Protein AF-A0A182H9J3-F1 (afdb_monomer)

pLDDT: mean 82.71, std 13.76, range [32.16, 97.75]

Nearest PDB structures (foldseek):
  1h65-assembly1_A  TM=6.484E-01  e=4.997E-06  Pisum sativum

Solvent-accessible surface area (backbone atoms only — not comparable to full-atom values): 27650 Å² total; per-residue (Å²): 137,86,84,80,81,76,83,80,82,76,74,80,75,82,64,58,68,41,28,30,42,41,42,37,41,54,58,18,44,59,64,56,50,53,22,52,49,40,15,62,70,70,71,35,43,99,90,51,72,37,21,40,47,66,47,70,72,43,71,60,69,41,101,53,84,75,49,71,40,56,45,86,40,70,81,61,34,38,42,75,49,72,44,77,49,78,43,76,56,96,80,30,33,43,30,42,32,45,41,38,40,32,65,60,99,67,61,78,69,54,44,57,55,37,51,52,52,49,41,48,54,50,30,73,57,47,39,33,27,31,42,36,41,28,36,47,12,58,45,62,60,80,43,73,59,56,49,48,31,52,53,53,52,42,30,73,53,42,58,89,50,49,91,33,42,31,39,38,27,25,69,15,44,88,88,60,44,39,50,60,72,76,74,55,56,89,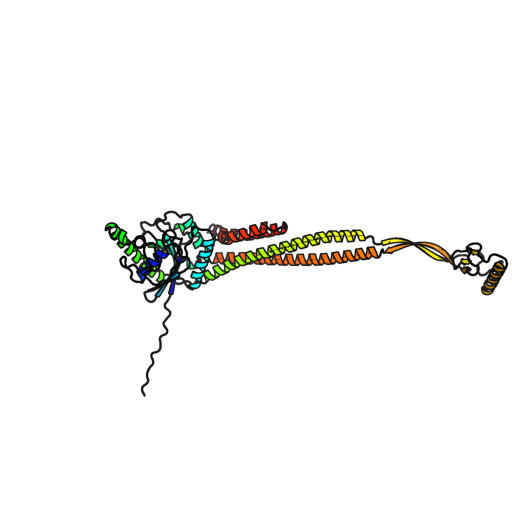62,77,73,54,75,94,33,59,45,48,28,42,51,64,73,75,72,51,50,67,79,74,36,68,76,39,68,70,54,31,54,51,40,54,52,38,47,53,51,27,48,53,39,50,51,52,49,56,56,47,50,73,71,41,67,75,40,74,21,66,64,42,47,51,48,52,52,38,54,52,47,42,54,52,39,55,54,49,45,54,54,51,51,52,52,47,38,51,52,52,49,53,49,50,52,51,54,55,52,45,54,54,39,55,49,47,35,60,70,31,64,74,27,65,44,87,41,81,45,79,46,75,47,73,42,86,42,100,33,48,24,32,30,29,78,86,76,59,44,75,67,44,76,42,82,67,75,69,47,50,67,97,83,43,80,42,61,65,69,58,45,51,49,53,52,50,51,50,49,52,55,41,46,73,78,44,78,61,41,32,92,75,77,59,43,47,58,87,43,47,47,78,35,53,46,41,68,42,85,43,77,45,82,40,81,42,73,40,63,72,40,42,52,52,24,55,52,31,49,54,52,46,54,54,50,50,53,50,50,51,50,52,53,51,52,49,51,52,49,52,52,51,44,54,52,37,53,53,50,39,54,50,39,54,49,54,43,38,73,48,13,74,57,41,48,58,63,67,74,42,45,67,56,50,52,51,50,52,56,54,28,68,70,45,86,44,70,66,45,25,48,52,45,50,55,50,53,49,52,55,50,49,52,43,48,50,70,64,48,56,66,64,60,72,68,76,74,118

Structure (mmCIF, N/CA/C/O backbone):
data_AF-A0A182H9J3-F1
#
_entry.id   AF-A0A182H9J3-F1
#
loop_
_atom_site.group_PDB
_atom_site.id
_atom_site.type_symbol
_atom_site.label_atom_id
_atom_site.label_alt_id
_atom_site.label_comp_id
_atom_site.label_asym_id
_atom_site.label_entity_id
_atom_site.label_seq_id
_atom_site.pdbx_PDB_ins_code
_atom_site.Cartn_x
_atom_site.Cartn_y
_atom_site.Cartn_z
_atom_site.occupancy
_atom_site.B_iso_or_equiv
_atom_site.auth_seq_id
_atom_site.auth_comp_id
_atom_site.auth_asym_id
_atom_site.auth_atom_id
_atom_site.pdbx_PDB_model_num
ATOM 1 N N . MET A 1 1 ? -26.653 -6.873 -67.760 1.00 41.47 1 MET A N 1
ATOM 2 C CA . MET A 1 1 ? -26.572 -7.047 -66.294 1.00 41.47 1 MET A CA 1
ATOM 3 C C . MET A 1 1 ? -25.119 -6.873 -65.885 1.00 41.47 1 MET A C 1
ATOM 5 O O . MET A 1 1 ? -24.340 -7.802 -66.030 1.00 41.47 1 MET A O 1
ATOM 9 N N . ALA A 1 2 ? -24.730 -5.658 -65.495 1.00 37.94 2 ALA A N 1
ATOM 10 C CA . ALA A 1 2 ? -23.387 -5.366 -65.004 1.00 37.94 2 ALA A CA 1
ATOM 11 C C . ALA A 1 2 ? -23.418 -5.444 -63.472 1.00 37.94 2 ALA A C 1
ATOM 13 O O . ALA A 1 2 ? -24.090 -4.639 -62.833 1.00 37.94 2 ALA A O 1
ATOM 14 N N . SER A 1 3 ? -22.754 -6.452 -62.905 1.00 37.31 3 SER A N 1
ATOM 15 C CA . SER A 1 3 ? -22.568 -6.590 -61.460 1.00 37.31 3 SER A CA 1
ATOM 16 C C . SER A 1 3 ? -21.298 -5.846 -61.060 1.00 37.31 3 SER A C 1
ATOM 18 O O . SER A 1 3 ? -20.192 -6.229 -61.438 1.00 37.31 3 SER A O 1
ATOM 20 N N . THR A 1 4 ? -21.467 -4.746 -60.336 1.00 39.75 4 THR A N 1
ATOM 21 C CA . THR A 1 4 ? -20.394 -3.969 -59.721 1.00 39.75 4 THR A CA 1
ATOM 22 C C . THR A 1 4 ? -20.008 -4.608 -58.387 1.00 39.75 4 THR A C 1
ATOM 24 O O . THR A 1 4 ? -20.726 -4.511 -57.393 1.00 39.75 4 THR A O 1
ATOM 27 N N . HIS A 1 5 ? -18.844 -5.258 -58.342 1.00 42.91 5 HIS A N 1
ATOM 28 C CA . HIS A 1 5 ? -18.223 -5.662 -57.082 1.00 42.91 5 HIS A CA 1
ATOM 29 C C . HIS A 1 5 ? -17.726 -4.418 -56.329 1.00 42.91 5 HIS A C 1
ATOM 31 O O . HIS A 1 5 ? -16.776 -3.759 -56.746 1.00 42.91 5 HIS A O 1
ATOM 37 N N . LYS A 1 6 ? -18.368 -4.101 -55.199 1.00 39.97 6 LYS A N 1
ATOM 38 C CA . LYS A 1 6 ? -17.806 -3.208 -54.175 1.00 39.97 6 LYS A CA 1
ATOM 39 C C . LYS A 1 6 ? -16.584 -3.883 -53.530 1.00 39.97 6 LYS A C 1
ATOM 41 O O . LYS A 1 6 ? -16.705 -5.046 -53.137 1.00 39.97 6 LYS A O 1
ATOM 46 N N . PRO A 1 7 ? -15.452 -3.183 -53.344 1.00 43.03 7 PRO A N 1
ATOM 47 C CA . PRO A 1 7 ? -14.350 -3.707 -52.552 1.00 43.03 7 PRO A CA 1
ATOM 48 C C . PRO A 1 7 ? -14.747 -3.732 -51.070 1.00 43.03 7 PRO A C 1
ATOM 50 O O . PRO A 1 7 ? -15.240 -2.744 -50.524 1.00 43.03 7 PRO A O 1
ATOM 53 N N . GLN A 1 8 ? -14.563 -4.888 -50.431 1.00 40.97 8 GLN A N 1
ATOM 54 C CA . GLN A 1 8 ? -14.715 -5.058 -48.988 1.00 40.97 8 GLN A CA 1
ATOM 55 C C . GLN A 1 8 ? -13.676 -4.193 -48.265 1.00 40.97 8 GLN A C 1
ATOM 57 O O . GLN A 1 8 ? -12.479 -4.313 -48.521 1.00 40.97 8 GLN A O 1
ATOM 62 N N . SER A 1 9 ? -14.128 -3.331 -47.351 1.00 42.12 9 SER A N 1
ATOM 63 C CA . SER A 1 9 ? -13.235 -2.583 -46.468 1.00 42.12 9 SER A CA 1
ATOM 64 C C . SER A 1 9 ? -12.554 -3.558 -45.508 1.00 42.12 9 SER A C 1
ATOM 66 O O . SER A 1 9 ? -13.188 -4.096 -44.595 1.00 42.12 9 SER A O 1
ATOM 68 N N . THR A 1 10 ? -11.262 -3.789 -45.700 1.00 41.50 10 THR A N 1
ATOM 69 C CA . THR A 1 10 ? -10.414 -4.474 -44.727 1.00 41.50 10 THR A CA 1
ATOM 70 C C . THR A 1 10 ? -10.363 -3.629 -43.456 1.00 41.50 10 THR A C 1
ATOM 72 O O . THR A 1 10 ? -9.815 -2.526 -43.465 1.00 41.50 10 THR A O 1
ATOM 75 N N . LYS A 1 11 ? -10.960 -4.118 -42.362 1.00 42.09 11 LYS A N 1
ATOM 76 C CA . LYS A 1 11 ? -10.728 -3.550 -41.027 1.00 42.09 11 LYS A CA 1
ATOM 77 C C . LYS A 1 11 ? -9.214 -3.612 -40.759 1.00 42.09 11 LYS A C 1
ATOM 79 O O . LYS A 1 11 ? -8.642 -4.679 -40.988 1.00 42.09 11 LYS A O 1
ATOM 84 N N . PRO A 1 12 ? -8.556 -2.522 -40.329 1.00 46.75 12 PRO A N 1
ATOM 85 C CA . PRO A 1 12 ? -7.130 -2.564 -40.036 1.00 46.75 12 PRO A CA 1
ATOM 86 C C . PRO A 1 12 ? -6.883 -3.590 -38.927 1.00 46.75 12 PRO A C 1
ATOM 88 O O . PRO A 1 12 ? -7.532 -3.551 -37.881 1.00 46.75 12 PRO A O 1
ATOM 91 N N . VAL A 1 13 ? -5.984 -4.540 -39.188 1.00 53.38 13 VAL A N 1
ATOM 92 C CA . VAL A 1 13 ? -5.492 -5.474 -38.170 1.00 53.38 13 VAL A CA 1
ATOM 93 C C . VAL A 1 13 ? -4.833 -4.633 -37.068 1.00 53.38 13 VAL A C 1
ATOM 95 O O . VAL A 1 13 ? -4.039 -3.750 -37.406 1.00 53.38 13 VAL A O 1
ATOM 98 N N . PRO A 1 14 ? -5.162 -4.840 -35.779 1.00 63.69 14 PRO A N 1
ATOM 99 C CA . PRO A 1 14 ? -4.521 -4.107 -34.695 1.00 63.69 14 PRO A CA 1
ATOM 100 C C . PRO A 1 14 ? -3.010 -4.341 -34.742 1.00 63.69 14 PRO A C 1
ATOM 102 O O . PRO A 1 14 ? -2.558 -5.484 -34.737 1.00 63.69 14 PRO A O 1
ATOM 105 N N . MET A 1 15 ? -2.242 -3.257 -34.828 1.00 79.25 15 MET A N 1
ATOM 106 C CA . MET A 1 15 ? -0.784 -3.305 -34.759 1.00 79.25 15 MET A CA 1
ATOM 107 C C . MET A 1 15 ? -0.379 -3.755 -33.353 1.00 79.25 15 MET A C 1
ATOM 109 O O . MET A 1 15 ? -0.880 -3.208 -32.371 1.00 79.25 15 MET A O 1
ATOM 113 N N . GLU A 1 16 ? 0.500 -4.751 -33.243 1.00 88.19 16 GLU A N 1
ATOM 114 C CA . GLU A 1 16 ? 0.984 -5.220 -31.943 1.00 88.19 16 GLU A CA 1
ATOM 115 C C . GLU A 1 16 ? 1.788 -4.099 -31.255 1.00 88.19 16 GLU A C 1
ATOM 117 O O . GLU A 1 16 ? 2.750 -3.567 -31.824 1.00 88.19 16 GLU A O 1
ATOM 122 N N . LYS A 1 17 ? 1.343 -3.699 -30.053 1.00 93.75 17 LYS A N 1
ATOM 123 C CA . LYS A 1 17 ? 1.912 -2.593 -29.266 1.00 93.75 17 LYS A CA 1
ATOM 124 C C . LYS A 1 17 ? 2.836 -3.148 -28.178 1.00 93.75 17 LYS A C 1
ATOM 126 O O . LYS A 1 17 ? 2.405 -3.876 -27.288 1.00 93.75 17 LYS A O 1
ATOM 131 N N . TYR A 1 18 ? 4.104 -2.768 -28.238 1.00 96.19 18 TYR A N 1
ATOM 132 C CA . TYR A 1 18 ? 5.133 -3.055 -27.249 1.00 96.19 18 TYR A CA 1
ATOM 133 C C . TYR A 1 18 ? 5.222 -1.858 -26.310 1.00 96.19 18 TYR A C 1
ATOM 135 O O . TYR A 1 18 ? 5.798 -0.838 -26.678 1.00 96.19 18 TYR A O 1
ATOM 143 N N . ASN A 1 19 ? 4.654 -1.969 -25.110 1.00 97.25 19 ASN A N 1
ATOM 144 C CA . ASN A 1 19 ? 4.766 -0.918 -24.099 1.00 97.25 19 ASN A CA 1
ATOM 145 C C . ASN A 1 19 ? 6.015 -1.130 -23.238 1.00 97.25 19 ASN A C 1
ATOM 147 O O . ASN A 1 19 ? 6.283 -2.243 -22.773 1.00 97.25 19 ASN A O 1
ATOM 151 N N . ILE A 1 20 ? 6.764 -0.061 -23.006 1.00 97.75 20 ILE A N 1
ATOM 152 C CA . ILE A 1 20 ? 8.012 -0.063 -22.254 1.00 97.75 20 ILE A CA 1
ATOM 153 C C . ILE A 1 20 ? 7.920 0.995 -21.164 1.00 97.75 20 ILE A C 1
ATOM 155 O O . ILE A 1 20 ? 7.824 2.182 -21.457 1.00 97.75 20 ILE A O 1
ATOM 159 N N . LEU A 1 21 ? 7.985 0.573 -19.905 1.00 97.44 21 LEU A N 1
ATOM 160 C CA . LEU A 1 21 ? 7.946 1.483 -18.763 1.00 97.44 21 LEU A CA 1
ATOM 161 C C . LEU A 1 21 ? 9.362 1.959 -18.421 1.00 97.44 21 LEU A C 1
ATOM 163 O O . LEU A 1 21 ? 10.212 1.130 -18.090 1.00 97.44 21 LEU A O 1
ATOM 167 N N . LEU A 1 22 ? 9.620 3.266 -18.475 1.00 96.69 22 LEU A N 1
ATOM 168 C CA . LEU A 1 22 ? 10.909 3.850 -18.097 1.00 96.69 22 LEU A CA 1
ATOM 169 C C . LEU A 1 22 ? 10.890 4.245 -16.619 1.00 96.69 22 LEU A C 1
ATOM 171 O O . LEU A 1 22 ? 10.117 5.110 -16.237 1.00 96.69 22 LEU A O 1
ATOM 175 N N . ILE A 1 23 ? 11.764 3.669 -15.790 1.00 94.00 23 ILE A N 1
ATOM 176 C CA . ILE A 1 23 ? 11.895 4.029 -14.367 1.00 94.00 23 ILE A CA 1
ATOM 177 C C . ILE A 1 23 ? 13.338 4.402 -14.026 1.00 94.00 23 ILE A C 1
ATOM 179 O O . ILE A 1 23 ? 14.286 3.879 -14.603 1.00 94.00 23 ILE A O 1
ATOM 183 N N . GLY A 1 24 ? 13.539 5.329 -13.094 1.00 91.00 24 GLY A N 1
ATOM 184 C CA . GLY A 1 24 ? 14.874 5.837 -12.769 1.00 91.00 24 GLY A CA 1
ATOM 185 C C . GLY A 1 24 ? 14.825 7.004 -11.789 1.00 91.00 24 GLY A C 1
ATOM 186 O O . GLY A 1 24 ? 13.801 7.683 -11.702 1.00 91.00 24 GLY A O 1
ATOM 187 N N . GLU A 1 25 ? 15.928 7.270 -11.087 1.00 87.38 25 GLU A N 1
ATOM 188 C CA . GLU A 1 25 ? 16.058 8.473 -10.250 1.00 87.38 25 GLU A CA 1
ATOM 189 C C . GLU A 1 25 ? 15.866 9.758 -11.079 1.00 87.38 25 GLU A C 1
ATOM 191 O O . GLU A 1 25 ? 16.016 9.767 -12.312 1.00 87.38 25 GLU A O 1
ATOM 196 N N . THR A 1 26 ? 15.521 10.859 -10.420 1.00 83.88 26 THR A N 1
ATOM 197 C CA . THR A 1 26 ? 15.595 12.184 -11.046 1.00 83.88 26 THR A CA 1
ATOM 198 C C . THR A 1 26 ? 17.016 12.443 -11.564 1.00 83.88 26 THR A C 1
ATOM 200 O O . THR A 1 26 ? 18.006 12.140 -10.900 1.00 83.88 26 THR A O 1
ATOM 203 N N . GLY A 1 27 ? 17.133 12.947 -12.798 1.00 82.88 27 GLY A N 1
ATOM 204 C CA . GLY A 1 27 ? 18.431 13.177 -13.444 1.00 82.88 27 GLY A CA 1
ATOM 205 C C . GLY A 1 27 ? 19.151 11.920 -13.962 1.00 82.88 27 GLY A C 1
ATOM 206 O O . GLY A 1 27 ? 20.289 12.019 -14.420 1.00 82.88 27 GLY A O 1
ATOM 207 N N . SER A 1 28 ? 18.517 10.738 -13.955 1.00 88.06 28 SER A N 1
ATOM 208 C CA . SER A 1 28 ? 19.138 9.513 -14.493 1.00 88.06 28 SER A CA 1
ATOM 209 C C . SER A 1 28 ? 19.268 9.482 -16.023 1.00 88.06 28 SER A C 1
ATOM 211 O O . SER A 1 28 ? 19.995 8.647 -16.564 1.00 88.06 28 SER A O 1
ATOM 213 N N . GLY A 1 29 ? 18.590 10.396 -16.725 1.00 89.88 29 GLY A N 1
ATOM 214 C CA . GLY A 1 29 ? 18.622 10.517 -18.184 1.00 89.88 29 GLY A CA 1
ATOM 215 C C . GLY A 1 29 ? 17.454 9.853 -18.922 1.00 89.88 29 GLY A C 1
ATOM 216 O O . GLY A 1 29 ? 17.608 9.557 -20.102 1.00 89.88 29 GLY A O 1
ATOM 217 N N . LYS A 1 30 ? 16.301 9.625 -18.270 1.00 92.50 30 LYS A N 1
ATOM 218 C CA . LYS A 1 30 ? 15.083 9.066 -18.903 1.00 92.50 30 LYS A CA 1
ATOM 219 C C . LYS A 1 30 ? 14.602 9.902 -20.096 1.00 92.50 30 LYS A C 1
ATOM 221 O O . LYS A 1 30 ? 14.609 9.411 -21.220 1.00 92.50 30 LYS A O 1
ATOM 226 N N . SER A 1 31 ? 14.338 11.190 -19.883 1.00 90.94 31 SER A N 1
ATOM 227 C CA . SER A 1 31 ? 13.951 12.141 -20.935 1.00 90.94 31 SER A CA 1
ATOM 228 C C . SER A 1 31 ? 14.994 12.216 -22.061 1.00 90.94 31 SER A C 1
ATOM 230 O O . SER A 1 31 ? 14.675 12.321 -23.244 1.00 90.94 31 SER A O 1
ATOM 232 N N . THR A 1 32 ? 16.280 12.096 -21.714 1.00 93.19 32 THR A N 1
ATOM 233 C CA . THR A 1 32 ? 17.362 12.049 -22.705 1.00 93.19 32 THR A CA 1
ATOM 234 C C . THR A 1 32 ? 17.328 10.762 -23.529 1.00 93.19 32 THR A C 1
ATOM 236 O O . THR A 1 32 ? 17.500 10.828 -24.743 1.00 93.19 32 THR A O 1
ATOM 239 N N . LEU A 1 33 ? 17.066 9.606 -22.912 1.00 96.00 33 LEU A N 1
ATOM 240 C CA . LEU A 1 33 ? 16.849 8.342 -23.619 1.00 96.00 33 LEU A CA 1
ATOM 241 C C . LEU A 1 33 ? 15.656 8.449 -24.583 1.00 96.00 33 LEU A C 1
ATOM 243 O O . LEU A 1 33 ? 15.789 8.031 -25.730 1.00 96.00 33 LEU A O 1
ATOM 247 N N . VAL A 1 34 ? 14.545 9.074 -24.175 1.00 96.00 34 VAL A N 1
ATOM 248 C CA . VAL A 1 34 ? 13.392 9.336 -25.061 1.00 96.00 34 VAL A CA 1
ATOM 249 C C . VAL A 1 34 ? 13.810 10.143 -26.292 1.00 96.00 34 VAL A C 1
ATOM 251 O O . VAL A 1 34 ? 13.460 9.776 -27.413 1.00 96.00 34 VAL A O 1
ATOM 254 N N . ASN A 1 35 ? 14.619 11.192 -26.131 1.00 95.69 35 ASN A N 1
ATOM 255 C CA . ASN A 1 35 ? 15.129 11.957 -27.273 1.00 95.69 35 ASN A CA 1
ATOM 256 C C . ASN A 1 35 ? 16.039 11.118 -28.189 1.00 95.69 35 ASN A C 1
ATOM 258 O O . ASN A 1 35 ? 15.948 11.230 -29.410 1.00 95.69 35 ASN A O 1
ATOM 262 N N . TYR A 1 36 ? 16.885 10.239 -27.645 1.00 96.56 36 TYR A N 1
ATOM 263 C CA . TYR A 1 36 ? 17.692 9.320 -28.462 1.00 96.56 36 TYR A CA 1
ATOM 264 C C . TYR A 1 36 ? 16.826 8.317 -29.233 1.00 96.56 36 TYR A C 1
ATOM 266 O O . TYR A 1 36 ? 17.059 8.102 -30.421 1.00 96.56 36 TYR A O 1
ATOM 274 N N . LEU A 1 37 ? 15.796 7.757 -28.594 1.00 97.12 37 LEU A N 1
ATOM 275 C CA . LEU A 1 37 ? 14.811 6.892 -29.248 1.00 97.12 37 LEU A CA 1
ATOM 276 C C . LEU A 1 37 ? 14.056 7.649 -30.345 1.00 97.12 37 LEU A C 1
ATOM 278 O O . LEU A 1 37 ? 13.888 7.126 -31.440 1.00 97.12 37 LEU A O 1
ATOM 282 N N . THR A 1 38 ? 13.681 8.903 -30.088 1.00 96.62 38 THR A N 1
ATOM 283 C CA . THR A 1 38 ? 13.022 9.779 -31.067 1.00 96.62 38 THR A CA 1
ATOM 284 C C . THR A 1 38 ? 13.898 9.974 -32.301 1.00 96.62 38 THR A C 1
ATOM 286 O O . THR A 1 38 ? 13.432 9.790 -33.423 1.00 96.62 38 THR A O 1
ATOM 289 N N . ASN A 1 39 ? 15.186 10.275 -32.114 1.00 96.94 39 ASN A N 1
ATOM 290 C CA . ASN A 1 39 ? 16.132 10.376 -33.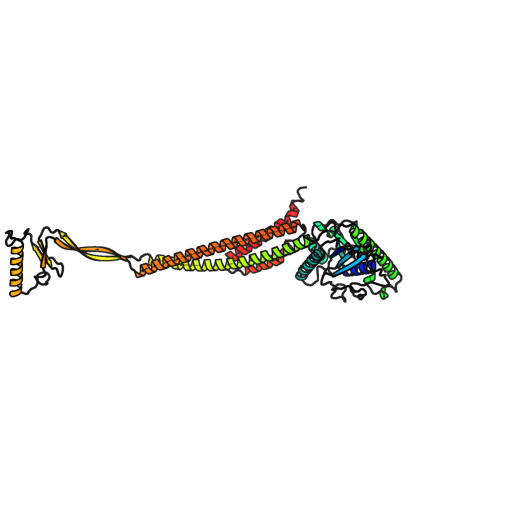225 1.00 96.94 39 ASN A CA 1
ATOM 291 C C . ASN A 1 39 ? 16.269 9.050 -33.975 1.00 96.94 39 ASN A C 1
ATOM 293 O O . ASN A 1 39 ? 16.189 9.032 -35.198 1.00 96.94 39 ASN A O 1
ATOM 297 N N . PHE A 1 40 ? 16.416 7.940 -33.260 1.00 97.12 40 PHE A N 1
ATOM 298 C CA . PHE A 1 40 ? 16.551 6.625 -33.870 1.00 97.12 40 PHE A CA 1
ATOM 299 C C . PHE A 1 40 ? 15.315 6.230 -34.704 1.00 97.12 40 PHE A C 1
ATOM 301 O O . PHE A 1 40 ? 15.447 5.882 -35.875 1.00 97.12 40 PHE A O 1
ATOM 308 N N . PHE A 1 41 ? 14.106 6.335 -34.144 1.00 96.56 41 PHE A N 1
ATOM 309 C CA . PHE A 1 41 ? 12.876 5.910 -34.819 1.00 96.56 41 PHE A CA 1
ATOM 310 C C . PHE A 1 41 ? 12.424 6.857 -35.930 1.00 96.56 41 PHE A C 1
ATOM 312 O O . PHE A 1 41 ? 11.823 6.406 -36.903 1.00 96.56 41 PHE A O 1
ATOM 319 N N . LEU A 1 42 ? 12.687 8.158 -35.794 1.00 96.12 42 LEU A N 1
ATOM 320 C CA . LEU A 1 42 ? 12.234 9.163 -36.754 1.00 96.12 42 LEU A CA 1
ATOM 321 C C . LEU A 1 42 ? 13.327 9.592 -37.747 1.00 96.12 42 LEU A C 1
ATOM 323 O O . LEU A 1 42 ? 13.097 10.526 -38.518 1.00 96.12 42 LEU A O 1
ATOM 327 N N . GLY A 1 43 ? 14.496 8.943 -37.740 1.00 94.69 43 GLY A N 1
ATOM 328 C CA . GLY A 1 43 ? 15.594 9.223 -38.673 1.00 94.69 43 GLY A CA 1
ATOM 329 C C . GLY A 1 43 ? 16.295 10.563 -38.426 1.00 94.69 43 GLY A C 1
ATOM 330 O O . GLY A 1 43 ? 16.676 11.249 -39.371 1.00 94.69 43 GLY A O 1
ATOM 331 N N . GLY A 1 44 ? 16.414 10.968 -37.162 1.00 94.56 44 GLY A N 1
ATOM 332 C CA . GLY A 1 44 ? 17.203 12.125 -36.747 1.00 94.56 44 GLY A CA 1
ATOM 333 C C . GLY A 1 44 ? 18.703 11.904 -36.938 1.00 94.56 44 GLY A C 1
ATOM 334 O O . GLY A 1 44 ? 19.191 10.777 -37.023 1.00 94.56 44 GLY A O 1
ATOM 335 N N . SER A 1 45 ? 19.454 12.998 -36.999 1.00 93.94 45 SER A N 1
ATOM 336 C CA . SER A 1 45 ? 20.914 12.967 -37.125 1.00 93.94 45 SER A CA 1
ATOM 337 C C . SER A 1 45 ? 21.549 13.975 -36.180 1.00 93.94 45 SER A C 1
ATOM 339 O O . SER A 1 45 ? 20.888 14.909 -35.735 1.00 93.94 45 SER A O 1
ATOM 341 N N . LEU A 1 46 ? 22.851 13.837 -35.928 1.00 90.31 46 LEU A N 1
ATOM 342 C CA . LEU A 1 46 ? 23.595 14.750 -35.059 1.00 90.31 46 LEU A CA 1
ATOM 343 C C . LEU A 1 46 ? 23.483 16.231 -35.487 1.00 90.31 46 LEU A C 1
ATOM 345 O O . LEU A 1 46 ? 23.582 17.122 -34.652 1.00 90.31 46 LEU A O 1
ATOM 349 N N . TYR A 1 47 ? 23.243 16.478 -36.779 1.00 89.88 47 TYR A N 1
ATOM 350 C CA . TYR A 1 47 ? 23.087 17.811 -37.370 1.00 89.88 47 TYR A CA 1
ATOM 351 C C . TYR A 1 47 ? 21.621 18.230 -37.577 1.00 89.88 47 TYR A C 1
ATOM 353 O O . TYR A 1 47 ? 21.351 19.383 -37.894 1.00 89.88 47 TYR A O 1
ATOM 361 N N . HIS A 1 48 ? 20.677 17.299 -37.421 1.00 92.19 48 HIS A N 1
ATOM 362 C CA . HIS A 1 48 ? 19.235 17.524 -37.549 1.00 92.19 48 HIS A CA 1
ATOM 363 C C . HIS A 1 48 ? 18.529 16.712 -36.465 1.00 92.19 48 HIS A C 1
ATOM 365 O O . HIS A 1 48 ? 18.000 15.624 -36.717 1.00 92.19 48 HIS A O 1
ATOM 371 N N . LEU A 1 49 ? 18.612 17.223 -35.237 1.00 93.62 49 LEU A N 1
ATOM 372 C CA . LEU A 1 49 ? 18.104 16.544 -34.056 1.00 93.62 49 LEU A CA 1
ATOM 373 C C . LEU A 1 49 ? 16.575 16.584 -34.002 1.00 93.62 49 LEU A C 1
ATOM 375 O O . LEU A 1 49 ? 15.937 17.619 -34.210 1.00 93.62 49 LEU A O 1
ATOM 379 N N . LYS A 1 50 ? 16.002 15.441 -33.642 1.00 94.62 50 LYS A N 1
ATOM 380 C CA . LYS A 1 50 ? 14.582 15.264 -33.349 1.00 94.62 50 LYS A CA 1
ATOM 381 C C . LYS A 1 50 ? 14.381 15.209 -31.844 1.00 94.62 50 LYS A C 1
ATOM 383 O O . LYS A 1 50 ? 14.922 14.328 -31.179 1.00 94.62 50 LYS A O 1
ATOM 388 N N . ILE A 1 51 ? 13.661 16.178 -31.298 1.00 94.25 51 ILE A N 1
ATOM 389 C CA . ILE A 1 51 ? 13.539 16.413 -29.861 1.00 94.25 51 ILE A CA 1
ATOM 390 C C . ILE A 1 51 ? 12.066 16.303 -29.496 1.00 94.25 51 ILE A C 1
ATOM 392 O O . ILE A 1 51 ? 11.262 17.131 -29.922 1.00 94.25 51 ILE A O 1
ATOM 396 N N . ALA A 1 52 ? 11.734 15.277 -28.717 1.00 92.88 52 ALA A N 1
ATOM 397 C CA . ALA A 1 52 ? 10.400 15.074 -28.160 1.00 92.88 52 ALA A CA 1
ATOM 398 C C . ALA A 1 52 ? 10.258 15.768 -26.800 1.00 92.88 52 ALA A C 1
ATOM 400 O O . ALA A 1 52 ? 9.216 16.336 -26.492 1.00 92.88 52 ALA A O 1
ATOM 401 N N . VAL A 1 53 ? 11.329 15.754 -26.002 1.00 89.81 53 VAL A N 1
ATOM 402 C CA . VAL A 1 53 ? 11.359 16.320 -24.653 1.00 89.81 53 VAL A CA 1
ATOM 403 C C . VAL A 1 53 ? 12.340 17.486 -24.616 1.00 89.81 53 VAL A C 1
ATOM 405 O O . VAL A 1 53 ? 13.505 17.289 -24.982 1.00 89.81 53 VAL A O 1
ATOM 408 N N . PRO A 1 54 ? 11.923 18.693 -24.193 1.00 87.88 54 PRO A N 1
ATOM 409 C CA . PRO A 1 54 ? 12.822 19.836 -24.169 1.00 87.88 54 PRO A CA 1
ATOM 410 C C . PRO A 1 54 ? 13.997 19.575 -23.227 1.00 87.88 54 PRO A C 1
ATOM 412 O O . PRO A 1 54 ? 13.878 18.902 -22.205 1.00 87.88 54 PRO A O 1
ATOM 415 N N . THR A 1 55 ? 15.147 20.137 -23.573 1.00 85.50 55 THR A N 1
ATOM 416 C CA . THR A 1 55 ? 16.347 20.115 -22.734 1.00 85.50 55 THR A CA 1
ATOM 417 C C . THR A 1 55 ? 16.864 21.536 -22.577 1.00 85.50 55 THR A C 1
ATOM 419 O O . THR A 1 55 ? 16.484 22.423 -23.338 1.00 85.50 55 THR A O 1
ATOM 422 N N . LYS A 1 56 ? 17.812 21.741 -21.660 1.00 84.12 56 LYS A N 1
ATOM 423 C CA . LYS A 1 56 ? 18.496 23.027 -21.474 1.00 84.12 56 LYS A CA 1
ATOM 424 C C . LYS A 1 56 ? 19.016 23.668 -22.773 1.00 84.12 56 LYS A C 1
ATOM 426 O O . LYS A 1 56 ? 19.118 24.885 -22.854 1.00 84.12 56 LYS A O 1
ATOM 431 N N . TYR A 1 57 ? 19.396 22.860 -23.763 1.00 86.31 57 TYR A N 1
ATOM 432 C CA . TYR A 1 57 ? 20.049 23.338 -24.987 1.00 86.31 57 TYR A CA 1
ATOM 433 C C . TYR A 1 57 ? 19.198 23.199 -26.247 1.00 86.31 57 TYR A C 1
ATOM 435 O O . TYR A 1 57 ? 19.519 23.816 -27.258 1.00 86.31 57 TYR A O 1
ATOM 443 N N . TYR A 1 58 ? 18.134 22.397 -26.205 1.00 87.69 58 TYR A N 1
ATOM 444 C CA . TYR A 1 58 ? 17.347 22.057 -27.384 1.00 87.69 58 TYR A CA 1
ATOM 445 C C . TYR A 1 58 ? 15.854 22.156 -27.081 1.00 87.69 58 TYR A C 1
ATOM 447 O O . TYR A 1 58 ? 15.353 21.497 -26.166 1.00 87.69 58 TYR A O 1
ATOM 455 N N . ALA A 1 59 ? 15.157 22.962 -27.882 1.00 88.25 59 ALA A N 1
ATOM 456 C CA . ALA A 1 59 ? 13.703 23.045 -27.882 1.00 88.25 59 ALA A CA 1
ATOM 457 C C . ALA A 1 59 ? 13.080 21.823 -28.573 1.00 88.25 59 ALA A C 1
ATOM 459 O O . ALA A 1 59 ? 13.731 21.139 -29.364 1.00 88.25 59 ALA A O 1
ATOM 460 N N . VAL A 1 60 ? 11.805 21.571 -28.277 1.00 89.38 60 VAL A N 1
ATOM 461 C CA . VAL A 1 60 ? 11.014 20.510 -28.911 1.00 89.38 60 VAL A CA 1
ATOM 462 C C . VAL A 1 60 ? 10.903 20.773 -30.413 1.00 89.38 60 VAL A C 1
ATOM 464 O O . VAL A 1 60 ? 10.561 21.880 -30.829 1.00 89.38 60 VAL A O 1
ATOM 467 N N . THR A 1 61 ? 11.182 19.752 -31.220 1.00 90.44 61 THR A N 1
ATOM 468 C CA . THR A 1 61 ? 11.029 19.797 -32.684 1.00 90.44 61 THR A CA 1
ATOM 469 C C . THR A 1 61 ? 9.945 18.851 -33.184 1.00 90.44 61 THR A C 1
ATOM 471 O O . THR A 1 61 ? 9.368 19.090 -34.242 1.00 90.44 61 THR A O 1
ATOM 474 N N . GLU A 1 62 ? 9.625 17.815 -32.412 1.00 91.38 62 GLU A N 1
ATOM 475 C CA . GLU A 1 62 ? 8.602 16.82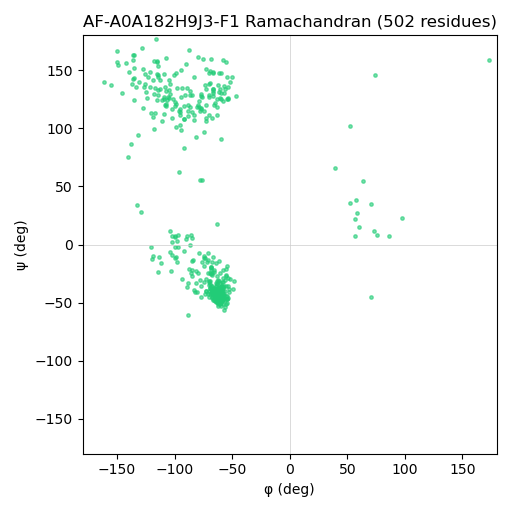6 -32.739 1.00 91.38 62 GLU A CA 1
ATOM 476 C C . GLU A 1 62 ? 7.344 17.071 -31.897 1.00 91.38 62 GLU A C 1
ATOM 478 O O . GLU A 1 62 ? 7.433 17.419 -30.724 1.00 91.38 62 GLU A O 1
ATOM 483 N N . SER A 1 63 ? 6.154 16.892 -32.473 1.00 83.88 63 SER A N 1
ATOM 484 C CA . SER A 1 63 ? 4.874 17.213 -31.817 1.00 83.88 63 SER A CA 1
ATOM 485 C C . SER A 1 63 ? 4.428 16.164 -30.785 1.00 83.88 63 SER A C 1
ATOM 487 O O . SER A 1 63 ? 3.331 15.618 -30.890 1.00 83.88 63 SER A O 1
ATOM 489 N N . PHE A 1 64 ? 5.275 15.873 -29.798 1.00 85.19 64 PHE A N 1
ATOM 490 C CA . PHE A 1 64 ? 4.926 15.066 -28.629 1.00 85.19 64 PHE A CA 1
ATOM 491 C C . PHE A 1 64 ? 4.505 15.956 -27.454 1.00 85.19 64 PHE A C 1
ATOM 493 O O . PHE A 1 64 ? 4.979 17.083 -27.303 1.00 85.19 64 PHE A O 1
ATOM 500 N N . GLU A 1 65 ? 3.617 15.441 -26.604 1.00 79.88 65 GLU A N 1
ATOM 501 C CA . GLU A 1 65 ? 3.361 16.055 -25.301 1.00 79.88 65 GLU A CA 1
ATOM 502 C C . GLU A 1 65 ? 4.585 15.878 -24.388 1.00 79.88 65 GLU A C 1
ATOM 504 O O . GLU A 1 65 ? 5.309 14.891 -24.491 1.00 79.88 65 GLU A O 1
ATOM 509 N N . HIS A 1 66 ? 4.818 16.821 -23.472 1.00 81.12 66 HIS A N 1
ATOM 510 C CA . HIS A 1 66 ? 5.844 16.700 -22.434 1.00 81.12 66 HIS A CA 1
ATOM 511 C C . HIS A 1 66 ? 5.351 17.311 -21.114 1.00 81.12 66 HIS A C 1
ATOM 513 O O . HIS A 1 66 ? 4.483 18.184 -21.098 1.00 81.12 66 HIS A O 1
ATOM 519 N N . SER A 1 67 ? 5.918 16.875 -19.986 1.00 75.88 67 SER A N 1
ATOM 520 C CA . SER A 1 67 ? 5.575 17.395 -18.651 1.00 75.88 67 SER A CA 1
ATOM 521 C C . SER A 1 67 ? 6.800 17.815 -17.839 1.00 75.88 67 SER A C 1
ATOM 523 O O . SER A 1 67 ? 6.768 17.760 -16.615 1.00 75.88 67 SER A O 1
ATOM 525 N N . GLU A 1 68 ? 7.879 18.223 -18.510 1.00 79.31 68 GLU A N 1
ATOM 526 C CA . GLU A 1 68 ? 9.105 18.707 -17.862 1.00 79.31 68 GLU A CA 1
ATOM 527 C C . GLU A 1 68 ? 8.902 20.034 -17.111 1.00 79.31 68 GLU A C 1
ATOM 529 O O . GLU A 1 68 ? 8.342 20.994 -17.646 1.00 79.31 68 GLU A O 1
ATOM 534 N N . ARG A 1 69 ? 9.417 20.095 -15.879 1.00 71.56 69 ARG A N 1
ATOM 535 C CA . ARG A 1 69 ? 9.671 21.322 -15.103 1.00 71.56 69 ARG A CA 1
ATOM 536 C C . ARG A 1 69 ? 11.167 21.607 -15.024 1.00 71.56 69 ARG A C 1
ATOM 538 O O . ARG A 1 69 ? 11.960 20.698 -15.210 1.00 71.56 69 ARG A O 1
ATOM 545 N N . ASP A 1 70 ? 11.527 22.856 -14.720 1.00 68.25 70 ASP A N 1
ATOM 546 C CA . ASP A 1 70 ? 12.903 23.288 -14.412 1.00 68.25 70 ASP A CA 1
ATOM 547 C C . ASP A 1 70 ? 13.945 22.997 -15.513 1.00 68.25 70 ASP A C 1
ATOM 549 O O . ASP A 1 70 ? 15.103 22.694 -15.236 1.00 68.25 70 ASP A O 1
ATOM 553 N N . ILE A 1 71 ? 13.539 23.158 -16.779 1.00 72.81 71 ILE A N 1
ATOM 554 C CA . ILE A 1 71 ? 14.332 22.865 -17.994 1.00 72.81 71 ILE A CA 1
ATOM 555 C C . ILE A 1 71 ? 15.690 23.610 -18.017 1.00 72.81 71 ILE A C 1
ATOM 557 O O . ILE A 1 71 ? 16.665 23.128 -18.598 1.00 72.81 71 ILE A O 1
ATOM 561 N N . GLU A 1 72 ? 15.777 24.763 -17.348 1.00 63.03 72 GLU A N 1
ATOM 562 C CA . GLU A 1 72 ? 16.981 25.605 -17.243 1.00 63.03 72 GLU A CA 1
ATOM 563 C C . GLU A 1 72 ? 18.114 24.969 -16.406 1.00 63.03 72 GLU A C 1
ATOM 565 O O . GLU A 1 72 ? 19.306 25.259 -16.603 1.00 63.03 72 GLU A O 1
ATOM 570 N N . ASP A 1 73 ? 17.764 24.067 -15.484 1.00 59.22 73 ASP A N 1
ATOM 571 C CA . ASP A 1 73 ? 18.699 23.330 -14.638 1.00 59.22 73 ASP A CA 1
ATOM 572 C C . ASP A 1 73 ? 18.582 21.829 -14.931 1.00 59.22 73 ASP A C 1
ATOM 574 O O . ASP A 1 73 ? 17.716 21.128 -14.415 1.00 59.22 73 ASP A O 1
ATOM 578 N N . SER A 1 74 ? 19.504 21.302 -15.743 1.00 57.44 74 SER A N 1
ATOM 579 C CA . SER A 1 74 ? 19.524 19.885 -16.130 1.00 57.44 74 SER A CA 1
ATOM 580 C C . SER A 1 74 ? 19.700 18.921 -14.952 1.00 57.44 74 SER A C 1
ATOM 582 O O . SER A 1 74 ? 19.463 17.725 -15.113 1.00 57.44 74 SER A O 1
ATOM 584 N N . THR A 1 75 ? 20.103 19.414 -13.775 1.00 54.06 75 THR A N 1
ATOM 585 C CA . THR A 1 75 ? 20.159 18.615 -12.543 1.00 54.06 75 THR A CA 1
ATOM 586 C C . THR A 1 75 ? 18.820 18.555 -11.805 1.00 54.06 75 THR A C 1
ATOM 588 O O . THR A 1 75 ? 18.648 17.691 -10.947 1.00 54.06 75 THR A O 1
ATOM 591 N N . LYS A 1 76 ? 17.869 19.429 -12.164 1.00 53.69 76 LYS A N 1
ATOM 592 C CA . LYS A 1 76 ? 16.531 19.548 -11.567 1.00 53.69 76 LYS A CA 1
ATOM 593 C C . LYS A 1 76 ? 15.386 19.301 -12.547 1.00 53.69 76 LYS A C 1
ATOM 595 O O . LYS A 1 76 ? 14.259 19.177 -12.079 1.00 53.69 76 LYS A O 1
ATOM 600 N N . SER A 1 77 ? 15.663 19.203 -13.853 1.00 56.81 77 SER A N 1
ATOM 601 C CA . SER A 1 77 ? 14.653 18.896 -14.874 1.00 56.81 77 SER A CA 1
ATOM 602 C C . SER A 1 77 ? 13.915 17.606 -14.542 1.00 56.81 77 SER A C 1
ATOM 604 O O . SER A 1 77 ? 14.545 16.567 -14.305 1.00 56.81 77 SER A O 1
ATOM 606 N N . GLN A 1 78 ? 12.587 17.690 -14.491 1.00 66.75 78 GLN A N 1
ATOM 607 C CA . GLN A 1 78 ? 11.747 16.614 -13.981 1.00 66.75 78 GLN A CA 1
ATOM 608 C C . GLN A 1 78 ? 10.408 16.487 -14.697 1.00 66.75 78 GLN A C 1
ATOM 610 O O . GLN A 1 78 ? 9.612 17.425 -14.755 1.00 66.75 78 GLN A O 1
ATOM 615 N N . THR A 1 79 ? 10.111 15.258 -15.104 1.00 68.94 79 THR A N 1
ATOM 616 C CA . THR A 1 79 ? 8.805 14.804 -15.579 1.00 68.94 79 THR A CA 1
ATOM 617 C C . THR A 1 79 ? 7.796 14.738 -14.423 1.00 68.94 79 THR A C 1
ATOM 619 O O . THR A 1 79 ? 8.048 14.099 -13.401 1.00 68.94 79 THR A O 1
ATOM 622 N N . ILE A 1 80 ? 6.628 15.377 -14.559 1.00 75.25 80 ILE A N 1
ATOM 623 C CA . ILE A 1 80 ? 5.617 15.476 -13.477 1.00 75.25 80 ILE A CA 1
ATOM 624 C C . ILE A 1 80 ? 4.559 14.369 -13.550 1.00 75.25 80 ILE A C 1
ATOM 626 O O . ILE A 1 80 ? 3.948 13.988 -12.536 1.00 75.25 80 ILE A O 1
ATOM 630 N N . LYS A 1 81 ? 4.284 13.898 -14.768 1.00 82.12 81 LYS A N 1
ATOM 631 C CA . LYS A 1 81 ? 3.250 12.909 -15.078 1.00 82.12 81 LYS A CA 1
ATOM 632 C C . LYS A 1 81 ? 3.764 11.923 -16.126 1.00 82.12 81 LYS A C 1
ATOM 634 O O . LYS A 1 81 ? 4.549 12.342 -16.972 1.00 82.12 81 LYS A O 1
ATOM 639 N N . PRO A 1 82 ? 3.317 10.657 -16.089 1.00 87.62 82 PRO A N 1
ATOM 640 C CA . PRO A 1 82 ? 3.653 9.698 -17.128 1.00 87.62 82 PRO A CA 1
ATOM 641 C C . PRO A 1 82 ? 3.217 10.181 -18.517 1.00 87.62 82 PRO A C 1
ATOM 643 O O . PRO A 1 82 ? 2.111 10.707 -18.645 1.00 87.62 82 PRO A O 1
ATOM 646 N N . ILE A 1 83 ? 4.075 10.017 -19.525 1.00 91.62 83 ILE A N 1
ATOM 647 C CA . ILE A 1 83 ? 3.789 10.369 -20.926 1.00 91.62 83 ILE A CA 1
ATOM 648 C C . ILE A 1 83 ? 4.221 9.226 -21.837 1.00 91.62 83 ILE A C 1
ATOM 650 O O . ILE A 1 83 ? 5.314 8.683 -21.677 1.00 91.62 83 ILE A O 1
ATOM 654 N N . GLU A 1 84 ? 3.365 8.878 -22.795 1.00 93.75 84 GLU A N 1
ATOM 655 C CA . GLU A 1 84 ? 3.651 7.867 -23.812 1.00 93.75 84 GLU A CA 1
ATOM 656 C C . GLU A 1 84 ? 4.274 8.502 -25.062 1.00 93.75 84 GLU A C 1
ATOM 658 O O . GLU A 1 84 ? 3.720 9.433 -25.648 1.00 93.75 84 GLU A O 1
ATOM 663 N N . TYR A 1 85 ? 5.404 7.953 -25.506 1.00 95.00 85 TYR A N 1
ATOM 664 C CA . TYR A 1 85 ? 6.047 8.290 -26.773 1.00 95.00 85 TYR A CA 1
ATOM 665 C C . TYR A 1 85 ? 5.937 7.095 -27.717 1.00 95.00 85 TYR A C 1
ATOM 667 O O . TYR A 1 85 ? 6.609 6.074 -27.538 1.00 95.00 85 TYR A O 1
ATOM 675 N N . ASP A 1 86 ? 5.055 7.225 -28.706 1.00 95.25 86 ASP A N 1
ATOM 676 C CA . ASP A 1 86 ? 4.721 6.170 -29.656 1.00 95.25 86 ASP A CA 1
ATOM 677 C C . ASP A 1 86 ? 5.547 6.264 -30.944 1.00 95.25 86 ASP A C 1
ATOM 679 O O . ASP A 1 86 ? 5.526 7.268 -31.660 1.00 95.25 86 ASP A O 1
ATOM 683 N N . PHE A 1 87 ? 6.197 5.160 -31.302 1.00 95.06 87 PHE A N 1
ATOM 684 C CA . PHE A 1 87 ? 6.976 5.014 -32.526 1.00 95.06 87 PHE A CA 1
ATOM 685 C C . PHE A 1 87 ? 6.514 3.796 -33.321 1.00 95.06 87 PHE A C 1
ATOM 687 O O . PHE A 1 87 ? 6.280 2.724 -32.767 1.00 95.06 87 PHE A O 1
ATOM 694 N N . LYS A 1 88 ? 6.415 3.927 -34.646 1.00 94.12 88 LYS A N 1
ATOM 695 C CA . LYS A 1 88 ? 6.055 2.816 -35.541 1.00 94.12 88 LYS A CA 1
ATOM 696 C C . LYS A 1 88 ? 7.290 2.329 -36.282 1.00 94.12 88 LYS A C 1
ATOM 698 O O . LYS A 1 88 ? 7.971 3.120 -36.927 1.00 94.12 88 LYS A O 1
ATOM 703 N N . SER A 1 89 ? 7.576 1.032 -36.210 1.00 92.44 89 SER A N 1
ATOM 704 C CA . SER A 1 89 ? 8.719 0.432 -36.902 1.00 92.44 89 SER A CA 1
ATOM 705 C C . SER A 1 89 ? 8.477 -1.052 -37.158 1.00 92.44 89 SER A C 1
ATOM 707 O O . SER A 1 89 ? 7.982 -1.757 -36.286 1.00 92.44 89 SER A O 1
ATOM 709 N N . ASP A 1 90 ? 8.826 -1.533 -38.352 1.00 88.56 90 ASP A N 1
ATOM 710 C CA . ASP A 1 90 ? 8.694 -2.940 -38.768 1.00 88.56 90 ASP A CA 1
ATOM 711 C C . ASP A 1 90 ? 7.288 -3.537 -38.574 1.00 88.56 90 ASP A C 1
ATOM 713 O O . ASP A 1 90 ? 7.142 -4.703 -38.218 1.00 88.56 90 ASP A O 1
ATOM 717 N N . GLY A 1 91 ? 6.243 -2.727 -38.776 1.00 89.00 91 GLY A N 1
ATOM 718 C CA . GLY A 1 91 ? 4.854 -3.155 -38.579 1.00 89.00 91 GLY A CA 1
ATOM 719 C C . GLY A 1 91 ? 4.435 -3.319 -37.113 1.00 89.00 91 GLY A C 1
ATOM 720 O O . GLY A 1 91 ? 3.359 -3.852 -36.867 1.00 89.00 91 GLY A O 1
ATOM 721 N N . LEU A 1 92 ? 5.251 -2.854 -36.163 1.00 92.50 92 LEU A N 1
ATOM 722 C CA . LEU A 1 92 ? 4.980 -2.836 -34.724 1.00 92.50 92 LEU A CA 1
ATOM 723 C C . LEU A 1 92 ? 4.892 -1.396 -34.207 1.00 92.50 92 LEU A C 1
ATOM 725 O O . LEU A 1 92 ? 5.474 -0.476 -34.795 1.00 92.50 92 LEU A O 1
ATOM 729 N N . GLN A 1 93 ? 4.208 -1.212 -33.078 1.00 95.19 93 GLN A N 1
ATOM 730 C CA . GLN A 1 93 ? 4.193 0.050 -32.339 1.00 95.19 93 GLN A CA 1
ATOM 731 C C . GLN A 1 93 ? 4.999 -0.101 -31.046 1.00 95.19 93 GLN A C 1
ATOM 733 O O . GLN A 1 93 ? 4.662 -0.924 -30.206 1.00 95.19 93 GLN A O 1
ATOM 738 N N . PHE A 1 94 ? 6.044 0.701 -30.871 1.00 96.56 94 PHE A N 1
ATOM 739 C CA . PHE A 1 94 ? 6.822 0.795 -29.638 1.00 96.56 94 PHE A CA 1
ATOM 740 C C . PHE A 1 94 ? 6.368 2.024 -28.861 1.00 96.56 94 PHE A C 1
ATOM 742 O O . PHE A 1 94 ? 6.430 3.131 -29.386 1.00 96.56 94 PHE A O 1
ATOM 749 N N . SER A 1 95 ? 5.923 1.832 -27.626 1.00 96.50 95 SER A N 1
ATOM 750 C CA . SER A 1 95 ? 5.422 2.900 -26.766 1.00 96.50 95 SER A CA 1
ATOM 751 C C . SER A 1 95 ? 6.283 3.007 -25.521 1.00 96.50 95 SER A C 1
ATOM 753 O O . SER A 1 95 ? 6.286 2.105 -24.683 1.00 96.50 95 SER A O 1
ATOM 755 N N . PHE A 1 96 ? 7.056 4.082 -25.418 1.00 97.19 96 PHE A N 1
ATOM 756 C CA . PHE A 1 96 ? 7.904 4.334 -24.259 1.00 97.19 96 PHE A CA 1
ATOM 757 C C . PHE A 1 96 ? 7.165 5.248 -23.293 1.00 97.19 96 PHE A C 1
ATOM 759 O O . PHE A 1 96 ? 6.853 6.385 -23.628 1.00 97.19 96 PHE A O 1
ATOM 766 N N . ILE A 1 97 ? 6.886 4.736 -22.102 1.00 96.06 97 ILE A N 1
ATOM 767 C CA . ILE A 1 97 ? 6.170 5.436 -21.043 1.00 96.06 97 ILE A CA 1
ATOM 768 C C . ILE A 1 97 ? 7.220 6.072 -20.138 1.00 96.06 97 ILE A C 1
ATOM 770 O O . ILE A 1 97 ? 7.813 5.395 -19.294 1.00 96.06 97 ILE A O 1
ATOM 774 N N . ASP A 1 98 ? 7.484 7.357 -20.345 1.00 93.88 98 ASP A N 1
ATOM 775 C CA . ASP A 1 98 ? 8.381 8.129 -19.490 1.00 93.88 98 ASP A CA 1
ATOM 776 C C . ASP A 1 98 ? 7.670 8.473 -18.188 1.00 93.88 98 ASP A C 1
ATOM 778 O O . ASP A 1 98 ? 6.559 8.999 -18.218 1.00 93.88 98 ASP A O 1
ATOM 782 N N . THR A 1 99 ? 8.278 8.163 -17.043 1.00 91.00 99 THR A N 1
ATOM 783 C CA . THR A 1 99 ? 7.656 8.369 -15.731 1.00 91.00 99 THR A CA 1
ATOM 784 C C . THR A 1 99 ? 8.403 9.407 -14.902 1.00 91.00 99 THR A C 1
ATOM 786 O O . THR A 1 99 ? 9.613 9.580 -15.070 1.00 91.00 99 THR A O 1
ATOM 789 N N . PRO A 1 100 ? 7.737 10.030 -13.911 1.00 85.38 100 PRO A N 1
ATOM 790 C CA . PRO A 1 100 ? 8.419 10.846 -12.912 1.00 85.38 100 PRO A CA 1
ATOM 791 C C . PRO A 1 100 ? 9.610 10.123 -12.270 1.00 85.38 100 PRO A C 1
ATOM 793 O O . PRO A 1 100 ? 9.588 8.903 -12.079 1.00 85.38 100 PRO A O 1
ATOM 796 N N . GLY A 1 101 ? 10.665 10.880 -11.962 1.00 81.75 101 GLY A N 1
ATOM 797 C CA . GLY A 1 101 ? 11.833 10.361 -11.255 1.00 81.75 101 GLY A CA 1
ATOM 798 C C . GLY A 1 101 ? 11.553 10.092 -9.777 1.00 81.75 101 GLY A C 1
ATOM 799 O O . GLY A 1 101 ? 10.708 10.743 -9.170 1.00 81.75 101 GLY A O 1
ATOM 800 N N . LEU A 1 102 ? 12.269 9.127 -9.200 1.00 78.75 102 LEU A N 1
ATOM 801 C CA . LEU A 1 102 ? 12.296 8.903 -7.747 1.00 78.75 102 LEU A CA 1
ATOM 802 C C . LEU A 1 102 ? 13.426 9.728 -7.106 1.00 78.75 102 LEU A C 1
ATOM 804 O O . LEU A 1 102 ? 14.409 10.031 -7.790 1.00 78.75 102 LEU A O 1
ATOM 808 N N . CYS A 1 103 ? 13.304 10.050 -5.814 1.00 70.94 103 CYS A N 1
ATOM 809 C CA . CYS A 1 103 ? 14.233 10.911 -5.069 1.00 70.94 103 CYS A CA 1
ATOM 810 C C . CYS A 1 103 ? 14.286 12.352 -5.589 1.00 70.94 103 CYS A C 1
ATOM 812 O O . CYS A 1 103 ? 15.360 12.879 -5.890 1.00 70.94 103 CYS A O 1
ATOM 814 N N . ASP A 1 104 ? 13.130 13.012 -5.666 1.00 58.75 104 ASP A N 1
ATOM 815 C CA . ASP A 1 104 ? 13.120 14.468 -5.791 1.00 58.75 104 ASP A CA 1
ATOM 816 C C . ASP A 1 104 ? 13.529 15.099 -4.448 1.00 58.75 104 ASP A C 1
ATOM 818 O O . ASP A 1 104 ? 13.071 14.693 -3.380 1.00 58.75 104 ASP A O 1
ATOM 822 N N . THR A 1 105 ? 14.421 16.085 -4.491 1.00 48.84 105 THR A N 1
ATOM 823 C CA . THR A 1 105 ? 15.104 16.734 -3.350 1.00 48.84 105 THR A CA 1
ATOM 824 C C . THR A 1 105 ? 14.194 17.482 -2.355 1.00 48.84 105 THR A C 1
ATOM 826 O O . THR A 1 105 ? 14.668 18.273 -1.542 1.00 48.84 105 THR A O 1
ATOM 829 N N . ALA A 1 106 ? 12.888 17.216 -2.359 1.00 45.84 106 ALA A N 1
ATOM 830 C CA . ALA A 1 106 ? 11.900 17.838 -1.495 1.00 45.84 106 ALA A CA 1
ATOM 831 C C . ALA A 1 106 ? 10.896 16.798 -0.958 1.00 45.84 106 ALA A C 1
ATOM 833 O O . ALA A 1 106 ? 9.800 16.649 -1.478 1.00 45.84 106 ALA A O 1
ATOM 834 N N . SER A 1 107 ? 11.241 16.145 0.157 1.00 50.84 107 SER A N 1
ATOM 835 C CA . SER A 1 107 ? 10.360 15.324 1.018 1.00 50.84 107 SER A CA 1
ATOM 836 C C . SER A 1 107 ? 9.924 13.933 0.514 1.00 50.84 107 SER A C 1
ATOM 838 O O . SER A 1 107 ? 9.647 13.698 -0.656 1.00 50.84 107 SER A O 1
ATOM 840 N N . THR A 1 108 ? 9.791 13.002 1.463 1.00 53.75 108 THR A N 1
ATOM 841 C CA . THR A 1 108 ? 9.347 11.609 1.271 1.00 53.75 108 THR A CA 1
ATOM 842 C C . THR A 1 108 ? 7.907 11.458 0.767 1.00 53.75 108 THR A C 1
ATOM 844 O O . THR A 1 108 ? 7.551 10.378 0.306 1.00 53.75 108 THR A O 1
ATOM 847 N N . GLN A 1 109 ? 7.079 12.508 0.841 1.00 54.22 109 GLN A N 1
ATOM 848 C CA . GLN A 1 109 ? 5.696 12.484 0.345 1.00 54.22 109 GLN A CA 1
ATOM 849 C C . GLN A 1 109 ? 5.622 12.506 -1.190 1.00 54.22 109 GLN A C 1
ATOM 851 O O . GLN A 1 109 ? 4.718 11.904 -1.762 1.00 54.22 109 GLN A O 1
ATOM 856 N N . ASN A 1 110 ? 6.599 13.118 -1.868 1.00 66.00 110 ASN A N 1
ATOM 857 C CA . ASN A 1 110 ? 6.609 13.192 -3.332 1.00 66.00 110 ASN A CA 1
ATOM 858 C C . ASN A 1 110 ? 6.880 11.823 -3.984 1.00 66.00 110 ASN A C 1
ATOM 860 O O . ASN A 1 110 ? 6.325 11.517 -5.040 1.00 66.00 110 ASN A O 1
ATOM 864 N N . ASP A 1 111 ? 7.678 10.970 -3.335 1.00 72.38 111 ASP A N 1
ATOM 865 C CA . ASP A 1 111 ? 8.015 9.642 -3.858 1.00 72.38 111 ASP A CA 1
ATOM 866 C C . ASP A 1 111 ? 6.805 8.690 -3.858 1.00 72.38 111 ASP A C 1
ATOM 868 O O . ASP A 1 111 ? 6.628 7.923 -4.805 1.00 72.38 111 ASP A O 1
ATOM 872 N N . GLU A 1 112 ? 5.938 8.746 -2.840 1.00 77.44 112 GLU A N 1
ATOM 873 C CA . GLU A 1 112 ? 4.742 7.890 -2.768 1.00 77.44 112 GLU A CA 1
ATOM 874 C C . GLU A 1 112 ? 3.733 8.226 -3.881 1.00 77.44 112 GLU A C 1
ATOM 876 O O . GLU A 1 112 ? 3.170 7.333 -4.532 1.00 77.44 112 GLU A O 1
ATOM 881 N N . ASP A 1 113 ? 3.567 9.516 -4.169 1.00 81.56 113 ASP A N 1
ATOM 882 C CA . ASP A 1 113 ? 2.761 10.003 -5.286 1.00 81.56 113 ASP A CA 1
ATOM 883 C C . ASP A 1 113 ? 3.355 9.579 -6.636 1.00 81.56 113 ASP A C 1
ATOM 885 O O . ASP A 1 113 ? 2.625 9.153 -7.537 1.00 81.56 113 ASP A O 1
ATOM 889 N N . HIS A 1 114 ? 4.680 9.654 -6.790 1.00 84.50 114 HIS A N 1
ATOM 890 C CA . HIS A 1 114 ? 5.365 9.220 -8.010 1.00 84.50 114 HIS A CA 1
ATOM 891 C C . HIS A 1 114 ? 5.211 7.713 -8.234 1.00 84.50 114 HIS A C 1
ATOM 893 O O . HIS A 1 114 ? 4.840 7.302 -9.334 1.00 84.50 114 HIS A O 1
ATOM 899 N N . ILE A 1 115 ? 5.389 6.890 -7.195 1.00 85.50 115 ILE A N 1
ATOM 900 C CA . ILE A 1 115 ? 5.157 5.439 -7.264 1.00 85.50 115 ILE A CA 1
ATOM 901 C C . ILE A 1 115 ? 3.705 5.147 -7.654 1.00 85.50 115 ILE A C 1
ATOM 903 O O . ILE A 1 115 ? 3.458 4.308 -8.519 1.00 85.50 115 ILE A O 1
ATOM 907 N N . THR A 1 116 ? 2.739 5.862 -7.075 1.00 85.00 116 THR A N 1
ATOM 908 C CA . THR A 1 116 ? 1.317 5.687 -7.406 1.00 85.00 116 THR A CA 1
ATOM 909 C C . THR A 1 116 ? 1.037 5.984 -8.881 1.00 85.00 116 THR A C 1
ATOM 911 O O . THR A 1 116 ? 0.330 5.215 -9.536 1.00 85.00 116 THR A O 1
ATOM 914 N N . LYS A 1 117 ? 1.633 7.048 -9.433 1.00 88.44 117 LYS A N 1
ATOM 915 C CA . LYS A 1 117 ? 1.536 7.378 -10.865 1.00 88.44 117 LYS A CA 1
ATOM 916 C C . LYS A 1 117 ? 2.200 6.320 -11.751 1.00 88.44 117 LYS A C 1
ATOM 918 O O . LYS A 1 117 ? 1.630 5.961 -12.776 1.00 88.44 117 LYS A O 1
ATOM 923 N N . ILE A 1 118 ? 3.365 5.800 -11.356 1.00 90.19 118 ILE A N 1
ATOM 924 C CA . ILE A 1 118 ? 4.073 4.733 -12.085 1.00 90.19 118 ILE A CA 1
ATOM 925 C C . ILE A 1 118 ? 3.222 3.457 -12.132 1.00 90.19 118 ILE A C 1
ATOM 927 O O . ILE A 1 118 ? 3.055 2.864 -13.195 1.00 90.19 118 ILE A O 1
ATOM 931 N N . LEU A 1 119 ? 2.647 3.053 -10.994 1.00 89.88 119 LEU A N 1
ATOM 932 C CA . LEU A 1 119 ? 1.764 1.888 -10.901 1.00 89.88 119 LEU A CA 1
ATOM 933 C C . LEU A 1 119 ? 0.514 2.043 -11.773 1.00 89.88 119 LEU A C 1
ATOM 935 O O . LEU A 1 119 ? 0.115 1.087 -12.435 1.00 89.88 119 LEU A O 1
ATOM 939 N N . ALA A 1 120 ? -0.090 3.235 -11.783 1.00 90.31 120 ALA A N 1
ATOM 940 C CA . ALA A 1 120 ? -1.252 3.531 -12.615 1.00 90.31 120 ALA A CA 1
ATOM 941 C C . ALA A 1 120 ? -0.912 3.459 -14.111 1.00 90.31 120 ALA A C 1
ATOM 943 O O . ALA A 1 120 ? -1.609 2.771 -14.848 1.00 90.31 120 ALA A O 1
ATOM 944 N N . ALA A 1 121 ? 0.198 4.068 -14.540 1.00 91.94 121 ALA A N 1
ATOM 945 C CA . ALA A 1 121 ? 0.638 4.011 -15.934 1.00 91.94 121 ALA A CA 1
ATOM 946 C C . ALA A 1 121 ? 0.957 2.575 -16.385 1.00 91.94 121 ALA A C 1
ATOM 948 O O . ALA A 1 121 ? 0.598 2.163 -17.486 1.00 91.94 121 ALA A O 1
ATOM 949 N N . ALA A 1 122 ? 1.583 1.776 -15.515 1.00 93.25 122 ALA A N 1
ATOM 950 C CA . ALA A 1 122 ? 1.830 0.365 -15.789 1.00 93.25 122 ALA A CA 1
ATOM 951 C C . ALA A 1 122 ? 0.522 -0.441 -15.909 1.00 93.25 122 ALA A C 1
ATOM 953 O O . ALA A 1 122 ? 0.408 -1.303 -16.778 1.00 93.25 122 ALA A O 1
ATOM 954 N N . GLU A 1 123 ? -0.476 -0.171 -15.062 1.00 92.62 123 GLU A N 1
ATOM 955 C CA . GLU A 1 123 ? -1.807 -0.785 -15.157 1.00 92.62 123 GLU A CA 1
ATOM 956 C C . GLU A 1 123 ? -2.513 -0.400 -16.467 1.00 92.62 123 GLU A C 1
ATOM 958 O O . GLU A 1 123 ? -2.976 -1.285 -17.187 1.00 92.62 123 GLU A O 1
ATOM 963 N N . GLU A 1 124 ? -2.551 0.891 -16.801 1.00 92.81 124 GLU A N 1
ATOM 964 C CA . GLU A 1 124 ? -3.217 1.439 -17.993 1.00 92.81 124 GLU A CA 1
ATOM 965 C C . GLU A 1 124 ? -2.627 0.903 -19.304 1.00 92.81 124 GLU A C 1
ATOM 967 O O . GLU A 1 124 ? -3.368 0.677 -20.262 1.00 92.81 124 GLU A O 1
ATOM 972 N N . ALA A 1 125 ? -1.328 0.589 -19.323 1.00 92.44 125 ALA A N 1
ATOM 973 C CA . ALA A 1 125 ? -0.669 -0.025 -20.473 1.00 92.44 125 ALA A CA 1
ATOM 974 C C . ALA A 1 125 ? -1.251 -1.404 -20.861 1.00 92.44 125 ALA A C 1
ATOM 976 O O . ALA A 1 125 ? -1.095 -1.836 -22.005 1.00 92.44 125 ALA A O 1
ATOM 977 N N . GLY A 1 126 ? -1.888 -2.127 -19.928 1.00 92.38 1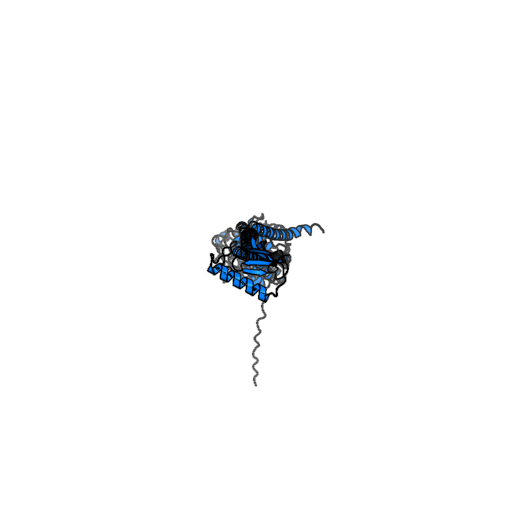26 GLY A N 1
ATOM 978 C CA . GLY A 1 126 ? -2.488 -3.461 -20.117 1.00 92.38 126 GLY A CA 1
ATOM 979 C C . GLY A 1 126 ? -1.489 -4.618 -20.299 1.00 92.38 126 GLY A C 1
ATOM 980 O O . GLY A 1 126 ? -1.608 -5.673 -19.666 1.00 92.38 126 GLY A O 1
ATOM 981 N N . THR A 1 127 ? -0.471 -4.425 -21.134 1.00 94.50 127 THR A N 1
ATOM 982 C CA . THR A 1 127 ? 0.658 -5.340 -21.345 1.00 94.50 127 THR A CA 1
ATOM 983 C C . THR A 1 127 ? 1.961 -4.560 -21.394 1.00 94.50 127 THR A C 1
ATOM 985 O O . THR A 1 127 ? 1.992 -3.492 -21.992 1.00 94.50 127 THR A O 1
ATOM 988 N N . LEU A 1 128 ? 3.046 -5.100 -20.842 1.00 96.38 128 LEU A N 1
ATOM 989 C CA . LEU A 1 128 ? 4.398 -4.552 -20.955 1.00 96.38 128 LEU A CA 1
ATOM 990 C C . LEU A 1 128 ? 5.313 -5.536 -21.680 1.00 96.38 128 LEU A C 1
ATOM 992 O O . LEU A 1 128 ? 5.345 -6.724 -21.359 1.00 96.38 128 LEU A O 1
ATOM 996 N N . ALA A 1 129 ? 6.101 -5.017 -22.616 1.00 96.19 129 ALA A N 1
ATOM 997 C CA . ALA A 1 129 ? 7.251 -5.713 -23.174 1.00 96.19 129 ALA A CA 1
ATOM 998 C C . ALA A 1 129 ? 8.429 -5.665 -22.197 1.00 96.19 129 ALA A C 1
ATOM 1000 O O . ALA A 1 129 ? 9.055 -6.687 -21.938 1.00 96.19 129 ALA A O 1
ATOM 1001 N N . ALA A 1 130 ? 8.713 -4.499 -21.611 1.00 96.50 130 ALA A N 1
ATOM 1002 C CA . ALA A 1 130 ? 9.835 -4.338 -20.694 1.00 96.50 130 ALA A CA 1
ATOM 1003 C C . ALA A 1 130 ? 9.596 -3.266 -19.629 1.00 96.50 130 ALA A C 1
ATOM 1005 O O . ALA A 1 130 ? 8.820 -2.327 -19.816 1.00 96.50 130 ALA A O 1
ATOM 1006 N N . ILE A 1 131 ? 10.331 -3.395 -18.526 1.00 96.62 131 ILE A N 1
ATOM 1007 C CA . ILE A 1 131 ? 10.579 -2.308 -17.580 1.00 96.62 131 ILE A CA 1
ATOM 1008 C C . ILE A 1 131 ? 12.050 -1.925 -17.743 1.00 96.62 131 ILE A C 1
ATOM 1010 O O . ILE A 1 131 ? 12.942 -2.718 -17.433 1.00 96.62 131 ILE A O 1
ATOM 1014 N N . MET A 1 132 ? 12.306 -0.726 -18.256 1.00 97.12 132 MET A N 1
ATOM 1015 C CA . MET A 1 132 ? 13.654 -0.202 -18.447 1.00 97.12 132 MET A CA 1
ATOM 1016 C C . MET A 1 132 ? 14.057 0.661 -17.257 1.00 97.12 132 MET A C 1
ATOM 1018 O O . MET A 1 132 ? 13.507 1.739 -17.039 1.00 97.12 132 MET A O 1
ATOM 1022 N N . ILE A 1 133 ? 15.052 0.201 -16.505 1.00 95.44 133 ILE A N 1
ATOM 1023 C CA . ILE A 1 133 ? 15.662 0.964 -15.422 1.00 95.44 133 ILE A CA 1
ATOM 1024 C C . ILE A 1 133 ? 16.796 1.806 -16.007 1.00 95.44 133 ILE A C 1
ATOM 1026 O O . ILE A 1 133 ? 17.803 1.276 -16.482 1.00 95.44 133 ILE A O 1
ATOM 1030 N N . VAL A 1 134 ? 16.635 3.123 -15.953 1.00 95.12 134 VAL A N 1
ATOM 1031 C CA . VAL A 1 134 ? 17.596 4.103 -16.463 1.00 95.12 134 VAL A CA 1
ATOM 1032 C C . VAL A 1 134 ? 18.436 4.634 -15.307 1.00 95.12 134 VAL A C 1
ATOM 1034 O O . VAL A 1 134 ? 17.899 5.206 -14.354 1.00 95.12 134 VAL A O 1
ATOM 1037 N N . ILE A 1 135 ? 19.754 4.455 -15.393 1.00 92.50 135 ILE A N 1
ATOM 1038 C CA . ILE A 1 135 ? 20.722 4.813 -14.347 1.00 92.50 135 ILE A CA 1
ATOM 1039 C C . ILE A 1 135 ? 21.865 5.606 -14.980 1.00 92.50 135 ILE A C 1
ATOM 1041 O O . ILE A 1 135 ? 22.351 5.255 -16.053 1.00 92.50 135 ILE A O 1
ATOM 1045 N N . ASN A 1 136 ? 22.354 6.644 -14.302 1.00 90.88 136 ASN A N 1
ATOM 1046 C CA . ASN A 1 136 ? 23.578 7.318 -14.725 1.00 90.88 136 ASN A CA 1
ATOM 1047 C C . ASN A 1 136 ? 24.799 6.427 -14.437 1.00 90.88 136 ASN A C 1
ATOM 1049 O O . ASN A 1 136 ? 25.192 6.247 -13.283 1.00 90.88 136 ASN A O 1
ATOM 1053 N N . GLY A 1 137 ? 25.420 5.888 -15.486 1.00 89.50 137 GLY A N 1
ATOM 1054 C CA . GLY A 1 137 ? 26.497 4.907 -15.364 1.00 89.50 137 GLY A CA 1
ATOM 1055 C C . GLY A 1 137 ? 27.846 5.474 -14.917 1.00 89.50 137 GLY A C 1
ATOM 1056 O O . GLY A 1 137 ? 28.726 4.701 -14.540 1.00 89.50 137 GLY A O 1
ATOM 1057 N N . THR A 1 138 ? 28.026 6.800 -14.896 1.00 86.06 138 THR A N 1
ATOM 1058 C CA . THR A 1 138 ? 29.260 7.427 -14.375 1.00 86.06 138 THR A CA 1
ATOM 1059 C C . THR A 1 138 ? 29.337 7.398 -12.847 1.00 86.06 138 THR A C 1
ATOM 1061 O O . THR A 1 138 ? 30.429 7.519 -12.281 1.00 86.06 138 THR A O 1
ATOM 1064 N N . ARG A 1 139 ? 28.199 7.197 -12.166 1.00 79.94 139 ARG A N 1
ATOM 1065 C CA . ARG A 1 139 ? 28.112 7.149 -10.704 1.00 79.94 139 ARG A CA 1
ATOM 1066 C C . ARG A 1 139 ? 28.714 5.837 -10.185 1.00 79.94 139 ARG A C 1
ATOM 1068 O O . ARG A 1 139 ? 28.131 4.766 -10.319 1.00 79.94 139 ARG A O 1
ATOM 1075 N N . SER A 1 140 ? 29.906 5.938 -9.593 1.00 62.81 140 SER A N 1
ATOM 1076 C CA . SER A 1 140 ? 30.710 4.799 -9.118 1.00 62.81 140 SER A CA 1
ATOM 1077 C C . SER A 1 140 ? 30.271 4.225 -7.773 1.00 62.81 140 SER A C 1
ATOM 1079 O O . SER A 1 140 ? 30.534 3.064 -7.469 1.00 62.81 140 SER A O 1
ATOM 1081 N N . ARG A 1 141 ? 29.601 5.032 -6.947 1.00 60.84 141 ARG A N 1
ATOM 1082 C CA . ARG A 1 141 ? 29.050 4.608 -5.659 1.00 60.84 141 ARG A CA 1
ATOM 1083 C C . ARG A 1 141 ? 27.540 4.678 -5.716 1.00 60.84 141 ARG A C 1
ATOM 1085 O O . ARG A 1 141 ? 26.989 5.610 -6.297 1.00 60.84 141 ARG A O 1
ATOM 1092 N N . ALA A 1 142 ? 26.903 3.720 -5.051 1.00 60.03 142 ALA A N 1
ATOM 1093 C CA . ALA A 1 142 ? 25.515 3.833 -4.650 1.00 60.03 142 ALA A CA 1
ATOM 1094 C C . ALA A 1 142 ? 25.418 5.062 -3.734 1.00 60.03 142 ALA A C 1
ATOM 1096 O O . ALA A 1 142 ? 25.686 4.980 -2.534 1.00 60.03 142 ALA A O 1
ATOM 1097 N N . THR A 1 143 ? 25.145 6.236 -4.304 1.00 69.44 143 THR A N 1
ATOM 1098 C CA . THR A 1 143 ? 24.798 7.413 -3.508 1.00 69.44 143 THR A CA 1
ATOM 1099 C C . THR A 1 143 ? 23.603 7.043 -2.631 1.00 69.44 143 THR A C 1
ATOM 1101 O O . THR A 1 143 ? 22.881 6.078 -2.919 1.00 69.44 143 THR A O 1
ATOM 1104 N N . VAL A 1 144 ? 23.405 7.764 -1.527 1.00 73.44 144 VAL A N 1
ATOM 1105 C CA . VAL A 1 144 ? 22.241 7.530 -0.658 1.00 73.44 144 VAL A CA 1
ATOM 1106 C C . VAL A 1 144 ? 20.956 7.585 -1.496 1.00 73.44 144 VAL A C 1
ATOM 1108 O O . VAL A 1 144 ? 20.125 6.686 -1.387 1.00 73.44 144 VAL A O 1
ATOM 1111 N N . ASP A 1 145 ? 20.887 8.533 -2.431 1.00 76.31 145 ASP A N 1
ATOM 1112 C CA . ASP A 1 145 ? 19.750 8.744 -3.332 1.00 76.31 145 ASP A CA 1
ATOM 1113 C C . ASP A 1 145 ? 19.552 7.598 -4.334 1.00 76.31 145 ASP A C 1
ATOM 1115 O O . ASP A 1 145 ? 18.440 7.088 -4.475 1.00 76.31 145 ASP A O 1
ATOM 1119 N N . LEU A 1 146 ? 20.623 7.118 -4.980 1.00 79.88 146 LEU A N 1
ATOM 1120 C CA . LEU A 1 146 ? 20.530 5.997 -5.920 1.00 79.88 146 LEU A CA 1
ATOM 1121 C C . LEU A 1 146 ? 20.155 4.702 -5.191 1.00 79.88 146 LEU A C 1
ATOM 1123 O O . LEU A 1 146 ? 19.321 3.933 -5.664 1.00 79.88 146 LEU A O 1
ATOM 1127 N N . SER A 1 147 ? 20.737 4.468 -4.013 1.00 81.88 147 SER A N 1
ATOM 1128 C CA . SER A 1 147 ? 20.411 3.308 -3.175 1.00 81.88 147 SER A CA 1
ATOM 1129 C C . SER A 1 147 ? 18.950 3.335 -2.737 1.00 81.88 147 SER A C 1
ATOM 1131 O O . SER A 1 147 ? 18.269 2.311 -2.805 1.00 81.88 147 SER A O 1
ATOM 1133 N N . HIS A 1 148 ? 18.467 4.502 -2.307 1.00 81.94 148 HIS A N 1
ATOM 1134 C CA . HIS A 1 148 ? 17.073 4.708 -1.938 1.00 81.94 148 HIS A CA 1
ATOM 1135 C C . HIS A 1 148 ? 16.156 4.471 -3.143 1.00 81.94 148 HIS A C 1
ATOM 1137 O O . HIS A 1 148 ? 15.298 3.597 -3.075 1.00 81.94 148 HIS A O 1
ATOM 1143 N N . SER A 1 149 ? 16.412 5.131 -4.274 1.00 83.81 149 SER A N 1
ATOM 1144 C CA . SER A 1 149 ? 15.658 4.964 -5.524 1.00 83.81 149 SER A CA 1
ATOM 1145 C C . SER A 1 149 ? 15.575 3.504 -5.970 1.00 83.81 149 SER A C 1
ATOM 1147 O O . SER A 1 149 ? 14.500 3.011 -6.301 1.00 83.81 149 SER A O 1
ATOM 1149 N N . LEU A 1 150 ? 16.691 2.772 -5.941 1.00 87.00 150 LEU A N 1
ATOM 1150 C CA . LEU A 1 150 ? 16.707 1.352 -6.296 1.00 87.00 150 LEU A CA 1
ATOM 1151 C C . LEU A 1 150 ? 15.899 0.500 -5.311 1.00 87.00 150 LEU A C 1
ATOM 1153 O O . LEU A 1 150 ? 15.246 -0.453 -5.732 1.00 87.00 150 LEU A O 1
ATOM 1157 N N . ASN A 1 151 ? 15.931 0.812 -4.014 1.00 85.44 151 ASN A N 1
ATOM 1158 C CA . ASN A 1 151 ? 15.112 0.115 -3.021 1.00 85.44 151 ASN A CA 1
ATOM 1159 C C . ASN A 1 151 ? 13.614 0.402 -3.211 1.00 85.44 151 ASN A C 1
ATOM 1161 O O . ASN A 1 151 ? 12.805 -0.516 -3.067 1.00 85.44 151 ASN A O 1
ATOM 1165 N N . GLU A 1 152 ? 13.252 1.618 -3.620 1.00 86.50 152 GLU A N 1
ATOM 1166 C CA . GLU A 1 152 ? 11.876 1.956 -3.986 1.00 86.50 152 GLU A CA 1
ATOM 1167 C C . GLU A 1 152 ? 11.414 1.194 -5.217 1.00 86.50 152 GLU A C 1
ATOM 1169 O O . GLU A 1 152 ? 10.374 0.541 -5.165 1.00 86.50 152 GLU A O 1
ATOM 1174 N N . MET A 1 153 ? 12.210 1.178 -6.288 1.00 89.31 153 MET A N 1
ATOM 1175 C CA . MET A 1 153 ? 11.902 0.395 -7.491 1.00 89.31 153 MET A CA 1
ATOM 1176 C C . MET A 1 153 ? 11.724 -1.087 -7.160 1.00 89.31 153 MET A C 1
ATOM 1178 O O . MET A 1 153 ? 10.762 -1.718 -7.597 1.00 89.31 153 MET A O 1
ATOM 1182 N N . LYS A 1 154 ? 12.601 -1.636 -6.311 1.00 89.38 154 LYS A N 1
ATOM 1183 C CA . LYS A 1 154 ? 12.473 -3.007 -5.799 1.00 89.38 154 LYS A CA 1
ATOM 1184 C C . LYS A 1 154 ? 11.158 -3.239 -5.074 1.00 89.38 154 LYS A C 1
ATOM 1186 O O . LYS A 1 154 ? 10.629 -4.339 -5.152 1.00 89.38 154 LYS A O 1
ATOM 1191 N N . SER A 1 155 ? 10.605 -2.234 -4.405 1.00 87.06 155 SER A N 1
ATOM 1192 C CA . SER A 1 155 ? 9.359 -2.403 -3.669 1.00 87.06 155 SER A CA 1
ATOM 1193 C C . SER A 1 155 ? 8.142 -2.592 -4.585 1.00 87.06 155 SER A C 1
ATOM 1195 O O . SER A 1 155 ? 7.222 -3.309 -4.208 1.00 87.06 155 SER A O 1
ATOM 1197 N N . PHE A 1 156 ? 8.105 -2.014 -5.788 1.00 87.81 156 PHE A N 1
ATOM 1198 C CA . PHE A 1 156 ? 6.887 -2.018 -6.610 1.00 87.81 156 PHE A CA 1
ATOM 1199 C C . PHE A 1 156 ? 6.971 -2.830 -7.906 1.00 87.81 156 PHE A C 1
ATOM 1201 O O . PHE A 1 156 ? 5.930 -3.056 -8.517 1.00 87.81 156 PHE A O 1
ATOM 1208 N N . VAL A 1 157 ? 8.155 -3.290 -8.321 1.00 92.31 157 VAL A N 1
ATOM 1209 C CA . VAL A 1 157 ? 8.302 -4.166 -9.495 1.00 92.31 157 VAL A CA 1
ATOM 1210 C C . VAL A 1 157 ? 7.927 -5.614 -9.127 1.00 92.31 157 VAL A C 1
ATOM 1212 O O . VAL A 1 157 ? 8.608 -6.217 -8.295 1.00 92.31 157 VAL A O 1
ATOM 1215 N N . PRO A 1 158 ? 6.889 -6.201 -9.750 1.00 93.44 158 PRO A N 1
ATOM 1216 C CA . PRO A 1 158 ? 6.445 -7.564 -9.470 1.00 93.44 158 PRO A CA 1
ATOM 1217 C C . PRO A 1 158 ? 7.464 -8.627 -9.881 1.00 93.44 158 PRO A C 1
ATOM 1219 O O . PRO A 1 158 ? 8.140 -8.496 -10.906 1.00 93.44 158 PRO A O 1
ATOM 1222 N N . ASP A 1 159 ? 7.496 -9.743 -9.150 1.00 93.06 159 ASP A N 1
ATOM 1223 C CA . ASP A 1 159 ? 8.437 -10.836 -9.419 1.00 93.06 159 ASP A CA 1
ATOM 1224 C C . ASP A 1 159 ? 8.200 -11.471 -10.802 1.00 93.06 159 ASP A C 1
ATOM 1226 O O . ASP A 1 159 ? 9.139 -11.891 -11.479 1.00 93.06 159 ASP A O 1
ATOM 1230 N N . CYS A 1 160 ? 6.948 -11.484 -11.272 1.00 92.25 160 CYS A N 1
ATOM 1231 C CA . CYS A 1 160 ? 6.604 -12.008 -12.591 1.00 92.25 160 CYS A CA 1
ATOM 1232 C C . CYS A 1 160 ? 7.163 -11.167 -13.746 1.00 92.25 160 CYS A C 1
ATOM 1234 O O . CYS A 1 160 ? 7.173 -11.655 -14.869 1.00 92.25 160 CYS A O 1
ATOM 1236 N N . LEU A 1 161 ? 7.625 -9.933 -13.516 1.00 92.88 161 LEU A N 1
ATOM 1237 C CA . LEU A 1 161 ? 8.176 -9.039 -14.545 1.00 92.88 161 LEU A CA 1
ATOM 1238 C C . LEU A 1 161 ? 9.709 -8.968 -14.525 1.00 92.88 161 LEU A C 1
ATOM 1240 O O . LEU A 1 161 ? 10.288 -8.259 -15.343 1.00 92.88 161 LEU A O 1
ATOM 1244 N N . LEU A 1 162 ? 10.381 -9.728 -13.652 1.00 92.19 162 LEU A N 1
ATOM 1245 C CA . LEU A 1 162 ? 11.841 -9.658 -13.512 1.00 92.19 162 LEU A CA 1
ATOM 1246 C C . LEU A 1 162 ? 12.599 -10.081 -14.778 1.00 92.19 162 LEU A C 1
ATOM 1248 O O . LEU A 1 162 ? 13.622 -9.477 -15.088 1.00 92.19 162 LEU A O 1
ATOM 1252 N N . ASP A 1 163 ? 12.083 -11.042 -15.552 1.00 91.19 163 ASP A N 1
ATOM 1253 C CA . ASP A 1 163 ? 12.705 -11.448 -16.830 1.00 91.19 163 ASP A CA 1
ATOM 1254 C C . ASP A 1 163 ? 12.609 -10.359 -17.915 1.00 91.19 163 ASP A C 1
ATOM 1256 O O . ASP A 1 163 ? 13.355 -10.374 -18.894 1.00 91.19 163 ASP A O 1
ATOM 1260 N N . ASN A 1 164 ? 11.687 -9.409 -17.734 1.00 94.56 164 ASN A N 1
ATOM 1261 C CA . ASN A 1 164 ? 11.423 -8.294 -18.638 1.00 94.56 164 ASN A CA 1
ATOM 1262 C C . ASN A 1 164 ? 12.152 -7.015 -18.190 1.00 94.56 164 ASN A C 1
ATOM 1264 O O . ASN A 1 164 ? 11.915 -5.941 -18.745 1.00 94.56 164 ASN A O 1
ATOM 1268 N N . LEU A 1 165 ? 13.026 -7.107 -17.181 1.00 95.50 165 LEU A N 1
ATOM 1269 C CA . LEU A 1 165 ? 13.845 -5.981 -16.749 1.00 95.50 165 LEU A CA 1
ATOM 1270 C C . LEU A 1 165 ? 15.011 -5.757 -17.705 1.00 95.50 165 LEU A C 1
ATOM 1272 O O . LEU A 1 165 ? 15.792 -6.669 -17.986 1.00 95.50 165 LEU A O 1
ATOM 1276 N N . MET A 1 166 ? 15.161 -4.512 -18.139 1.00 96.62 166 MET A N 1
ATOM 1277 C CA . MET A 1 166 ? 16.286 -4.030 -18.935 1.00 96.62 166 MET A CA 1
ATOM 1278 C C . MET A 1 166 ? 16.959 -2.867 -18.214 1.00 96.62 166 MET A C 1
ATOM 1280 O O . MET A 1 166 ? 16.291 -2.066 -17.569 1.00 96.62 166 MET A O 1
ATOM 1284 N N . ILE A 1 167 ? 18.281 -2.769 -18.315 1.00 96.44 167 ILE A N 1
ATOM 1285 C CA . ILE A 1 167 ? 19.074 -1.713 -17.684 1.00 96.44 167 ILE A CA 1
ATOM 1286 C C . ILE A 1 167 ? 19.697 -0.855 -18.774 1.00 96.44 167 ILE A C 1
ATOM 1288 O O . ILE A 1 167 ? 20.367 -1.377 -19.664 1.00 96.44 167 ILE A O 1
ATOM 1292 N N . VAL A 1 168 ? 19.519 0.460 -18.680 1.00 97.06 168 VAL A N 1
ATOM 1293 C CA . VAL A 1 168 ? 20.186 1.431 -19.552 1.00 97.06 168 VAL A CA 1
ATOM 1294 C C . VAL A 1 168 ? 21.079 2.319 -18.701 1.00 97.06 168 VAL A C 1
ATOM 1296 O O . VAL A 1 168 ? 20.602 3.099 -17.875 1.00 97.06 168 VAL A O 1
ATOM 1299 N N . LEU A 1 169 ? 22.387 2.196 -18.911 1.00 95.44 169 LEU A N 1
ATOM 1300 C CA . LEU A 1 169 ? 23.403 3.029 -18.286 1.00 95.44 169 LEU A CA 1
ATOM 1301 C C . LEU A 1 169 ? 23.697 4.231 -19.188 1.00 95.44 169 LEU A C 1
ATOM 1303 O O . LEU A 1 169 ? 24.297 4.093 -20.254 1.00 95.44 169 LEU A O 1
ATOM 1307 N N . THR A 1 170 ? 23.254 5.411 -18.761 1.00 94.56 170 THR A N 1
ATOM 1308 C CA . THR A 1 170 ? 23.436 6.679 -19.481 1.00 94.56 170 THR A CA 1
ATOM 1309 C C . THR A 1 170 ? 24.769 7.339 -19.120 1.00 94.56 170 THR A C 1
ATOM 1311 O O . THR A 1 170 ? 25.410 6.965 -18.134 1.00 94.56 170 THR A O 1
ATOM 1314 N N . ASN A 1 171 ? 25.178 8.355 -19.889 1.00 92.38 171 ASN A N 1
ATOM 1315 C CA . ASN A 1 171 ? 26.414 9.128 -19.692 1.00 92.38 171 ASN A CA 1
ATOM 1316 C C . ASN A 1 171 ? 27.710 8.294 -19.752 1.00 92.38 171 ASN A C 1
ATOM 1318 O O . ASN A 1 171 ? 28.758 8.755 -19.305 1.00 92.38 171 ASN A O 1
ATOM 1322 N N . CYS A 1 172 ? 27.672 7.062 -20.263 1.00 92.06 172 CYS A N 1
ATOM 1323 C CA . CYS A 1 172 ? 28.840 6.187 -20.255 1.00 92.06 172 CYS A CA 1
ATOM 1324 C C . CYS A 1 172 ? 28.852 5.214 -21.434 1.00 92.06 172 CYS A C 1
ATOM 1326 O O . CYS A 1 172 ? 27.855 4.996 -22.119 1.00 92.06 172 CYS A O 1
ATOM 1328 N N . ASN A 1 173 ? 30.008 4.595 -21.641 1.00 91.12 173 ASN A N 1
ATOM 1329 C CA . ASN A 1 173 ? 30.165 3.408 -22.465 1.00 91.12 173 ASN A CA 1
ATOM 1330 C C . ASN A 1 173 ? 30.626 2.241 -21.578 1.00 91.12 173 ASN A C 1
ATOM 1332 O O . ASN A 1 173 ? 30.882 2.410 -20.384 1.00 91.12 173 ASN A O 1
ATOM 1336 N N . ARG A 1 174 ? 30.765 1.044 -22.157 1.00 86.81 174 ARG A N 1
ATOM 1337 C CA . ARG A 1 174 ? 31.143 -0.159 -21.398 1.00 86.81 174 ARG A CA 1
ATOM 1338 C C . ARG A 1 174 ? 32.487 -0.027 -20.664 1.00 86.81 174 ARG A C 1
ATOM 1340 O O . ARG A 1 174 ? 32.659 -0.659 -19.631 1.00 86.81 174 ARG A O 1
ATOM 1347 N N . ALA A 1 175 ? 33.417 0.776 -21.183 1.00 87.88 175 ALA A N 1
ATOM 1348 C CA . ALA A 1 175 ? 34.730 0.996 -20.579 1.00 87.88 175 ALA A CA 1
ATOM 1349 C C . ALA A 1 175 ? 34.731 2.099 -19.507 1.00 87.88 175 ALA A C 1
ATOM 1351 O O . ALA A 1 175 ? 35.590 2.085 -18.631 1.00 87.88 175 ALA A O 1
ATOM 1352 N N . THR A 1 176 ? 33.793 3.050 -19.566 1.00 89.31 176 THR A N 1
ATOM 1353 C CA . THR A 1 176 ? 33.714 4.194 -18.638 1.00 89.31 176 THR A CA 1
ATOM 1354 C C . THR A 1 176 ? 32.621 4.058 -17.580 1.00 89.31 176 THR A C 1
ATOM 1356 O O . THR A 1 176 ? 32.522 4.898 -16.685 1.00 89.31 176 THR A O 1
ATOM 1359 N N . ALA A 1 177 ? 31.789 3.019 -17.670 1.00 90.06 177 ALA A N 1
ATOM 1360 C CA . ALA A 1 177 ? 30.765 2.733 -16.681 1.00 90.06 177 ALA A CA 1
ATOM 1361 C C . ALA A 1 177 ? 31.400 2.367 -15.334 1.00 90.06 177 ALA A C 1
ATOM 1363 O O . ALA A 1 177 ? 32.110 1.371 -15.213 1.00 90.06 177 ALA A O 1
ATOM 1364 N N . ASN A 1 178 ? 31.082 3.152 -14.309 1.00 88.75 178 ASN A N 1
ATOM 1365 C CA . ASN A 1 178 ? 31.498 2.888 -12.937 1.00 88.75 178 ASN A CA 1
ATOM 1366 C C . ASN A 1 178 ? 30.387 2.236 -12.101 1.00 88.75 178 ASN A C 1
ATOM 1368 O O . ASN A 1 178 ? 30.644 1.788 -10.984 1.00 88.75 178 ASN A O 1
ATOM 1372 N N . PHE A 1 179 ? 29.150 2.214 -12.606 1.00 88.31 179 PHE A N 1
ATOM 1373 C CA . PHE A 1 179 ? 28.032 1.593 -11.908 1.00 88.31 179 PHE A CA 1
ATOM 1374 C C . PHE A 1 179 ? 28.211 0.074 -11.818 1.00 88.31 179 PHE A C 1
ATOM 1376 O O . PHE A 1 179 ? 28.391 -0.621 -12.819 1.00 88.31 179 PHE A O 1
ATOM 1383 N N . GLU A 1 180 ? 28.096 -0.462 -10.606 1.00 87.31 180 GLU A N 1
ATOM 1384 C CA . GLU A 1 180 ? 28.235 -1.892 -10.362 1.00 87.31 180 GLU A CA 1
ATOM 1385 C C . GLU A 1 180 ? 26.859 -2.572 -10.325 1.00 87.31 180 GLU A C 1
ATOM 1387 O O . GLU A 1 180 ? 26.090 -2.390 -9.378 1.00 87.31 180 GLU A O 1
ATOM 1392 N N . LEU A 1 181 ? 26.580 -3.460 -11.287 1.00 87.44 181 LEU A N 1
ATOM 1393 C CA . LEU A 1 181 ? 25.308 -4.203 -11.376 1.00 87.44 181 LEU A CA 1
ATOM 1394 C C . LEU A 1 181 ? 24.957 -4.993 -10.102 1.00 87.44 181 LEU A C 1
ATOM 1396 O O . LEU A 1 181 ? 23.790 -5.281 -9.843 1.00 87.44 181 LEU A O 1
ATOM 1400 N N . LYS A 1 182 ? 25.944 -5.300 -9.247 1.00 87.25 182 LYS A N 1
ATOM 1401 C CA . LYS A 1 182 ? 25.727 -5.946 -7.942 1.00 87.25 182 LYS A CA 1
ATOM 1402 C C . LYS A 1 182 ? 24.792 -5.150 -7.017 1.00 87.25 182 LYS A C 1
ATOM 1404 O O . LYS A 1 182 ? 24.197 -5.750 -6.125 1.00 87.25 182 LYS A O 1
ATOM 1409 N N . GLN A 1 183 ? 24.633 -3.843 -7.235 1.00 86.88 183 GLN A N 1
ATOM 1410 C CA . GLN A 1 183 ? 23.699 -2.981 -6.497 1.00 86.88 183 GLN A CA 1
ATOM 1411 C C . GLN A 1 183 ? 22.222 -3.307 -6.804 1.00 86.88 183 GLN A C 1
ATOM 1413 O O . GLN A 1 183 ? 21.333 -3.066 -5.982 1.00 86.88 183 GLN A O 1
ATOM 1418 N N . LEU A 1 184 ? 21.945 -3.937 -7.951 1.00 88.56 184 LEU A N 1
ATOM 1419 C CA . LEU A 1 184 ? 20.603 -4.382 -8.340 1.00 88.56 184 LEU A CA 1
ATOM 1420 C C . LEU A 1 184 ? 20.177 -5.681 -7.642 1.00 88.56 184 LEU A C 1
ATOM 1422 O O . LEU A 1 184 ? 19.007 -6.052 -7.707 1.00 88.56 184 LEU A O 1
ATOM 1426 N N . LYS A 1 185 ? 21.077 -6.344 -6.897 1.00 88.00 185 LYS A N 1
ATOM 1427 C CA . LYS A 1 185 ? 20.724 -7.525 -6.098 1.00 88.00 185 LYS A CA 1
ATOM 1428 C C . LYS A 1 185 ? 19.512 -7.225 -5.191 1.00 88.00 185 LYS A C 1
ATOM 1430 O O . LYS A 1 185 ? 19.433 -6.141 -4.607 1.00 88.00 185 LYS A O 1
ATOM 1435 N N . PRO A 1 186 ? 18.574 -8.174 -5.043 1.00 87.44 186 PRO A N 1
ATOM 1436 C CA . PRO A 1 186 ? 18.654 -9.564 -5.493 1.00 87.44 186 PRO A CA 1
ATOM 1437 C C . PRO A 1 186 ? 18.137 -9.815 -6.918 1.00 87.44 186 PRO A C 1
ATOM 1439 O O . PRO A 1 186 ? 18.048 -10.982 -7.300 1.00 87.44 186 PRO A O 1
ATOM 1442 N N . TRP A 1 187 ? 17.799 -8.781 -7.697 1.00 89.56 187 TRP A N 1
ATOM 1443 C CA . TRP A 1 187 ? 17.428 -8.982 -9.095 1.00 89.56 187 TRP A CA 1
ATOM 1444 C C . TRP A 1 187 ? 18.588 -9.601 -9.870 1.00 89.56 187 TRP A C 1
ATOM 1446 O O . TRP A 1 187 ? 19.744 -9.192 -9.730 1.00 89.56 187 TRP A O 1
ATOM 1456 N N . LYS A 1 188 ? 18.266 -10.619 -10.666 1.00 87.19 188 LYS A N 1
ATOM 1457 C CA . LYS A 1 188 ? 19.193 -11.240 -11.606 1.00 87.19 188 LYS A CA 1
ATOM 1458 C C . LYS A 1 188 ? 18.908 -10.642 -12.972 1.00 87.19 188 LYS A C 1
ATOM 1460 O O . LYS A 1 188 ? 17.920 -10.999 -13.600 1.00 87.19 188 LYS A O 1
ATOM 1465 N N . ILE A 1 189 ? 19.747 -9.702 -13.380 1.00 88.00 189 ILE A N 1
ATOM 1466 C CA . ILE A 1 189 ? 19.659 -9.087 -14.700 1.00 88.00 189 ILE A CA 1
ATOM 1467 C C . ILE A 1 189 ? 20.450 -9.954 -15.676 1.00 88.00 189 ILE A C 1
ATOM 1469 O O . ILE A 1 189 ? 21.573 -10.350 -15.367 1.00 88.00 189 ILE A O 1
ATOM 1473 N N . LEU A 1 190 ? 19.851 -10.270 -16.822 1.00 87.56 190 LEU A N 1
ATOM 1474 C CA . LEU A 1 190 ? 20.541 -10.946 -17.919 1.00 87.56 190 LEU A CA 1
ATOM 1475 C C . LEU A 1 190 ? 21.551 -9.987 -18.554 1.00 87.56 190 LEU A C 1
ATOM 1477 O O . LEU A 1 190 ? 21.215 -8.828 -18.784 1.00 87.56 190 LEU A O 1
ATOM 1481 N N . ASP A 1 191 ? 22.750 -10.461 -18.886 1.00 87.06 191 ASP A N 1
ATOM 1482 C CA . ASP A 1 191 ? 23.779 -9.611 -19.503 1.00 87.06 191 ASP A CA 1
ATOM 1483 C C . ASP A 1 191 ? 23.290 -8.983 -20.824 1.00 87.06 191 ASP A C 1
ATOM 1485 O O . ASP A 1 191 ? 23.532 -7.803 -21.074 1.00 87.06 191 ASP A O 1
ATOM 1489 N N . ASP A 1 192 ? 22.493 -9.723 -21.604 1.00 90.00 192 ASP A N 1
ATOM 1490 C CA . ASP A 1 192 ? 21.853 -9.252 -22.847 1.00 90.00 192 ASP A CA 1
ATOM 1491 C C . ASP A 1 192 ? 20.792 -8.157 -22.627 1.00 90.00 192 ASP A C 1
ATOM 1493 O O . ASP A 1 192 ? 20.306 -7.551 -23.582 1.00 90.00 192 ASP A O 1
ATOM 1497 N N . ASN A 1 193 ? 20.407 -7.906 -21.373 1.00 94.75 193 ASN A N 1
ATOM 1498 C CA . ASN A 1 193 ? 19.467 -6.860 -20.986 1.00 94.75 193 ASN A CA 1
ATOM 1499 C C . ASN A 1 193 ? 20.182 -5.598 -20.462 1.00 94.75 193 ASN A C 1
ATOM 1501 O O . ASN A 1 193 ? 19.504 -4.695 -19.967 1.00 94.75 193 ASN A O 1
ATOM 1505 N N . VAL A 1 194 ? 21.517 -5.516 -20.541 1.00 96.19 194 VAL A N 1
ATOM 1506 C CA . VAL A 1 194 ? 22.300 -4.359 -20.080 1.00 96.19 194 VAL A CA 1
ATOM 1507 C C . VAL A 1 194 ? 22.845 -3.569 -21.266 1.00 96.19 194 VAL A C 1
ATOM 1509 O O . VAL A 1 194 ? 23.634 -4.064 -22.069 1.00 96.19 194 VAL A O 1
ATOM 1512 N N . PHE A 1 195 ? 22.465 -2.297 -21.335 1.00 97.00 195 PHE A N 1
ATOM 1513 C CA . PHE A 1 195 ? 22.802 -1.390 -22.424 1.00 97.00 195 PHE A CA 1
ATOM 1514 C C . PHE A 1 195 ? 23.557 -0.170 -21.905 1.00 97.00 195 PHE A C 1
ATOM 1516 O O . PHE A 1 195 ? 23.323 0.299 -20.792 1.00 97.00 195 PHE A O 1
ATOM 1523 N N . TYR A 1 196 ? 24.448 0.359 -22.739 1.00 95.81 196 TYR A N 1
ATOM 1524 C CA . TYR A 1 196 ? 25.261 1.533 -22.438 1.00 95.81 196 TYR A CA 1
ATOM 1525 C C . TYR A 1 196 ? 25.039 2.567 -23.532 1.00 95.81 196 TYR A C 1
ATOM 1527 O O . TYR A 1 196 ? 25.125 2.239 -24.719 1.00 95.81 196 TYR A O 1
ATOM 1535 N N . MET A 1 197 ? 24.772 3.806 -23.135 1.00 94.50 197 MET A N 1
ATOM 1536 C CA . MET A 1 197 ? 24.663 4.921 -24.064 1.00 94.50 197 MET A CA 1
ATOM 1537 C C . MET A 1 197 ? 25.368 6.153 -23.512 1.00 94.50 197 MET A C 1
ATOM 1539 O O . MET A 1 197 ? 25.223 6.516 -22.338 1.00 94.50 197 MET A O 1
ATOM 1543 N N . ASN A 1 198 ? 26.082 6.839 -24.397 1.00 91.88 198 ASN A N 1
ATOM 1544 C CA . ASN A 1 198 ? 26.565 8.175 -24.112 1.00 91.88 198 ASN A CA 1
ATOM 1545 C C . ASN A 1 198 ? 25.544 9.187 -24.642 1.00 91.88 198 ASN A C 1
ATOM 1547 O O . ASN A 1 198 ? 25.019 9.046 -25.744 1.00 91.88 198 ASN A O 1
ATOM 1551 N N . ASN A 1 199 ? 25.231 10.184 -23.826 1.00 89.12 199 ASN A N 1
ATOM 1552 C CA . ASN A 1 199 ? 24.279 11.247 -24.119 1.00 89.12 199 ASN A CA 1
ATOM 1553 C C . ASN A 1 199 ? 24.967 12.580 -24.470 1.00 89.12 199 ASN A C 1
ATOM 1555 O O . ASN A 1 199 ? 24.292 13.609 -24.552 1.00 89.12 199 ASN A O 1
ATOM 1559 N N . SER A 1 200 ? 26.282 12.569 -24.698 1.00 87.00 200 SER A N 1
ATOM 1560 C CA . SER A 1 200 ? 27.118 13.741 -24.976 1.00 87.00 200 SER A CA 1
ATOM 1561 C C . SER A 1 200 ? 26.556 14.665 -26.060 1.00 87.00 200 SER A C 1
ATOM 1563 O O . SER A 1 200 ? 26.580 15.882 -25.869 1.00 87.00 200 SER A O 1
ATOM 1565 N N . ALA A 1 201 ? 25.954 14.119 -27.123 1.00 87.50 201 ALA A N 1
ATOM 1566 C CA . ALA A 1 201 ? 25.367 14.907 -28.212 1.00 87.50 201 ALA A CA 1
ATOM 1567 C C . ALA A 1 201 ? 24.262 15.881 -27.764 1.00 87.50 201 ALA A C 1
ATOM 1569 O O . ALA A 1 201 ? 24.125 16.960 -28.333 1.00 87.50 201 ALA A O 1
ATOM 1570 N N . LEU A 1 202 ? 23.498 15.528 -26.723 1.00 89.12 202 LEU A N 1
ATOM 1571 C CA . LEU A 1 202 ? 22.421 16.366 -26.177 1.00 89.12 202 LEU A CA 1
ATOM 1572 C C . LEU A 1 202 ? 22.854 17.137 -24.918 1.00 89.12 202 LEU A C 1
ATOM 1574 O O . LEU A 1 202 ? 22.076 17.904 -24.358 1.00 89.12 202 LEU A O 1
ATOM 1578 N N . SER A 1 203 ? 24.094 16.938 -24.461 1.00 85.25 203 SER A N 1
ATOM 1579 C CA . SER A 1 203 ? 24.613 17.527 -23.219 1.00 85.25 203 SER A CA 1
ATOM 1580 C C . SER A 1 203 ? 25.149 18.951 -23.381 1.00 85.25 203 SER A C 1
ATOM 1582 O O . SER A 1 203 ? 25.424 19.610 -22.381 1.00 85.25 203 SER A O 1
ATOM 1584 N N . LYS A 1 204 ? 25.356 19.406 -24.623 1.00 84.81 204 LYS A N 1
ATOM 1585 C CA . LYS A 1 204 ? 25.888 20.728 -24.978 1.00 84.81 204 LYS A CA 1
ATOM 1586 C C . LYS A 1 204 ? 25.309 21.183 -26.327 1.00 84.81 204 LYS A C 1
ATOM 1588 O O . LYS A 1 204 ? 24.995 20.316 -27.147 1.00 84.81 204 LYS A O 1
ATOM 1593 N N . PRO A 1 205 ? 25.225 22.501 -26.592 1.00 86.25 205 PRO A N 1
ATOM 1594 C CA . PRO A 1 205 ? 24.881 23.030 -27.909 1.00 86.25 205 PRO A CA 1
ATOM 1595 C C . PRO A 1 205 ? 25.876 22.586 -28.984 1.00 86.25 205 PRO A C 1
ATOM 1597 O O . PRO A 1 205 ? 27.077 22.454 -28.710 1.00 86.25 205 PRO A O 1
ATOM 1600 N N . GLN A 1 206 ? 25.385 22.405 -30.210 1.00 86.75 206 GLN A N 1
ATOM 1601 C CA . GLN A 1 206 ? 26.178 21.983 -31.367 1.00 86.75 206 GLN A CA 1
ATOM 1602 C C . GLN A 1 206 ? 27.382 22.899 -31.626 1.00 86.75 206 GLN A C 1
ATOM 1604 O O . GLN A 1 206 ? 28.466 22.441 -31.992 1.00 86.75 206 GLN A O 1
ATOM 1609 N N . GLU A 1 207 ? 27.234 24.199 -31.389 1.00 86.25 207 GLU A N 1
ATOM 1610 C CA . GLU A 1 207 ? 28.249 25.220 -31.653 1.00 86.25 207 GLU A CA 1
ATOM 1611 C C . GLU A 1 207 ? 29.490 25.069 -30.764 1.0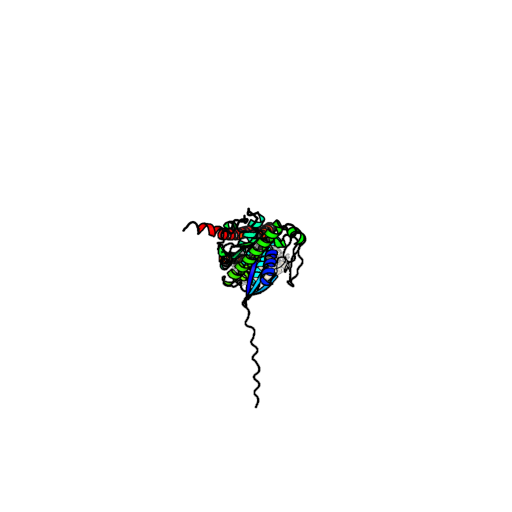0 86.25 207 GLU A C 1
ATOM 1613 O O . GLU A 1 207 ? 30.564 25.556 -31.130 1.00 86.25 207 GLU A O 1
ATOM 1618 N N . LEU A 1 208 ? 29.353 24.423 -29.598 1.00 85.56 208 LEU A N 1
ATOM 1619 C CA . LEU A 1 208 ? 30.451 24.248 -28.646 1.00 85.56 208 LEU A CA 1
ATOM 1620 C C . LEU A 1 208 ? 31.373 23.092 -29.016 1.00 85.56 208 LEU A C 1
ATOM 1622 O O . LEU A 1 208 ? 32.566 23.166 -28.735 1.00 85.56 208 LEU A O 1
ATOM 1626 N N . TRP A 1 209 ? 30.840 22.030 -29.621 1.00 87.31 209 TRP A N 1
ATOM 1627 C CA . TRP A 1 209 ? 31.636 20.854 -29.959 1.00 87.31 209 TRP A CA 1
ATOM 1628 C C . TRP A 1 209 ? 32.010 20.756 -31.434 1.00 87.31 209 TRP A C 1
ATOM 1630 O O . TRP A 1 209 ? 33.023 20.147 -31.752 1.00 87.31 209 TRP A O 1
ATOM 1640 N N . SER A 1 210 ? 31.260 21.396 -32.332 1.00 86.69 210 SER A N 1
ATOM 1641 C CA . SER A 1 210 ? 31.538 21.365 -33.777 1.00 86.69 210 SER A CA 1
ATOM 1642 C C . SER A 1 210 ? 32.814 22.109 -34.191 1.00 86.69 210 SER A C 1
ATOM 1644 O O . SER A 1 210 ? 33.329 21.862 -35.278 1.00 86.69 210 SER A O 1
ATOM 1646 N N . LYS A 1 211 ? 33.330 23.010 -33.342 1.00 87.69 211 LYS A N 1
ATOM 1647 C CA . LYS A 1 211 ? 34.540 23.813 -33.609 1.00 87.69 211 LYS A CA 1
ATOM 1648 C C . LYS A 1 211 ? 35.846 23.126 -33.207 1.00 87.69 211 LYS A C 1
ATOM 1650 O O . LYS A 1 211 ? 36.904 23.520 -33.689 1.00 87.69 211 LYS A O 1
ATOM 1655 N N . ASP A 1 212 ? 35.784 22.147 -32.309 1.00 90.12 212 ASP A N 1
ATOM 1656 C CA . ASP A 1 212 ? 36.938 21.358 -31.875 1.00 90.12 212 ASP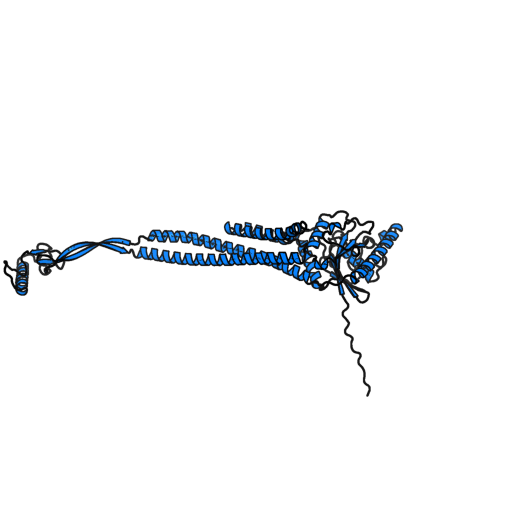 A CA 1
ATOM 1657 C C . ASP A 1 212 ? 36.879 19.998 -32.572 1.00 90.12 212 ASP A C 1
ATOM 1659 O O . ASP A 1 212 ? 36.030 19.171 -32.251 1.00 90.12 212 ASP A O 1
ATOM 1663 N N . GLU A 1 213 ? 37.785 19.762 -33.525 1.00 91.25 213 GLU A N 1
ATOM 1664 C CA . GLU A 1 213 ? 37.776 18.554 -34.360 1.00 91.25 213 GLU A CA 1
ATOM 1665 C C . GLU A 1 213 ? 37.875 17.261 -33.535 1.00 91.25 213 GLU A C 1
ATOM 1667 O O . GLU A 1 213 ? 37.222 16.266 -33.851 1.00 91.25 213 GLU A O 1
ATOM 1672 N N . LYS A 1 214 ? 38.637 17.267 -32.432 1.00 91.81 214 LYS A N 1
ATOM 1673 C CA . LYS A 1 214 ? 38.761 16.082 -31.569 1.00 91.81 214 LYS A CA 1
ATOM 1674 C C . LYS A 1 214 ? 37.469 15.827 -30.805 1.00 91.81 214 LYS A C 1
ATOM 1676 O O . LYS A 1 214 ? 37.033 14.679 -30.682 1.00 91.81 214 LYS A O 1
ATOM 1681 N N . LEU A 1 215 ? 36.858 16.888 -30.282 1.00 89.50 215 LEU A N 1
ATOM 1682 C CA . LEU A 1 215 ? 35.596 16.786 -29.556 1.00 89.50 215 LEU A CA 1
ATOM 1683 C C . LEU A 1 215 ? 34.448 16.387 -30.491 1.00 89.50 215 LEU A C 1
ATOM 1685 O O . LEU A 1 215 ? 33.651 15.523 -30.134 1.00 89.50 215 LEU A O 1
ATOM 1689 N N . LYS A 1 216 ? 34.410 16.949 -31.702 1.00 92.38 216 LYS A N 1
ATOM 1690 C CA . LYS A 1 216 ? 33.475 16.583 -32.767 1.00 92.38 216 LYS A CA 1
ATOM 1691 C C . LYS A 1 216 ? 33.565 15.098 -33.100 1.00 92.38 216 LYS A C 1
ATOM 1693 O O . LYS A 1 216 ? 32.559 14.403 -32.996 1.00 92.38 216 LYS A O 1
ATOM 1698 N N . GLN A 1 217 ? 34.763 14.599 -33.409 1.00 93.81 217 GLN A N 1
ATOM 1699 C CA . GLN A 1 217 ? 34.969 13.183 -33.719 1.00 93.81 217 GLN A CA 1
ATOM 1700 C C . GLN A 1 217 ? 34.543 12.279 -32.552 1.00 93.81 217 GLN A C 1
ATOM 1702 O O . GLN A 1 217 ? 33.950 11.220 -32.756 1.00 93.81 217 GLN A O 1
ATOM 1707 N N . THR A 1 218 ? 34.813 12.703 -31.315 1.00 92.25 218 THR A N 1
ATOM 1708 C CA . THR A 1 218 ? 34.382 11.974 -30.114 1.00 92.25 218 THR A CA 1
ATOM 1709 C C . THR A 1 218 ? 32.858 11.875 -30.044 1.00 92.25 218 THR A C 1
ATOM 1711 O O . THR A 1 218 ? 32.332 10.777 -29.880 1.00 92.25 218 THR A O 1
ATOM 1714 N N . ILE A 1 219 ? 32.145 12.988 -30.229 1.00 92.50 219 ILE A N 1
ATOM 1715 C CA . ILE A 1 219 ? 30.677 13.019 -30.176 1.00 92.50 219 ILE A CA 1
ATOM 1716 C C . ILE A 1 219 ? 30.051 12.257 -31.345 1.00 92.50 219 ILE A C 1
ATOM 1718 O O . ILE A 1 219 ? 29.064 11.560 -31.138 1.00 92.50 219 ILE A O 1
ATOM 1722 N N . GLU A 1 220 ? 30.612 12.329 -32.553 1.00 93.94 220 GLU A N 1
ATOM 1723 C CA . GLU A 1 220 ? 30.130 11.554 -33.707 1.00 93.94 220 GLU A CA 1
ATOM 1724 C C . GLU A 1 220 ? 30.250 10.040 -33.472 1.00 93.94 220 GLU A C 1
ATOM 1726 O O . GLU A 1 220 ? 29.309 9.284 -33.742 1.00 93.94 220 GLU A O 1
ATOM 1731 N N . ASN A 1 221 ? 31.374 9.595 -32.903 1.00 93.56 221 ASN A N 1
ATOM 1732 C CA . ASN A 1 221 ? 31.577 8.195 -32.533 1.00 93.56 221 ASN A CA 1
ATOM 1733 C C . ASN A 1 221 ? 30.608 7.759 -31.424 1.00 93.56 221 ASN A C 1
ATOM 1735 O O . ASN A 1 221 ? 29.997 6.694 -31.507 1.00 93.56 221 ASN A O 1
ATOM 1739 N N . GLU A 1 222 ? 30.447 8.587 -30.392 1.00 93.81 222 GLU A N 1
ATOM 1740 C CA . GLU A 1 222 ? 29.530 8.329 -29.279 1.00 93.81 222 GLU A CA 1
ATOM 1741 C C . GLU A 1 222 ? 28.066 8.303 -29.725 1.00 93.81 222 GLU A C 1
ATOM 1743 O O . GLU A 1 222 ? 27.313 7.427 -29.300 1.00 93.81 222 GLU A O 1
ATOM 1748 N N . TRP A 1 223 ? 27.670 9.208 -30.620 1.00 94.94 223 TRP A N 1
ATOM 1749 C CA . TRP A 1 223 ? 26.349 9.228 -31.239 1.00 94.94 223 TRP A CA 1
ATOM 1750 C C . TRP A 1 223 ? 26.078 7.938 -32.008 1.00 94.94 223 TRP A C 1
ATOM 1752 O O . TRP A 1 223 ? 25.051 7.296 -31.790 1.00 94.94 223 TRP A O 1
ATOM 1762 N N . THR A 1 224 ? 27.016 7.535 -32.869 1.00 95.94 224 THR A N 1
ATOM 1763 C CA . THR A 1 224 ? 26.904 6.312 -33.675 1.00 95.94 224 THR A CA 1
ATOM 1764 C C . THR A 1 224 ? 26.746 5.086 -32.778 1.00 95.94 224 THR A C 1
ATOM 1766 O O . THR A 1 224 ? 25.795 4.323 -32.940 1.00 95.94 224 THR A O 1
ATOM 1769 N N . ALA A 1 225 ? 27.599 4.952 -31.758 1.00 95.75 225 ALA A N 1
ATOM 1770 C CA . ALA A 1 225 ? 27.505 3.869 -30.784 1.00 95.75 225 ALA A CA 1
ATOM 1771 C C . ALA A 1 225 ? 26.165 3.877 -30.022 1.00 95.75 225 ALA A C 1
ATOM 1773 O O . ALA A 1 225 ? 25.573 2.822 -29.794 1.00 95.75 225 ALA A O 1
ATOM 1774 N N . SER A 1 226 ? 25.649 5.053 -29.653 1.00 96.12 226 SER A N 1
ATOM 1775 C CA . SER A 1 226 ? 24.343 5.176 -28.997 1.00 96.12 226 SER A CA 1
ATOM 1776 C C . SER A 1 226 ? 23.178 4.801 -29.924 1.00 96.12 226 SER A C 1
ATOM 1778 O O . SER A 1 226 ? 22.244 4.148 -29.462 1.00 96.12 226 SER A O 1
ATOM 1780 N N . MET A 1 227 ? 23.227 5.139 -31.218 1.00 96.75 227 MET A N 1
ATOM 1781 C CA . MET A 1 227 ? 22.225 4.702 -32.206 1.00 96.75 227 MET A CA 1
ATOM 1782 C C . MET A 1 227 ? 22.254 3.180 -32.413 1.00 96.75 227 MET A C 1
ATOM 1784 O O . MET A 1 227 ? 21.200 2.546 -32.435 1.00 96.75 227 MET A O 1
ATOM 1788 N N . GLU A 1 228 ? 23.440 2.566 -32.473 1.00 96.75 228 GLU A N 1
ATOM 1789 C CA . GLU A 1 228 ? 23.574 1.101 -32.493 1.00 96.75 228 GLU A CA 1
ATOM 1790 C C . GLU A 1 228 ? 22.999 0.452 -31.227 1.00 96.75 228 GLU A C 1
ATOM 1792 O O . GLU A 1 228 ? 22.392 -0.619 -31.286 1.00 96.75 228 GLU A O 1
ATOM 1797 N N . THR A 1 229 ? 23.168 1.090 -30.064 1.00 97.00 229 THR A N 1
ATOM 1798 C CA . THR A 1 229 ? 22.530 0.644 -28.821 1.00 97.00 229 THR A CA 1
ATOM 1799 C C . THR A 1 229 ? 21.002 0.709 -28.917 1.00 97.00 229 THR A C 1
ATOM 1801 O O . THR A 1 229 ? 20.348 -0.229 -28.461 1.00 97.00 229 THR A O 1
ATOM 1804 N N . MET A 1 230 ? 20.417 1.744 -29.534 1.00 97.38 230 MET A N 1
ATOM 1805 C CA . MET A 1 230 ? 18.960 1.819 -29.744 1.00 97.38 230 MET A CA 1
ATOM 1806 C C . MET A 1 230 ? 18.449 0.682 -30.640 1.00 97.38 230 MET A C 1
ATOM 1808 O O . MET A 1 230 ? 17.437 0.059 -30.315 1.00 97.38 230 MET A O 1
ATOM 1812 N N . GLU A 1 231 ? 19.183 0.336 -31.704 1.00 97.19 231 GLU A N 1
ATOM 1813 C CA . GLU A 1 231 ? 18.864 -0.830 -32.542 1.00 97.19 231 GLU A CA 1
ATOM 1814 C C . GLU A 1 231 ? 18.913 -2.131 -31.722 1.00 97.19 231 GLU A C 1
ATOM 1816 O O . GLU A 1 231 ? 17.978 -2.931 -31.763 1.00 97.19 231 GLU A O 1
ATOM 1821 N N . LYS A 1 232 ? 19.949 -2.324 -30.891 1.00 97.06 232 LYS A N 1
ATOM 1822 C CA . LYS A 1 232 ? 20.050 -3.493 -29.995 1.00 97.06 232 LYS A CA 1
ATOM 1823 C C . LYS A 1 232 ? 18.890 -3.561 -28.998 1.00 97.06 232 LYS A C 1
ATOM 1825 O O . LYS A 1 232 ? 18.346 -4.644 -28.785 1.00 97.06 232 LYS A O 1
ATOM 1830 N N . ILE A 1 233 ? 18.481 -2.427 -28.422 1.00 97.12 233 ILE A N 1
ATOM 1831 C CA . ILE A 1 233 ? 17.308 -2.333 -27.539 1.00 97.12 233 ILE A CA 1
ATOM 1832 C C . ILE A 1 233 ? 16.045 -2.758 -28.295 1.00 97.12 233 ILE A C 1
ATOM 1834 O O . ILE A 1 233 ? 15.318 -3.625 -27.814 1.00 97.12 233 ILE A O 1
ATOM 1838 N N . LYS A 1 234 ? 15.802 -2.210 -29.492 1.00 96.56 234 LYS A N 1
ATOM 1839 C CA . LYS A 1 234 ? 14.647 -2.557 -30.335 1.00 96.56 234 LYS A CA 1
ATOM 1840 C C . LYS A 1 234 ? 14.613 -4.053 -30.659 1.00 96.56 234 LYS A C 1
ATOM 1842 O O . LYS A 1 234 ? 13.570 -4.688 -30.506 1.00 96.56 234 LYS A O 1
ATOM 1847 N N . LEU A 1 235 ? 15.740 -4.632 -31.076 1.00 95.69 235 LEU A N 1
ATOM 1848 C CA . LEU A 1 235 ? 15.848 -6.066 -31.362 1.00 95.69 235 LEU A CA 1
ATOM 1849 C C . LEU A 1 235 ? 15.578 -6.910 -30.116 1.00 95.69 235 LEU A C 1
ATOM 1851 O O . LEU A 1 235 ? 14.847 -7.898 -30.190 1.00 95.69 235 LEU A O 1
ATOM 1855 N N . ARG A 1 236 ? 16.115 -6.502 -28.962 1.00 95.62 236 ARG A N 1
ATOM 1856 C CA . ARG A 1 236 ? 15.890 -7.204 -27.701 1.00 95.62 236 ARG A CA 1
ATOM 1857 C C . ARG A 1 236 ? 14.428 -7.142 -27.263 1.00 95.62 236 ARG A C 1
ATOM 1859 O O . ARG A 1 236 ? 13.886 -8.166 -26.864 1.00 95.62 236 ARG A O 1
ATOM 1866 N N . LEU A 1 237 ? 13.771 -5.991 -27.403 1.00 95.06 237 LEU A N 1
ATOM 1867 C CA . LEU A 1 237 ? 12.346 -5.832 -27.095 1.00 95.06 237 LEU A CA 1
ATOM 1868 C C . LEU A 1 237 ? 11.471 -6.792 -27.905 1.00 95.06 237 LEU A C 1
ATOM 1870 O O . LEU A 1 237 ? 10.542 -7.355 -27.347 1.00 95.06 237 LEU A O 1
ATOM 1874 N N . LYS A 1 238 ? 11.801 -7.049 -29.178 1.00 92.56 238 LYS A N 1
ATOM 1875 C CA . LYS A 1 238 ? 11.085 -8.038 -30.007 1.00 92.56 238 LYS A CA 1
ATOM 1876 C C . LYS A 1 238 ? 11.271 -9.484 -29.539 1.00 92.56 238 LYS A C 1
ATOM 1878 O O . LYS A 1 238 ? 10.428 -10.326 -29.825 1.00 92.56 238 LYS A O 1
ATOM 1883 N N . GLN A 1 239 ? 12.383 -9.782 -28.870 1.00 92.00 239 GLN A N 1
ATOM 1884 C CA . GLN A 1 239 ? 12.678 -11.114 -28.331 1.00 92.00 239 GLN A CA 1
ATOM 1885 C C . GLN A 1 239 ? 12.057 -11.331 -26.948 1.00 92.00 239 GLN A C 1
ATOM 1887 O O . GLN A 1 239 ? 11.805 -12.470 -26.558 1.00 92.00 239 GLN A O 1
ATOM 1892 N N . ILE A 1 240 ? 11.849 -10.252 -26.190 1.00 89.69 240 ILE A N 1
ATOM 1893 C CA . ILE A 1 240 ? 11.222 -10.305 -24.874 1.00 89.69 240 ILE A CA 1
ATOM 1894 C C . ILE A 1 240 ? 9.702 -10.417 -25.067 1.00 89.69 240 ILE A C 1
ATOM 1896 O O . ILE A 1 240 ? 9.078 -9.595 -25.730 1.00 89.69 240 ILE A O 1
ATOM 1900 N N . GLY A 1 241 ? 9.095 -11.458 -24.494 1.00 87.75 241 GLY A N 1
ATOM 1901 C CA . GLY A 1 241 ? 7.650 -11.679 -24.584 1.00 87.75 241 GLY A CA 1
ATOM 1902 C C . GLY A 1 241 ? 6.841 -10.662 -23.771 1.00 87.75 241 GLY A C 1
ATOM 1903 O O . GLY A 1 241 ? 7.277 -10.224 -22.706 1.00 87.75 241 GLY A O 1
ATOM 1904 N N . LEU A 1 242 ? 5.638 -10.328 -24.246 1.00 93.62 242 LEU A N 1
ATOM 1905 C CA . LEU A 1 242 ? 4.714 -9.422 -23.560 1.00 93.62 242 LEU A CA 1
ATOM 1906 C C . LEU A 1 242 ? 4.159 -10.055 -22.274 1.00 93.62 242 LEU A C 1
ATOM 1908 O O . LEU A 1 242 ? 3.780 -11.228 -22.256 1.00 93.62 242 LEU A O 1
ATOM 1912 N N . LYS A 1 243 ? 4.056 -9.265 -21.202 1.00 94.56 243 LYS A N 1
ATOM 1913 C CA . LYS A 1 243 ? 3.447 -9.675 -19.930 1.00 94.56 243 LYS A CA 1
ATOM 1914 C C . LYS A 1 243 ? 2.281 -8.766 -19.561 1.00 94.56 243 LYS A C 1
ATOM 1916 O O . LYS A 1 243 ? 2.377 -7.548 -19.664 1.00 94.56 243 LYS A O 1
ATOM 1921 N N . VAL A 1 244 ? 1.178 -9.365 -19.119 1.00 94.06 244 VAL A N 1
ATOM 1922 C CA . VAL A 1 244 ? -0.013 -8.635 -18.653 1.00 94.06 244 VAL A CA 1
ATOM 1923 C C . VAL A 1 244 ? 0.272 -7.854 -17.369 1.00 94.06 244 VAL A C 1
ATOM 1925 O O . VAL A 1 244 ? 1.044 -8.299 -16.519 1.00 94.06 244 VAL A O 1
ATOM 1928 N N . THR A 1 245 ? -0.382 -6.706 -17.201 1.00 93.00 245 THR A N 1
ATOM 1929 C CA . THR A 1 245 ? -0.100 -5.758 -16.108 1.00 93.00 245 THR A CA 1
ATOM 1930 C C . THR A 1 245 ? -1.107 -5.808 -14.957 1.00 93.00 245 THR A C 1
ATOM 1932 O O . THR A 1 245 ? -0.994 -5.030 -14.011 1.00 93.00 245 THR A O 1
ATOM 1935 N N . ASN A 1 246 ? -2.040 -6.773 -14.959 1.00 91.50 246 ASN A N 1
ATOM 1936 C CA . ASN A 1 246 ? -3.041 -6.969 -13.892 1.00 91.50 246 ASN A CA 1
ATOM 1937 C C . ASN A 1 246 ? -2.428 -7.042 -12.486 1.00 91.50 246 ASN A C 1
ATOM 1939 O O . ASN A 1 246 ? -3.041 -6.628 -11.507 1.00 91.50 246 ASN A O 1
ATOM 1943 N N . VAL A 1 247 ? -1.194 -7.526 -12.393 1.00 93.06 247 VAL A N 1
ATOM 1944 C CA . VAL A 1 247 ? -0.429 -7.601 -11.152 1.00 93.06 247 VAL A CA 1
ATOM 1945 C C . VAL A 1 247 ? -0.212 -6.226 -10.493 1.00 93.06 247 VAL A C 1
ATOM 1947 O O . VAL A 1 247 ? -0.291 -6.106 -9.272 1.00 93.06 247 VAL A O 1
ATOM 1950 N N . PHE A 1 248 ? -0.029 -5.156 -11.277 1.00 92.19 248 PHE A N 1
ATOM 1951 C CA . PHE A 1 248 ? 0.101 -3.793 -10.752 1.00 92.19 248 PHE A CA 1
ATOM 1952 C C . PHE A 1 248 ? -1.221 -3.285 -10.177 1.00 92.19 248 PHE A C 1
ATOM 1954 O O . PHE A 1 248 ? -1.231 -2.658 -9.115 1.00 92.19 248 PHE A O 1
ATOM 1961 N N . LYS A 1 249 ? -2.343 -3.630 -10.824 1.00 90.25 249 LYS A N 1
ATOM 1962 C CA . LYS A 1 249 ? -3.689 -3.355 -10.311 1.00 90.25 249 LYS A CA 1
ATOM 1963 C C . LYS A 1 249 ? -3.921 -4.042 -8.972 1.00 90.25 249 LYS A C 1
ATOM 1965 O O . LYS A 1 249 ? -4.382 -3.404 -8.029 1.00 90.25 249 LYS A O 1
ATOM 1970 N N . GLU A 1 250 ? -3.583 -5.327 -8.869 1.00 90.94 250 GLU A N 1
ATOM 1971 C CA . GLU A 1 250 ? -3.692 -6.077 -7.615 1.00 90.94 250 GLU A CA 1
ATOM 1972 C C . GLU A 1 250 ? -2.858 -5.428 -6.509 1.00 90.94 250 GLU A C 1
ATOM 1974 O O . GLU A 1 250 ? -3.380 -5.160 -5.426 1.00 90.94 250 GLU A O 1
ATOM 1979 N N . MET A 1 251 ? -1.599 -5.084 -6.793 1.00 90.38 251 MET A N 1
ATOM 1980 C CA . MET A 1 251 ? -0.739 -4.394 -5.831 1.00 90.38 251 MET A CA 1
ATOM 1981 C C . MET A 1 251 ? -1.335 -3.055 -5.379 1.00 90.38 251 MET A C 1
ATOM 1983 O O . MET A 1 251 ? -1.388 -2.788 -4.177 1.00 90.38 251 MET A O 1
ATOM 1987 N N . ARG A 1 252 ? -1.835 -2.231 -6.310 1.00 88.38 252 ARG A N 1
ATOM 1988 C CA . ARG A 1 252 ? -2.486 -0.945 -6.007 1.00 88.38 252 ARG A CA 1
ATOM 1989 C C . ARG A 1 252 ? -3.715 -1.126 -5.113 1.00 88.38 252 ARG A C 1
ATOM 1991 O O . ARG A 1 252 ? -3.836 -0.451 -4.091 1.00 88.38 252 ARG A O 1
ATOM 1998 N N . LEU A 1 253 ? -4.603 -2.060 -5.457 1.00 89.06 253 LEU A N 1
ATOM 1999 C CA . LEU A 1 253 ? -5.813 -2.343 -4.679 1.00 89.06 253 LEU A CA 1
ATOM 2000 C C . LEU A 1 253 ? -5.480 -2.835 -3.268 1.00 89.06 253 LEU A C 1
ATOM 2002 O O . LEU A 1 253 ? -6.095 -2.377 -2.307 1.00 89.06 253 LEU A O 1
ATOM 2006 N N . LYS A 1 254 ? -4.479 -3.709 -3.119 1.00 90.50 254 LYS A N 1
ATOM 2007 C CA . LYS A 1 254 ? -4.045 -4.220 -1.809 1.00 90.50 254 LYS A CA 1
ATOM 2008 C C . LYS A 1 254 ? -3.421 -3.132 -0.938 1.00 90.50 254 LYS A C 1
ATOM 2010 O O . LYS A 1 254 ? -3.737 -3.067 0.247 1.00 90.50 254 LYS A O 1
ATOM 2015 N N . ARG A 1 255 ? -2.601 -2.241 -1.510 1.00 87.25 255 ARG A N 1
ATOM 2016 C CA . ARG A 1 255 ? -2.068 -1.062 -0.797 1.00 87.25 255 ARG A CA 1
ATOM 2017 C C . ARG A 1 255 ? -3.199 -0.168 -0.281 1.00 87.25 255 ARG A C 1
ATOM 2019 O O . ARG A 1 255 ? -3.214 0.191 0.895 1.00 87.25 255 ARG A O 1
ATOM 2026 N N . ASN A 1 256 ? -4.183 0.129 -1.131 1.00 85.38 256 ASN A N 1
ATOM 2027 C CA . ASN A 1 256 ? -5.349 0.931 -0.749 1.00 85.38 256 ASN A CA 1
ATOM 2028 C C . ASN A 1 256 ? -6.212 0.238 0.311 1.00 85.38 256 ASN A C 1
ATOM 2030 O O . ASN A 1 256 ? -6.701 0.894 1.230 1.00 85.38 256 ASN A O 1
ATOM 2034 N N . GLN A 1 257 ? -6.368 -1.083 0.215 1.00 90.12 257 GLN A N 1
ATOM 2035 C CA . GLN A 1 257 ? -7.086 -1.867 1.211 1.00 90.12 257 GLN A CA 1
ATOM 2036 C C . GLN A 1 257 ? -6.392 -1.784 2.573 1.00 90.12 257 GLN A C 1
ATOM 2038 O O . GLN A 1 257 ? -7.058 -1.469 3.550 1.00 90.12 257 GLN A O 1
ATOM 2043 N N . ILE A 1 258 ? -5.067 -1.959 2.646 1.00 86.94 258 ILE A N 1
ATOM 2044 C CA . ILE A 1 258 ? -4.329 -1.826 3.913 1.00 86.94 258 ILE A CA 1
ATOM 2045 C C . ILE A 1 258 ? -4.529 -0.434 4.523 1.00 86.94 258 ILE A C 1
ATOM 2047 O O . ILE A 1 258 ? -4.865 -0.334 5.701 1.00 86.94 258 ILE A O 1
ATOM 2051 N N . LYS A 1 259 ? -4.399 0.630 3.719 1.00 84.25 259 LYS A N 1
ATOM 2052 C CA . LYS A 1 259 ? -4.674 2.006 4.165 1.00 84.25 259 LYS A CA 1
ATOM 2053 C C . LYS A 1 259 ? -6.080 2.132 4.756 1.00 84.25 259 LYS A C 1
ATOM 2055 O O . LYS A 1 259 ? -6.234 2.633 5.865 1.00 84.25 259 LYS A O 1
ATOM 2060 N N . SER A 1 260 ? -7.096 1.645 4.042 1.00 86.94 260 SER A N 1
ATOM 2061 C CA . SER A 1 260 ? -8.492 1.702 4.489 1.00 86.94 260 SER A CA 1
ATOM 2062 C C . SER A 1 260 ? -8.725 0.941 5.796 1.00 86.94 260 SER A C 1
ATOM 2064 O O . SER A 1 260 ? -9.355 1.481 6.701 1.00 86.94 260 SER A O 1
ATOM 2066 N N . GLU A 1 261 ? -8.201 -0.280 5.925 1.00 88.19 261 GLU A N 1
ATOM 2067 C CA . GLU A 1 261 ? -8.362 -1.097 7.134 1.00 88.19 261 GLU A CA 1
ATOM 2068 C C . GLU A 1 261 ? -7.668 -0.471 8.354 1.00 88.19 261 GLU A C 1
ATOM 2070 O O . GLU A 1 261 ? -8.231 -0.475 9.446 1.00 88.19 261 GLU A O 1
ATOM 2075 N N . LEU A 1 262 ? -6.494 0.144 8.177 1.00 82.50 262 LEU A N 1
ATOM 2076 C CA . LEU A 1 262 ? -5.803 0.860 9.258 1.00 82.50 262 LEU A CA 1
ATOM 2077 C C . LEU A 1 262 ? -6.615 2.069 9.750 1.00 82.50 262 LEU A C 1
ATOM 2079 O O . LEU A 1 262 ? -6.739 2.276 10.957 1.00 82.50 262 LEU A O 1
ATOM 2083 N N . PHE A 1 263 ? -7.231 2.832 8.841 1.00 82.12 263 PHE A N 1
ATOM 2084 C CA . PHE A 1 263 ? -8.134 3.922 9.227 1.00 82.12 263 PHE A CA 1
ATOM 2085 C C . PHE A 1 263 ? -9.383 3.423 9.964 1.00 82.12 263 PHE A C 1
ATOM 2087 O O . PHE A 1 263 ? -9.810 4.063 10.924 1.00 82.12 263 PHE A O 1
ATOM 2094 N N . LYS A 1 264 ? -9.951 2.276 9.566 1.00 87.75 264 LYS A N 1
ATOM 2095 C CA . LYS A 1 264 ? -11.077 1.662 10.291 1.00 87.75 264 LYS A CA 1
ATOM 2096 C C . LYS A 1 264 ? -10.674 1.272 11.710 1.00 87.75 264 LYS A C 1
ATOM 2098 O O . LYS A 1 264 ? -11.401 1.593 12.641 1.00 87.75 264 LYS A O 1
ATOM 2103 N N . ILE A 1 265 ? -9.492 0.675 11.894 1.00 85.00 265 ILE A N 1
ATOM 2104 C CA . ILE A 1 265 ? -8.967 0.347 13.230 1.00 85.00 265 ILE A CA 1
ATOM 2105 C C . ILE A 1 265 ? -8.930 1.587 14.125 1.00 85.00 265 ILE A C 1
ATOM 2107 O O . ILE A 1 265 ? -9.368 1.519 15.270 1.00 85.00 265 ILE A O 1
ATOM 2111 N N . LEU A 1 266 ? -8.465 2.727 13.607 1.00 79.50 266 LEU A N 1
ATOM 2112 C CA . LEU A 1 266 ? -8.439 3.973 14.377 1.00 79.50 266 LEU A CA 1
ATOM 2113 C C . LEU A 1 266 ? -9.829 4.431 14.822 1.00 79.50 266 LEU A C 1
ATOM 2115 O O . LEU A 1 266 ? -10.005 4.790 15.984 1.00 79.50 266 LEU A O 1
ATOM 2119 N N . GLN A 1 267 ? -10.817 4.365 13.930 1.00 83.75 267 GLN A N 1
ATOM 2120 C CA . GLN A 1 267 ? -12.196 4.732 14.258 1.00 83.75 267 GLN A CA 1
ATOM 2121 C C . GLN A 1 267 ? -12.815 3.785 15.294 1.00 83.75 267 GLN A C 1
ATOM 2123 O O . GLN A 1 267 ? -13.480 4.234 16.225 1.00 83.75 267 GLN A O 1
ATOM 2128 N N . GLU A 1 268 ? -12.601 2.476 15.160 1.00 87.12 268 GLU A N 1
ATOM 2129 C CA . GLU A 1 268 ? -13.147 1.493 16.103 1.00 87.12 268 GLU A CA 1
ATOM 2130 C C . GLU A 1 268 ? -12.481 1.589 17.491 1.00 87.12 268 GLU A C 1
ATOM 2132 O O . GLU A 1 268 ? -13.153 1.436 18.512 1.00 87.12 268 GLU A O 1
ATOM 2137 N N . VAL A 1 269 ? -11.184 1.919 17.559 1.00 82.19 269 VAL A N 1
ATOM 2138 C CA . VAL A 1 269 ? -10.477 2.193 18.826 1.00 82.19 269 VAL A CA 1
ATOM 2139 C C . VAL A 1 269 ? -11.041 3.433 19.531 1.00 82.19 269 VAL A C 1
ATOM 2141 O O . VAL A 1 269 ? -11.218 3.417 20.751 1.00 82.19 269 VAL A O 1
ATOM 2144 N N . GLU A 1 270 ? -11.369 4.491 18.788 1.00 82.19 270 GLU A N 1
ATOM 2145 C CA . GLU A 1 270 ? -12.008 5.688 19.347 1.00 82.19 270 GLU A CA 1
ATOM 2146 C C . GLU A 1 270 ? -13.402 5.372 19.918 1.00 82.19 270 GLU A C 1
ATOM 2148 O O . GLU A 1 270 ? -13.726 5.770 21.040 1.00 82.19 270 GLU A O 1
ATOM 2153 N N . LYS A 1 271 ? -14.213 4.583 19.202 1.00 87.75 271 LYS A N 1
ATOM 2154 C CA . LYS A 1 271 ? -15.521 4.126 19.708 1.00 87.75 271 LYS A CA 1
ATOM 2155 C C . LYS A 1 271 ? -15.384 3.288 20.977 1.00 87.75 271 LYS A C 1
ATOM 2157 O O . LYS A 1 271 ? -16.132 3.508 21.930 1.00 87.75 271 LYS A O 1
ATOM 2162 N N . LEU A 1 272 ? -14.415 2.369 21.017 1.00 84.88 272 LEU A N 1
ATOM 2163 C CA . LEU A 1 272 ? -14.117 1.583 22.217 1.00 84.88 272 LEU A CA 1
ATOM 2164 C C . LEU A 1 272 ? -13.768 2.477 23.407 1.00 84.88 272 LEU A C 1
ATOM 2166 O O . LEU A 1 272 ? -14.218 2.205 24.517 1.00 84.88 272 LEU A O 1
ATOM 2170 N N . GLN A 1 273 ? -13.006 3.553 23.192 1.00 83.81 273 GLN A N 1
ATOM 2171 C CA . GLN A 1 273 ? -12.700 4.509 24.254 1.00 83.81 273 GLN A CA 1
ATOM 2172 C C . GLN A 1 273 ? -13.972 5.154 24.818 1.00 83.81 273 GLN A C 1
ATOM 2174 O O . GLN A 1 273 ? -14.089 5.270 26.038 1.00 83.81 273 GLN A O 1
ATOM 2179 N N . ASN A 1 274 ? -14.900 5.579 23.958 1.00 86.69 274 ASN A N 1
ATOM 2180 C CA . ASN A 1 274 ? -16.143 6.218 24.394 1.00 86.69 274 ASN A CA 1
ATOM 2181 C C . ASN A 1 274 ? -16.990 5.256 25.233 1.00 86.69 274 ASN A C 1
ATOM 2183 O O . ASN A 1 274 ? -17.308 5.577 26.374 1.00 86.69 274 ASN A O 1
ATOM 2187 N N . LEU A 1 275 ? -17.207 4.031 24.746 1.00 88.19 275 LEU A N 1
ATOM 2188 C CA . LEU A 1 275 ? -17.927 3.000 25.502 1.00 88.19 275 LEU A CA 1
ATOM 2189 C C . LEU A 1 275 ? -17.244 2.652 26.832 1.00 88.19 275 LEU A C 1
ATOM 2191 O O . LEU A 1 275 ? -17.917 2.410 27.832 1.00 88.19 275 LEU A O 1
ATOM 2195 N N . GLN A 1 276 ? -15.909 2.649 26.879 1.00 85.06 276 GLN A N 1
ATOM 2196 C CA . GLN A 1 276 ? -15.171 2.417 28.121 1.00 85.06 276 GLN A CA 1
ATOM 2197 C C . GLN A 1 276 ? -15.393 3.548 29.139 1.00 85.06 276 GLN A C 1
ATOM 2199 O O . GLN A 1 276 ? -15.475 3.280 30.339 1.00 85.06 276 GLN A O 1
ATOM 2204 N N . ASN A 1 277 ? -15.473 4.803 28.683 1.00 86.00 277 ASN A N 1
ATOM 2205 C CA . ASN A 1 277 ? -15.766 5.941 29.554 1.00 86.00 277 ASN A CA 1
ATOM 2206 C C . ASN A 1 277 ? -17.197 5.844 30.091 1.00 86.00 277 ASN A C 1
ATOM 2208 O O . ASN A 1 277 ? -17.373 5.902 31.307 1.00 86.00 277 ASN A O 1
ATOM 2212 N N . ASP A 1 278 ? -18.172 5.579 29.219 1.00 88.69 278 ASP A N 1
ATOM 2213 C CA . ASP A 1 278 ? -19.580 5.404 29.595 1.00 88.69 278 ASP A CA 1
ATOM 2214 C C . ASP A 1 278 ? -19.738 4.271 30.618 1.00 88.69 278 ASP A C 1
ATOM 2216 O O . ASP A 1 278 ? -20.411 4.408 31.639 1.00 88.69 278 ASP A O 1
ATOM 2220 N N . LEU A 1 279 ? -19.041 3.153 30.400 1.00 88.69 279 LEU A N 1
ATOM 2221 C CA . LEU A 1 279 ? -19.024 2.022 31.321 1.00 88.69 279 LEU A CA 1
ATOM 2222 C C . LEU A 1 279 ? -18.423 2.392 32.683 1.00 88.69 279 LEU A C 1
ATOM 2224 O O . LEU A 1 279 ? -18.928 1.942 33.714 1.00 88.69 279 LEU A O 1
ATOM 2228 N N . ASN A 1 280 ? -17.358 3.194 32.717 1.00 87.44 280 ASN A N 1
ATOM 2229 C CA . ASN A 1 280 ? -16.758 3.653 33.970 1.00 87.44 280 ASN A CA 1
ATOM 2230 C C . ASN A 1 280 ? -17.693 4.607 34.726 1.00 87.44 280 ASN A C 1
ATOM 2232 O O . ASN A 1 280 ? -17.853 4.465 35.942 1.00 87.44 280 ASN A O 1
ATOM 2236 N N . GLU A 1 281 ? -18.346 5.531 34.019 1.00 90.19 281 GLU A N 1
ATOM 2237 C CA . GLU A 1 281 ? -19.336 6.443 34.595 1.00 90.19 281 GLU A CA 1
ATOM 2238 C C . GLU A 1 281 ? -20.526 5.668 35.169 1.00 90.19 281 GLU A C 1
ATOM 2240 O O . GLU A 1 281 ? -20.870 5.843 36.341 1.00 90.19 281 GLU A O 1
ATOM 2245 N N . LEU A 1 282 ? -21.083 4.723 34.407 1.00 90.75 282 LEU A N 1
ATOM 2246 C CA . LEU A 1 282 ? -22.190 3.873 34.849 1.00 90.75 282 LEU A CA 1
ATOM 2247 C C . LEU A 1 282 ? -21.821 3.006 36.051 1.00 90.75 282 LEU A C 1
ATOM 2249 O O . LEU A 1 282 ? -22.609 2.910 36.990 1.00 90.75 282 LEU A O 1
ATOM 2253 N N . LYS A 1 283 ? -20.621 2.413 36.078 1.00 90.25 283 LYS A N 1
ATOM 2254 C CA . LYS A 1 283 ? -20.144 1.655 37.247 1.00 90.25 283 LYS A CA 1
ATOM 2255 C C . LYS A 1 283 ? -19.993 2.542 38.481 1.00 90.25 283 LYS A C 1
ATOM 2257 O O . LYS A 1 283 ? -20.336 2.116 39.583 1.00 90.25 283 LYS A O 1
ATOM 2262 N N . SER A 1 284 ? -19.517 3.777 38.313 1.00 89.81 284 SER A N 1
ATOM 2263 C CA . SER A 1 284 ? -19.410 4.731 39.422 1.00 89.81 284 SER A CA 1
ATOM 2264 C C . SER A 1 284 ? -20.789 5.128 39.969 1.00 89.81 284 SER A C 1
ATOM 2266 O O . SER A 1 284 ? -20.997 5.127 41.182 1.00 89.81 284 SER A O 1
ATOM 2268 N N . ALA A 1 285 ? -21.767 5.367 39.087 1.00 91.44 285 ALA A N 1
ATOM 2269 C CA . ALA A 1 285 ? -23.144 5.669 39.465 1.00 91.44 285 ALA A CA 1
ATOM 2270 C C . ALA A 1 285 ? -23.830 4.468 40.135 1.00 91.44 285 ALA A C 1
ATOM 2272 O O . ALA A 1 285 ? -24.513 4.630 41.148 1.00 91.44 285 ALA A O 1
ATOM 2273 N N . GLN A 1 286 ? -23.592 3.255 39.628 1.00 92.56 286 GLN A N 1
ATOM 2274 C CA . GLN A 1 286 ? -24.101 2.016 40.209 1.00 92.56 286 GLN A CA 1
ATOM 2275 C C . GLN A 1 286 ? -23.614 1.818 41.647 1.00 92.56 286 GLN A C 1
ATOM 2277 O O . GLN A 1 286 ? -24.380 1.361 42.493 1.00 92.56 286 GLN A O 1
ATOM 2282 N N . GLN A 1 287 ? -22.374 2.205 41.961 1.00 91.44 287 GLN A N 1
ATOM 2283 C CA . GLN A 1 287 ? -21.852 2.112 43.323 1.00 91.44 287 GLN A CA 1
ATOM 2284 C C . GLN A 1 287 ? -22.662 2.960 44.317 1.00 91.44 287 GLN A C 1
ATOM 2286 O O . GLN A 1 287 ? -22.899 2.517 45.443 1.00 91.44 287 GLN A O 1
ATOM 2291 N N . ASN A 1 288 ? -23.128 4.141 43.900 1.00 91.12 288 ASN A N 1
ATOM 2292 C CA . ASN A 1 288 ? -23.995 4.985 44.723 1.00 91.12 288 ASN A CA 1
ATOM 2293 C C . ASN A 1 288 ? -25.369 4.334 44.928 1.00 91.12 288 ASN A C 1
ATOM 2295 O O . ASN A 1 288 ? -25.826 4.228 46.062 1.00 91.12 288 ASN A O 1
ATOM 2299 N N . VAL A 1 289 ? -25.973 3.790 43.867 1.00 91.94 289 VAL A N 1
ATOM 2300 C CA . VAL A 1 289 ? -27.259 3.074 43.965 1.00 91.94 289 VAL A CA 1
ATOM 2301 C C . VAL A 1 289 ? -27.150 1.842 44.874 1.00 91.94 289 VAL A C 1
ATOM 2303 O O . VAL A 1 289 ? -28.046 1.574 45.672 1.00 91.94 289 VAL A O 1
ATOM 2306 N N . LEU A 1 290 ? -26.036 1.105 44.826 1.00 91.50 290 LEU A N 1
ATOM 2307 C CA . LEU A 1 290 ? -25.783 -0.022 45.732 1.00 91.50 290 LEU A CA 1
ATOM 2308 C C . LEU A 1 290 ? -25.675 0.419 47.200 1.00 91.50 290 LEU A C 1
ATOM 2310 O O . LEU A 1 290 ? -26.072 -0.331 48.095 1.00 91.50 290 LEU A O 1
ATOM 2314 N N . ASN A 1 291 ? -25.149 1.617 47.460 1.00 91.81 291 ASN A N 1
ATOM 2315 C CA . ASN A 1 291 ? -25.132 2.191 48.803 1.00 91.81 291 ASN A CA 1
ATOM 2316 C C . ASN A 1 291 ? -26.548 2.580 49.257 1.00 91.81 291 ASN A C 1
ATOM 2318 O O . ASN A 1 291 ? -26.899 2.280 50.397 1.00 91.81 291 ASN A O 1
ATOM 2322 N N . ASP A 1 292 ? -27.381 3.137 48.372 1.00 89.88 292 ASP A N 1
ATOM 2323 C CA . ASP A 1 292 ? -28.788 3.447 48.666 1.00 89.88 292 ASP A CA 1
ATOM 2324 C C . ASP A 1 292 ? -29.586 2.178 49.003 1.00 89.88 292 ASP A C 1
ATOM 2326 O O . ASP A 1 292 ? -30.325 2.145 49.986 1.00 89.88 292 ASP A O 1
ATOM 2330 N N . ILE A 1 293 ? -29.387 1.090 48.248 1.00 90.50 293 ILE A N 1
ATOM 2331 C CA . ILE A 1 293 ? -30.012 -0.216 48.532 1.00 90.50 293 ILE A CA 1
ATOM 2332 C C . ILE A 1 293 ? -29.641 -0.697 49.942 1.00 90.50 293 ILE A C 1
ATOM 2334 O O . ILE A 1 293 ? -30.501 -1.173 50.685 1.00 90.50 293 ILE A O 1
ATOM 2338 N N . LYS A 1 294 ? -28.370 -0.557 50.342 1.00 90.81 294 LYS A N 1
ATOM 2339 C CA . LYS A 1 294 ? -27.925 -0.906 51.701 1.00 90.81 294 LYS A CA 1
ATOM 2340 C C . LYS A 1 294 ? -28.542 0.015 52.750 1.00 90.81 294 LYS A C 1
ATOM 2342 O O . LYS A 1 294 ? -28.994 -0.479 53.780 1.00 90.81 294 LYS A O 1
ATOM 2347 N N . MET A 1 295 ? -28.592 1.321 52.492 1.00 89.19 295 MET A N 1
ATOM 2348 C CA . MET A 1 295 ? -29.158 2.320 53.402 1.00 89.19 295 MET A CA 1
ATOM 2349 C C . MET A 1 295 ? -30.640 2.057 53.688 1.00 89.19 295 MET A C 1
ATOM 2351 O O . MET A 1 295 ? -31.059 2.103 54.843 1.00 89.19 295 MET A O 1
ATOM 2355 N N . TYR A 1 296 ? -31.420 1.727 52.658 1.00 88.56 296 TYR A N 1
ATOM 2356 C CA . TYR A 1 296 ? -32.860 1.490 52.778 1.00 88.56 296 TYR A CA 1
ATOM 2357 C C . TYR A 1 296 ? -33.232 0.030 53.079 1.00 88.56 296 TYR A C 1
ATOM 2359 O O . TYR A 1 296 ? -34.414 -0.291 53.141 1.00 88.56 296 TYR A O 1
ATOM 2367 N N . SER A 1 297 ? -32.255 -0.858 53.306 1.00 84.25 297 SER A N 1
ATOM 2368 C CA . SER A 1 297 ? -32.499 -2.292 53.553 1.00 84.25 297 SER A CA 1
ATOM 2369 C C . SER A 1 297 ? -33.310 -2.583 54.826 1.00 84.25 297 SER A C 1
ATOM 2371 O O . SER A 1 297 ? -34.036 -3.573 54.879 1.00 84.25 297 SER A O 1
ATOM 2373 N N . ASN A 1 298 ? -33.246 -1.700 55.828 1.00 82.44 298 ASN A N 1
ATOM 2374 C CA . ASN A 1 298 ? -33.964 -1.828 57.099 1.00 82.44 298 ASN A CA 1
ATOM 2375 C C . ASN A 1 298 ? -35.285 -1.034 57.095 1.00 82.44 298 ASN A C 1
ATOM 2377 O O . ASN A 1 298 ? -35.469 -0.108 57.882 1.00 82.44 298 ASN A O 1
ATOM 2381 N N . TYR A 1 299 ? -36.221 -1.390 56.213 1.00 82.94 299 TYR A N 1
ATOM 2382 C CA . TYR A 1 299 ? -37.538 -0.736 56.104 1.00 82.94 299 TYR A CA 1
ATOM 2383 C C . TYR A 1 299 ? -38.599 -1.279 57.080 1.00 82.94 299 TYR A C 1
ATOM 2385 O O . TYR A 1 299 ? -39.766 -0.899 57.000 1.00 82.94 299 TYR A O 1
ATOM 2393 N N . THR A 1 300 ? -38.227 -2.179 57.993 1.00 79.81 300 THR A N 1
ATOM 2394 C CA . THR A 1 300 ? -39.132 -2.745 59.003 1.00 79.81 300 THR A CA 1
ATOM 2395 C C . THR A 1 300 ? -38.851 -2.152 60.376 1.00 79.81 300 THR A C 1
ATOM 2397 O O . THR A 1 300 ? -37.723 -2.239 60.864 1.00 79.81 300 THR A O 1
ATOM 2400 N N . GLN A 1 301 ? -39.880 -1.619 61.033 1.00 78.12 301 GLN A N 1
ATOM 2401 C CA . GLN A 1 301 ? -39.800 -1.140 62.408 1.00 78.12 301 GLN A CA 1
ATOM 2402 C C . GLN A 1 301 ? -40.638 -2.013 63.341 1.00 78.12 301 GLN A C 1
ATOM 2404 O O . GLN A 1 301 ? -41.741 -2.456 63.022 1.00 78.12 301 GLN A O 1
ATOM 2409 N N . THR A 1 302 ? -40.106 -2.248 64.534 1.00 77.44 302 THR A N 1
ATOM 2410 C CA . THR A 1 302 ? -40.799 -2.979 65.588 1.00 77.44 302 THR A CA 1
ATOM 2411 C C . THR A 1 302 ? -41.776 -2.055 66.308 1.00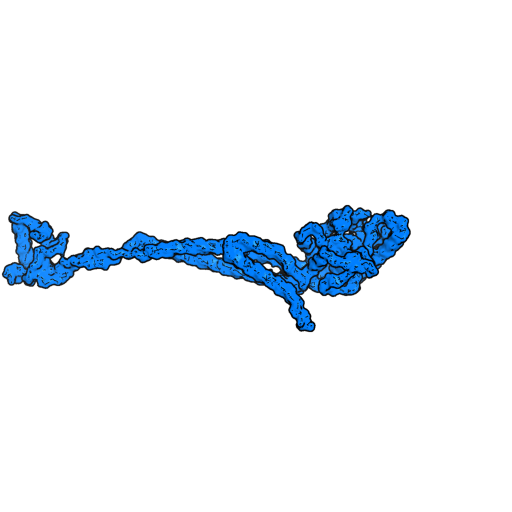 77.44 302 THR A C 1
ATOM 2413 O O . THR A 1 302 ? -41.354 -1.090 66.948 1.00 77.44 302 THR A O 1
ATOM 2416 N N . LYS A 1 303 ? -43.074 -2.367 66.252 1.00 77.12 303 LYS A N 1
ATOM 2417 C CA . LYS A 1 303 ? -44.124 -1.630 66.963 1.00 77.12 303 LYS A CA 1
ATOM 2418 C C . LYS A 1 303 ? -44.819 -2.537 67.964 1.00 77.12 303 LYS A C 1
ATOM 2420 O O . LYS A 1 303 ? -45.238 -3.650 67.644 1.00 77.12 303 LYS A O 1
ATOM 2425 N N . ILE A 1 304 ? -44.927 -2.059 69.199 1.00 77.25 304 ILE A N 1
ATOM 2426 C CA . ILE A 1 304 ? -45.682 -2.742 70.247 1.00 77.25 304 ILE A CA 1
ATOM 2427 C C . ILE A 1 304 ? -47.138 -2.321 70.088 1.00 77.25 304 ILE A C 1
ATOM 2429 O O . ILE A 1 304 ? -47.469 -1.149 70.263 1.00 77.25 304 ILE A O 1
ATOM 2433 N N . VAL A 1 305 ? -48.001 -3.273 69.739 1.00 79.75 305 VAL A N 1
ATOM 2434 C CA . VAL A 1 305 ? -49.443 -3.037 69.653 1.00 79.75 305 VAL A CA 1
ATOM 2435 C C . VAL A 1 305 ? -50.112 -3.665 70.866 1.00 79.75 305 VAL A C 1
ATOM 2437 O O . VAL A 1 305 ? -49.890 -4.833 71.197 1.00 79.75 305 VAL A O 1
ATOM 2440 N N . ASN A 1 306 ? -50.934 -2.859 71.531 1.00 80.19 306 ASN A N 1
ATOM 2441 C CA . ASN A 1 306 ? -51.788 -3.301 72.622 1.00 80.19 306 ASN A CA 1
ATOM 2442 C C . ASN A 1 306 ? -53.077 -3.860 72.023 1.00 80.19 306 ASN A C 1
ATOM 2444 O O . ASN A 1 306 ? -53.725 -3.186 71.224 1.00 80.19 306 ASN A O 1
ATOM 2448 N N . TYR A 1 307 ? -53.463 -5.066 72.422 1.00 78.50 307 TYR A N 1
ATOM 2449 C CA . TYR A 1 307 ? -54.744 -5.656 72.048 1.00 78.50 307 TYR A CA 1
ATOM 2450 C C . TYR A 1 307 ? -55.390 -6.315 73.264 1.00 78.50 307 TYR A C 1
ATOM 2452 O O . TYR A 1 307 ? -54.734 -6.610 74.269 1.00 78.50 307 TYR A O 1
ATOM 2460 N N . VAL A 1 308 ? -56.702 -6.498 73.181 1.00 79.44 308 VAL A N 1
ATOM 2461 C CA . VAL A 1 308 ? -57.496 -7.126 74.232 1.00 79.44 308 VAL A CA 1
ATOM 2462 C C . VAL A 1 308 ? -57.892 -8.511 73.754 1.00 79.44 308 VAL A C 1
ATOM 2464 O O . VAL A 1 308 ? -58.550 -8.656 72.726 1.00 79.44 308 VAL A O 1
ATOM 2467 N N . GLU A 1 309 ? -57.458 -9.527 74.489 1.00 82.25 309 GLU A N 1
ATOM 2468 C CA . GLU A 1 309 ? -57.844 -10.915 74.263 1.00 82.25 309 GLU A CA 1
ATOM 2469 C C . GLU A 1 309 ? -58.842 -11.329 75.342 1.00 82.25 309 GLU A C 1
ATOM 2471 O O . GLU A 1 309 ? -58.622 -11.072 76.527 1.00 82.25 309 GLU A O 1
ATOM 2476 N N . TYR A 1 310 ? -59.939 -11.962 74.934 1.00 80.38 310 TYR A N 1
ATOM 2477 C CA . TYR A 1 310 ? -60.938 -12.502 75.849 1.00 80.38 310 TYR A CA 1
ATOM 2478 C C . TYR A 1 310 ? -60.591 -13.953 76.150 1.00 80.38 310 TYR A C 1
ATOM 2480 O O . TYR A 1 310 ? -60.734 -14.815 75.285 1.00 80.38 310 TYR A O 1
ATOM 2488 N N . VAL A 1 311 ? -60.119 -14.209 77.366 1.00 82.19 311 VAL A N 1
ATOM 2489 C CA . VAL A 1 311 ? -59.807 -15.567 77.823 1.00 82.19 311 VAL A CA 1
ATOM 2490 C C . VAL A 1 311 ? -60.950 -16.108 78.667 1.00 82.19 311 VAL A C 1
ATOM 2492 O O . VAL A 1 311 ? -61.604 -15.344 79.383 1.00 82.19 311 VAL A O 1
ATOM 2495 N N . ASP A 1 312 ? -61.176 -17.418 78.599 1.00 79.00 312 ASP A N 1
ATOM 2496 C CA . ASP A 1 312 ? -62.155 -18.090 79.449 1.00 79.00 312 ASP A CA 1
ATOM 2497 C C . ASP A 1 312 ? -61.788 -17.882 80.920 1.00 79.00 312 ASP A C 1
ATOM 2499 O O . ASP A 1 312 ? -60.661 -18.132 81.359 1.00 79.00 312 ASP A O 1
ATOM 2503 N N . SER A 1 313 ? -62.746 -17.357 81.676 1.00 69.94 313 SER A N 1
ATOM 2504 C CA . SER A 1 313 ? -62.630 -17.136 83.106 1.00 69.94 313 SER A CA 1
ATOM 2505 C C . SER A 1 313 ? -63.360 -18.260 83.830 1.00 69.94 313 SER A C 1
ATOM 2507 O O . SER A 1 313 ? -64.397 -18.745 83.385 1.00 69.94 313 SER A O 1
ATOM 2509 N N . GLN A 1 314 ? -62.845 -18.659 84.992 1.00 66.62 314 GLN A N 1
ATOM 2510 C CA . GLN A 1 314 ? -63.569 -19.562 85.895 1.00 66.62 314 GLN A CA 1
ATOM 2511 C C . GLN A 1 314 ? -64.765 -18.860 86.572 1.00 66.62 314 GLN A C 1
ATOM 2513 O O . GLN A 1 314 ? -65.562 -19.511 87.242 1.00 66.62 314 GLN A O 1
ATOM 2518 N N . TYR A 1 315 ? -64.889 -17.542 86.377 1.00 68.44 315 TYR A N 1
ATOM 2519 C CA . TYR A 1 315 ? -65.839 -16.648 87.032 1.00 68.44 315 TYR A CA 1
ATOM 2520 C C . TYR A 1 315 ? -66.627 -15.839 86.007 1.00 68.44 315 TYR A C 1
ATOM 2522 O O . TYR A 1 315 ? -66.103 -15.502 84.944 1.00 68.44 315 TYR A O 1
ATOM 2530 N N . TYR A 1 316 ? -67.860 -15.468 86.354 1.00 70.88 316 TYR A N 1
ATOM 2531 C CA . TYR A 1 316 ? -68.645 -14.545 85.541 1.00 70.88 316 TYR A CA 1
ATOM 2532 C C . TYR A 1 316 ? -68.134 -13.117 85.792 1.00 70.88 316 TYR A C 1
ATOM 2534 O O . TYR A 1 316 ? -68.153 -12.619 86.923 1.00 70.88 316 TYR A O 1
ATOM 2542 N N . SER A 1 317 ? -67.616 -12.477 84.746 1.00 77.56 317 SER A N 1
ATOM 2543 C CA . SER A 1 317 ? -66.998 -11.155 84.805 1.00 77.56 317 SER A CA 1
ATOM 2544 C C . SER A 1 317 ? -67.970 -10.103 84.285 1.00 77.56 317 SER A C 1
ATOM 2546 O O . SER A 1 317 ? -68.437 -10.176 83.148 1.00 77.56 317 SER A O 1
ATOM 2548 N N . ARG A 1 318 ? -68.236 -9.076 85.095 1.00 78.12 318 ARG A N 1
ATOM 2549 C CA . ARG A 1 318 ? -68.972 -7.890 84.658 1.00 78.12 318 ARG A CA 1
ATOM 2550 C C . ARG A 1 318 ? -68.031 -6.926 83.961 1.00 78.12 318 ARG A C 1
ATOM 2552 O O . ARG A 1 318 ? -67.165 -6.322 84.598 1.00 78.12 318 ARG A O 1
ATOM 2559 N N . ILE A 1 319 ? -68.207 -6.766 82.659 1.00 83.38 319 ILE A N 1
ATOM 2560 C CA . ILE A 1 319 ? -67.306 -6.028 81.779 1.00 83.38 319 ILE A CA 1
ATOM 2561 C C . ILE A 1 319 ? -68.013 -4.784 81.273 1.00 83.38 319 ILE A C 1
ATOM 2563 O O . ILE A 1 319 ? -69.157 -4.824 80.825 1.00 83.38 319 ILE A O 1
ATOM 2567 N N . CYS A 1 320 ? -67.315 -3.657 81.328 1.00 84.00 320 CYS A N 1
ATOM 2568 C CA . CYS A 1 320 ? -67.795 -2.423 80.730 1.00 84.00 320 CYS A CA 1
ATOM 2569 C C . CYS A 1 320 ? -67.537 -2.436 79.216 1.00 84.00 320 CYS A C 1
ATOM 2571 O O . CYS A 1 320 ? -66.383 -2.473 78.795 1.00 84.00 320 CYS A O 1
ATOM 2573 N N . SER A 1 321 ? -68.574 -2.335 78.386 1.00 83.31 321 SER A N 1
ATOM 2574 C CA . SER A 1 321 ? -68.448 -2.259 76.922 1.00 83.31 321 SER A CA 1
ATOM 2575 C C . SER A 1 321 ? -67.748 -0.983 76.439 1.00 83.31 321 SER A C 1
ATOM 2577 O O . SER A 1 321 ? -67.186 -0.975 75.350 1.00 83.31 321 SER A O 1
ATOM 2579 N N . ASN A 1 322 ? -67.728 0.077 77.257 1.00 83.31 322 ASN A N 1
ATOM 2580 C CA . ASN A 1 322 ? -67.108 1.359 76.909 1.00 83.31 322 ASN A CA 1
ATOM 2581 C C . ASN A 1 322 ? -65.589 1.403 77.160 1.00 83.31 322 ASN A C 1
ATOM 2583 O O . ASN A 1 322 ? -64.850 1.986 76.377 1.00 83.31 322 ASN A O 1
ATOM 2587 N N . CYS A 1 323 ? -65.104 0.814 78.260 1.00 81.75 323 CYS A N 1
ATOM 2588 C CA . CYS A 1 323 ? -63.681 0.881 78.641 1.00 81.75 323 CYS A CA 1
ATOM 2589 C C . CYS A 1 323 ? -62.988 -0.484 78.745 1.00 81.75 323 CYS A C 1
ATOM 2591 O O . CYS A 1 323 ? -61.790 -0.540 79.026 1.00 81.75 323 CYS A O 1
ATOM 2593 N N . GLN A 1 324 ? -63.735 -1.573 78.537 1.00 81.50 324 GLN A N 1
ATOM 2594 C CA . GLN A 1 324 ? -63.261 -2.959 78.574 1.00 81.50 324 GLN A CA 1
ATOM 2595 C C . GLN A 1 324 ? -62.587 -3.358 79.901 1.00 81.50 324 GLN A C 1
ATOM 2597 O O . GLN A 1 324 ? -61.827 -4.321 79.946 1.00 81.50 324 GLN A O 1
ATOM 2602 N N . ASN A 1 325 ? -62.864 -2.643 80.999 1.00 83.69 325 ASN A N 1
ATOM 2603 C CA . ASN A 1 325 ? -62.427 -3.033 82.340 1.00 83.69 325 ASN A CA 1
ATOM 2604 C C . ASN A 1 325 ? -63.394 -4.052 82.950 1.00 83.69 325 ASN A C 1
ATOM 2606 O O . ASN A 1 325 ? -64.614 -3.934 82.803 1.00 83.69 325 ASN A O 1
ATOM 2610 N N . VAL A 1 326 ? -62.839 -4.998 83.707 1.00 84.62 326 VAL A N 1
ATOM 2611 C CA . VAL A 1 326 ? -63.607 -5.882 84.587 1.00 84.62 326 VAL A CA 1
ATOM 2612 C C . VAL A 1 326 ? -63.969 -5.098 85.846 1.00 84.62 326 VAL A C 1
ATOM 2614 O O . VAL A 1 326 ? -63.095 -4.653 86.584 1.00 84.62 326 VAL A O 1
ATOM 2617 N N . CYS A 1 327 ? -65.260 -4.861 86.051 1.00 79.31 327 CYS A N 1
ATOM 2618 C CA . CYS A 1 327 ? -65.787 -4.070 87.165 1.00 79.31 327 CYS A CA 1
ATOM 2619 C C . CYS A 1 327 ? -66.362 -4.933 88.292 1.00 79.31 327 CYS A C 1
ATOM 2621 O O . CYS A 1 327 ? -66.704 -4.410 89.347 1.00 79.31 327 CYS A O 1
ATOM 2623 N N . HIS A 1 328 ? -66.496 -6.238 88.069 1.00 75.38 328 HIS A N 1
ATOM 2624 C CA . HIS A 1 328 ? -66.868 -7.214 89.086 1.00 75.38 328 HIS A CA 1
ATOM 2625 C C . HIS A 1 328 ? -66.472 -8.613 88.596 1.00 75.38 328 HIS A C 1
ATOM 2627 O O . HIS A 1 328 ? -66.664 -8.909 87.417 1.00 75.38 328 HIS A O 1
ATOM 2633 N N . GLU A 1 329 ? -65.949 -9.471 89.469 1.00 68.62 329 GLU A N 1
ATOM 2634 C CA . GLU A 1 329 ? -65.832 -10.917 89.229 1.00 68.62 329 GLU A CA 1
ATOM 2635 C C . GLU A 1 329 ? -66.553 -11.622 90.377 1.00 68.62 329 GLU A C 1
ATOM 2637 O O . GLU A 1 329 ? -66.277 -11.328 91.539 1.00 68.62 329 GLU A O 1
ATOM 2642 N N . ASP A 1 330 ? -67.493 -12.510 90.056 1.00 63.72 330 ASP A N 1
ATOM 2643 C CA . ASP A 1 330 ? -68.235 -13.278 91.058 1.00 63.72 330 ASP A CA 1
ATOM 2644 C C . ASP A 1 330 ? -67.908 -14.774 90.948 1.00 63.72 330 ASP A C 1
ATOM 2646 O O . ASP A 1 330 ? -67.909 -15.352 89.857 1.00 63.72 330 ASP A O 1
ATOM 2650 N N . TRP A 1 331 ? -67.635 -15.393 92.098 1.00 56.22 331 TRP A N 1
ATOM 2651 C CA . TRP A 1 331 ? -67.372 -16.825 92.254 1.00 56.22 331 TRP A CA 1
ATOM 2652 C C . TRP A 1 331 ? -68.620 -17.679 91.975 1.00 56.22 331 TRP A C 1
ATOM 2654 O O . TRP A 1 331 ? -68.504 -18.858 91.635 1.00 56.22 331 TRP A O 1
ATOM 2664 N N . ALA A 1 332 ? -69.822 -17.116 92.131 1.00 54.94 332 ALA A N 1
ATOM 2665 C CA . ALA A 1 332 ? -71.058 -17.878 92.032 1.00 54.94 332 ALA A CA 1
ATOM 2666 C C . ALA A 1 332 ? -71.405 -18.244 90.574 1.00 54.94 332 ALA A C 1
ATOM 2668 O O . ALA A 1 332 ? -71.985 -17.469 89.814 1.00 54.94 332 ALA A O 1
ATOM 2669 N N . TYR A 1 333 ? -71.032 -19.466 90.201 1.00 47.69 333 TYR A N 1
ATOM 2670 C CA . TYR A 1 333 ? -71.331 -20.138 88.938 1.00 47.69 333 TYR A CA 1
ATOM 2671 C C . TYR A 1 333 ? -72.821 -20.011 88.542 1.00 47.69 333 TYR A C 1
ATOM 2673 O O . TYR A 1 333 ? -73.693 -20.359 89.330 1.00 47.69 333 TYR A O 1
ATOM 2681 N N . ILE A 1 334 ? -73.086 -19.546 87.311 1.00 49.50 334 ILE A N 1
ATOM 2682 C CA . ILE A 1 334 ? -74.396 -19.459 86.622 1.00 49.50 334 ILE A CA 1
ATOM 2683 C C . ILE A 1 334 ? -75.501 -18.744 87.430 1.00 49.50 334 ILE A C 1
ATOM 2685 O O . ILE A 1 334 ? -76.153 -19.335 88.282 1.00 49.50 334 ILE A O 1
ATOM 2689 N N . CYS A 1 335 ? -75.773 -17.480 87.072 1.00 51.00 335 CYS A N 1
ATOM 2690 C CA . CYS A 1 335 ? -76.981 -16.717 87.431 1.00 51.00 335 CYS A CA 1
ATOM 2691 C C . CYS A 1 335 ? -77.479 -16.951 88.867 1.00 51.00 335 CYS A C 1
ATOM 2693 O O . CYS A 1 335 ? -78.573 -17.482 89.058 1.00 51.00 335 CYS A O 1
ATOM 2695 N N . SER A 1 336 ? -76.703 -16.551 89.876 1.00 48.62 336 SER A N 1
ATOM 2696 C CA . SER A 1 336 ? -77.167 -16.619 91.261 1.00 48.62 336 SER A CA 1
ATOM 2697 C C . SER A 1 336 ? -77.459 -15.233 91.833 1.00 48.62 336 SER A C 1
ATOM 2699 O O . SER A 1 336 ? -76.690 -14.289 91.655 1.00 48.62 336 SER A O 1
ATOM 2701 N N . ILE A 1 337 ? -78.588 -15.110 92.528 1.00 49.31 337 ILE A N 1
ATOM 2702 C CA . ILE A 1 337 ? -78.810 -14.066 93.531 1.00 49.31 337 ILE A CA 1
ATOM 2703 C C . ILE A 1 337 ? -78.831 -14.810 94.860 1.00 49.31 337 ILE A C 1
ATOM 2705 O O . ILE A 1 337 ? -79.588 -15.767 95.017 1.00 49.31 337 ILE A O 1
ATOM 2709 N N . THR A 1 338 ? -77.980 -14.420 95.812 1.00 51.31 338 THR A N 1
ATOM 2710 C CA . THR A 1 338 ? -77.888 -15.043 97.152 1.00 51.31 338 THR A CA 1
ATOM 2711 C C . THR A 1 338 ? -77.570 -16.552 97.168 1.00 51.31 338 THR A C 1
ATOM 2713 O O . THR A 1 338 ? -77.924 -17.245 98.116 1.00 51.31 338 THR A O 1
ATOM 2716 N N . GLY A 1 339 ? -76.887 -17.074 96.139 1.00 49.28 339 GLY A N 1
ATOM 2717 C CA . GLY A 1 339 ? -76.461 -18.481 96.082 1.00 49.28 339 GLY A CA 1
ATOM 2718 C C . GLY A 1 339 ? -77.494 -19.474 95.529 1.00 49.28 339 GLY A C 1
ATOM 2719 O O . GLY A 1 339 ? -77.236 -20.674 95.553 1.00 49.28 339 GLY A O 1
ATOM 2720 N N . TYR A 1 340 ? -78.630 -19.006 94.996 1.00 51.97 340 TYR A N 1
ATOM 2721 C CA . TYR A 1 340 ? -79.629 -19.847 94.318 1.00 51.97 340 TYR A CA 1
ATOM 2722 C C . TYR A 1 340 ? -79.615 -19.622 92.803 1.00 51.97 340 TYR A C 1
ATOM 2724 O O . TYR A 1 340 ? -79.658 -18.474 92.361 1.00 51.97 340 TYR A O 1
ATOM 2732 N N . LEU A 1 341 ? -79.594 -20.709 92.018 1.00 53.38 341 LEU A N 1
ATOM 2733 C CA . LEU A 1 341 ? -79.681 -20.658 90.553 1.00 53.38 341 LEU A CA 1
ATOM 2734 C C . LEU A 1 341 ? -81.036 -20.073 90.134 1.00 53.38 341 LEU A C 1
ATOM 2736 O O . LEU A 1 341 ? -82.082 -20.667 90.404 1.00 53.38 341 LEU A O 1
ATOM 2740 N N . ILE A 1 342 ? -81.020 -18.939 89.439 1.00 60.72 342 ILE A N 1
ATOM 2741 C CA . ILE A 1 342 ? -82.207 -18.357 88.812 1.00 60.72 342 ILE A CA 1
ATOM 2742 C C . ILE A 1 342 ? -82.051 -18.344 87.287 1.00 60.72 342 ILE A C 1
ATOM 2744 O O . ILE A 1 342 ? -80.942 -18.170 86.780 1.00 60.72 342 ILE A O 1
ATOM 2748 N N . PRO A 1 343 ? -83.146 -18.511 86.522 1.00 62.69 343 PRO A N 1
ATOM 2749 C CA . PRO A 1 343 ? -83.101 -18.384 85.071 1.00 62.69 343 PRO A CA 1
ATOM 2750 C C . PRO A 1 343 ? -82.503 -17.038 84.643 1.00 62.69 343 PRO A C 1
ATOM 2752 O O . PRO A 1 343 ? -82.766 -16.007 85.265 1.00 62.69 343 PRO A O 1
ATOM 2755 N N . THR A 1 344 ? -81.749 -17.022 83.542 1.00 62.44 344 THR A N 1
ATOM 2756 C CA . THR A 1 344 ? -81.005 -15.841 83.068 1.00 62.44 344 THR A CA 1
ATOM 2757 C C . THR A 1 344 ? -81.885 -14.597 82.911 1.00 62.44 344 THR A C 1
ATOM 2759 O O . THR A 1 344 ? -81.446 -13.497 83.239 1.00 62.44 344 THR A O 1
ATOM 2762 N N . PHE A 1 345 ? -83.148 -14.758 82.496 1.00 64.88 345 PHE A N 1
ATOM 2763 C CA . PHE A 1 345 ? -84.097 -13.645 82.374 1.00 64.88 345 PHE A CA 1
ATOM 2764 C C . PHE A 1 345 ? -84.427 -12.995 83.730 1.00 64.88 345 PHE A C 1
ATOM 2766 O O . PHE A 1 345 ? -84.555 -11.776 83.815 1.00 64.88 345 PHE A O 1
ATOM 2773 N N . ALA A 1 346 ? -84.533 -13.790 84.800 1.00 67.50 346 ALA A N 1
ATOM 2774 C CA . ALA A 1 346 ? -84.832 -13.302 86.143 1.00 67.50 346 ALA A CA 1
ATOM 2775 C C . ALA A 1 346 ? -83.622 -12.568 86.731 1.00 67.50 346 ALA A C 1
ATOM 2777 O O . ALA A 1 346 ? -83.769 -11.492 87.308 1.00 67.50 346 ALA A O 1
ATOM 2778 N N . TYR A 1 347 ? -82.417 -13.097 86.496 1.00 68.31 347 TYR A N 1
ATOM 2779 C CA . TYR A 1 347 ? -81.173 -12.420 86.854 1.00 68.31 347 TYR A CA 1
ATOM 2780 C C . TYR A 1 347 ? -81.041 -11.075 86.133 1.00 68.31 347 TYR A C 1
ATOM 2782 O O . TYR A 1 347 ? -80.818 -10.054 86.779 1.00 68.31 347 TYR A O 1
ATOM 2790 N N . GLN A 1 348 ? -81.249 -11.045 84.813 1.00 64.94 348 GLN A N 1
ATOM 2791 C CA . GLN A 1 348 ? -81.211 -9.813 84.019 1.00 64.94 348 GLN A CA 1
ATOM 2792 C C . GLN A 1 348 ? -82.242 -8.786 84.496 1.00 64.94 348 GLN A C 1
ATOM 2794 O O . GLN A 1 348 ? -81.908 -7.608 84.615 1.00 64.94 348 GLN A O 1
ATOM 2799 N N . PHE A 1 349 ? -83.461 -9.224 84.829 1.00 68.50 349 PHE A N 1
ATOM 2800 C CA . PHE A 1 349 ? -84.500 -8.348 85.365 1.00 68.50 349 PHE A CA 1
ATOM 2801 C C . PHE A 1 349 ? -84.093 -7.750 86.716 1.00 68.50 349 PHE A C 1
ATOM 2803 O O . PHE A 1 349 ? -84.112 -6.531 86.870 1.00 68.50 349 PHE A O 1
ATOM 2810 N N . CYS A 1 350 ? -83.634 -8.573 87.663 1.00 69.25 350 CYS A N 1
ATOM 2811 C CA . CYS A 1 350 ? -83.153 -8.103 88.963 1.00 69.25 350 CYS A CA 1
ATOM 2812 C C . CYS A 1 350 ? -81.965 -7.140 88.833 1.00 69.25 350 CYS A C 1
ATOM 2814 O O . CYS A 1 350 ? -81.913 -6.109 89.506 1.00 69.25 350 CYS A O 1
ATOM 2816 N N . ASN A 1 351 ? -81.027 -7.441 87.937 1.00 67.81 351 ASN A N 1
ATOM 2817 C CA . ASN A 1 351 ? -79.846 -6.620 87.703 1.00 67.81 351 ASN A CA 1
ATOM 2818 C C . ASN A 1 351 ? -80.227 -5.270 87.063 1.00 67.81 351 ASN A C 1
ATOM 2820 O O . ASN A 1 351 ? -79.732 -4.220 87.471 1.00 67.81 351 ASN A O 1
ATOM 2824 N N . MET A 1 352 ? -81.186 -5.274 86.131 1.00 67.56 352 MET A N 1
ATOM 2825 C CA . MET A 1 352 ? -81.768 -4.062 85.551 1.00 67.56 352 MET A CA 1
ATOM 2826 C C . MET A 1 352 ? -82.500 -3.226 86.607 1.00 67.56 352 MET A C 1
ATOM 2828 O O . MET A 1 352 ? -82.257 -2.025 86.700 1.00 67.56 352 MET A O 1
ATOM 2832 N N . THR A 1 353 ? -83.334 -3.844 87.450 1.00 70.31 353 THR A N 1
ATOM 2833 C CA . THR A 1 353 ? -84.024 -3.134 88.539 1.00 70.31 353 THR A CA 1
ATOM 2834 C C . THR A 1 353 ? -83.045 -2.561 89.558 1.00 70.31 353 THR A C 1
ATOM 2836 O O . THR A 1 353 ? -83.221 -1.427 89.991 1.00 70.31 353 THR A O 1
ATOM 2839 N N . SER A 1 354 ? -81.974 -3.291 89.886 1.00 70.94 354 SER A N 1
ATOM 2840 C CA . SER A 1 354 ? -80.908 -2.821 90.775 1.00 70.94 354 SER A CA 1
ATOM 2841 C C . SER A 1 354 ? -80.198 -1.600 90.188 1.00 70.94 354 SER A C 1
ATOM 2843 O O . SER A 1 354 ? -80.054 -0.586 90.866 1.00 70.94 354 SER A O 1
ATOM 2845 N N . ASN A 1 355 ? -79.847 -1.639 88.899 1.00 71.06 355 ASN A N 1
ATOM 2846 C CA . ASN A 1 355 ? -79.221 -0.510 88.213 1.00 71.06 355 ASN A CA 1
ATOM 2847 C C . ASN A 1 355 ? -80.144 0.719 88.138 1.00 71.06 355 ASN A C 1
ATOM 2849 O O . ASN A 1 355 ? -79.683 1.831 88.385 1.00 71.06 355 ASN A O 1
ATOM 2853 N N . ILE A 1 356 ? -81.441 0.535 87.853 1.00 75.00 356 ILE A N 1
ATOM 2854 C CA . ILE A 1 356 ? -82.432 1.626 87.823 1.00 75.00 356 ILE A CA 1
ATOM 2855 C C . ILE A 1 356 ? -82.595 2.246 89.213 1.00 75.00 356 ILE A C 1
ATOM 2857 O O . ILE A 1 356 ? -82.493 3.463 89.355 1.00 75.00 356 ILE A O 1
ATOM 2861 N N . MET A 1 357 ? -82.794 1.420 90.244 1.00 70.38 357 MET A N 1
ATOM 2862 C CA . MET A 1 357 ? -82.927 1.886 91.629 1.00 70.38 357 MET A CA 1
ATOM 2863 C C . MET A 1 357 ? -81.661 2.609 92.087 1.00 70.38 357 MET A C 1
ATOM 2865 O O . MET A 1 357 ? -81.728 3.674 92.692 1.00 70.38 357 MET A O 1
ATOM 2869 N N . ARG A 1 358 ? -80.488 2.086 91.733 1.00 69.69 358 ARG A N 1
ATOM 2870 C CA . ARG A 1 358 ? -79.213 2.726 92.035 1.00 69.69 358 ARG A CA 1
ATOM 2871 C C . ARG A 1 358 ? -79.084 4.087 91.354 1.00 69.69 358 ARG A C 1
ATOM 2873 O O . ARG A 1 358 ? -78.708 5.038 92.021 1.00 69.69 358 ARG A O 1
ATOM 2880 N N . CYS A 1 359 ? -79.438 4.211 90.077 1.00 74.44 359 CYS A N 1
ATOM 2881 C CA . CYS A 1 359 ? -79.412 5.495 89.370 1.00 74.44 359 CYS A CA 1
ATOM 2882 C C . CYS A 1 359 ? -80.470 6.496 89.869 1.00 74.44 359 CYS A C 1
ATOM 2884 O O . CYS A 1 359 ? -80.304 7.694 89.654 1.00 74.44 359 CYS A O 1
ATOM 2886 N N . ALA A 1 360 ? -81.533 6.031 90.536 1.00 75.88 360 ALA A N 1
ATOM 2887 C CA . ALA A 1 360 ? -82.554 6.892 91.132 1.00 75.88 360 ALA A CA 1
ATOM 2888 C C . ALA A 1 360 ? -82.112 7.531 92.464 1.00 75.88 360 ALA A C 1
ATOM 2890 O O . ALA A 1 360 ? -82.545 8.639 92.773 1.00 75.88 360 ALA A O 1
ATOM 2891 N N . PHE A 1 361 ? -81.253 6.858 93.242 1.00 71.00 361 PHE A N 1
ATOM 2892 C CA . PHE A 1 361 ? -80.872 7.294 94.598 1.00 71.00 361 PHE A CA 1
ATOM 2893 C C . PHE A 1 361 ? -79.370 7.576 94.791 1.00 71.00 361 PHE A C 1
ATOM 2895 O O . PHE A 1 361 ? -78.984 8.166 95.798 1.00 71.00 361 PHE A O 1
ATOM 2902 N N . LEU A 1 362 ? -78.512 7.173 93.852 1.00 72.06 362 LEU A N 1
ATOM 2903 C CA . LEU A 1 362 ? -77.053 7.326 93.885 1.00 72.06 362 LEU A CA 1
ATOM 2904 C C . LEU A 1 362 ? -76.536 7.813 92.517 1.00 72.06 362 LEU A C 1
ATOM 2906 O O . LEU A 1 362 ? -77.238 7.697 91.509 1.00 72.06 362 LEU A O 1
ATOM 2910 N N . PRO A 1 363 ? -75.295 8.335 92.436 1.00 71.38 363 PRO A N 1
ATOM 2911 C CA . PRO A 1 363 ? -74.681 8.686 91.161 1.00 71.38 363 PRO A CA 1
ATOM 2912 C C . PRO A 1 363 ? -74.717 7.497 90.192 1.00 71.38 363 PRO A C 1
ATOM 2914 O O . PRO A 1 363 ? -74.238 6.410 90.521 1.00 71.38 363 PRO A O 1
ATOM 2917 N N . CYS A 1 364 ? -75.285 7.705 88.999 1.00 79.00 364 CYS A N 1
ATOM 2918 C CA . CYS A 1 364 ? -75.496 6.673 87.976 1.00 79.00 364 CYS A CA 1
ATOM 2919 C C . CYS A 1 364 ? -74.193 6.316 87.238 1.00 79.00 364 CYS A C 1
ATOM 2921 O O . CYS A 1 364 ? -74.078 6.416 86.016 1.00 79.00 364 CYS A O 1
ATOM 2923 N N . VAL A 1 365 ? -73.178 5.929 88.003 1.00 81.69 365 VAL A N 1
ATOM 2924 C CA . VAL A 1 365 ? -71.848 5.556 87.533 1.00 81.69 365 VAL A CA 1
ATOM 2925 C C . VAL A 1 365 ? -71.403 4.287 88.251 1.00 81.69 365 VAL A C 1
ATOM 2927 O O . VAL A 1 365 ? -71.695 4.076 89.425 1.00 81.69 365 VAL A O 1
ATOM 2930 N N . CYS A 1 366 ? -70.693 3.420 87.539 1.00 80.19 366 CYS A N 1
ATOM 2931 C CA . CYS A 1 366 ? -70.029 2.268 88.131 1.00 80.19 366 CYS A CA 1
ATOM 2932 C C . CYS A 1 366 ? -68.965 2.732 89.130 1.00 80.19 366 CYS A C 1
ATOM 2934 O O . CYS A 1 366 ? -68.187 3.633 88.819 1.00 80.19 366 CYS A O 1
ATOM 2936 N N . ASP A 1 367 ? -68.861 2.090 90.293 1.00 77.62 367 ASP A N 1
ATOM 2937 C CA . ASP A 1 367 ? -67.867 2.479 91.300 1.00 77.62 367 ASP A CA 1
ATOM 2938 C C . ASP A 1 367 ? -66.429 2.317 90.811 1.00 77.62 367 ASP A C 1
ATOM 2940 O O . ASP A 1 367 ? -65.569 3.100 91.216 1.00 77.62 367 ASP A O 1
ATOM 2944 N N . ILE A 1 368 ? -66.190 1.351 89.918 1.00 82.25 368 ILE A N 1
ATOM 2945 C CA . ILE A 1 368 ? -64.854 0.995 89.436 1.00 82.25 368 ILE A CA 1
ATOM 2946 C C . ILE A 1 368 ? -64.463 1.830 88.216 1.00 82.25 368 ILE A C 1
ATOM 2948 O O . ILE A 1 368 ? -63.488 2.573 88.270 1.00 82.25 368 ILE A O 1
ATOM 2952 N N . CYS A 1 369 ? -65.211 1.744 87.111 1.00 84.31 369 CYS A N 1
ATOM 2953 C CA . CYS A 1 369 ? -64.817 2.406 85.860 1.00 84.31 369 CYS A CA 1
ATOM 2954 C C . CYS A 1 369 ? -65.479 3.769 85.615 1.00 84.31 369 CYS A C 1
ATOM 2956 O O . CYS A 1 369 ? -65.222 4.387 84.583 1.00 84.31 369 CYS A O 1
ATOM 2958 N N . LYS A 1 370 ? -66.368 4.214 86.516 1.00 86.69 370 LYS A N 1
ATOM 2959 C CA . LYS A 1 370 ? -67.158 5.457 86.413 1.00 86.69 370 LYS A CA 1
ATOM 2960 C C . LYS A 1 370 ? -68.024 5.592 85.147 1.00 86.69 370 LYS A C 1
ATOM 2962 O O . LYS A 1 370 ? -68.646 6.628 84.943 1.00 86.69 370 LYS A O 1
ATOM 2967 N N . CYS A 1 371 ? -68.121 4.552 84.316 1.00 85.56 371 CYS A N 1
ATOM 2968 C CA . CYS A 1 371 ? -69.043 4.504 83.181 1.00 85.56 371 CYS A CA 1
ATOM 2969 C C . CYS A 1 371 ? -70.460 4.153 83.650 1.00 85.56 371 CYS A C 1
ATOM 2971 O O . CYS A 1 371 ? -70.641 3.591 84.732 1.00 85.56 371 CYS A O 1
ATOM 2973 N N . SER A 1 372 ? -71.461 4.439 82.817 1.00 83.25 372 SER A N 1
ATOM 2974 C CA . SER A 1 372 ? -72.861 4.123 83.119 1.00 83.25 372 SER A CA 1
ATOM 2975 C C . SER A 1 372 ? -73.050 2.636 83.479 1.00 83.25 372 SER A C 1
ATOM 2977 O O . SER A 1 372 ? -72.521 1.771 82.769 1.00 83.25 372 SER A O 1
ATOM 2979 N N . PRO A 1 373 ? -73.818 2.300 84.536 1.00 76.38 373 PRO A N 1
ATOM 2980 C CA . PRO A 1 373 ? -74.148 0.918 84.888 1.00 76.38 373 PRO A CA 1
ATOM 2981 C C . PRO A 1 373 ? -74.768 0.126 83.728 1.00 76.38 373 PRO A C 1
ATOM 2983 O O . PRO A 1 373 ? -74.531 -1.072 83.613 1.00 76.38 373 PRO A O 1
ATOM 2986 N N . PHE A 1 374 ? -75.474 0.798 82.812 1.00 79.75 374 PHE A N 1
ATOM 2987 C CA . PHE A 1 374 ? -76.081 0.184 81.625 1.00 79.75 374 PHE A CA 1
ATOM 2988 C C . PHE A 1 374 ? -75.071 -0.229 80.542 1.00 79.75 374 PHE A C 1
ATOM 2990 O O . PHE A 1 374 ? -75.408 -1.014 79.665 1.00 79.75 374 PHE A O 1
ATOM 2997 N N . MET A 1 375 ? -73.825 0.250 80.612 1.00 80.50 375 MET A N 1
ATOM 2998 C CA . MET A 1 375 ? -72.742 -0.164 79.709 1.00 80.50 375 MET A CA 1
ATOM 2999 C C . MET A 1 375 ? -72.026 -1.430 80.197 1.00 80.50 375 MET A C 1
ATOM 3001 O O . MET A 1 375 ? -70.980 -1.782 79.663 1.00 80.50 375 MET A O 1
ATOM 3005 N N . HIS A 1 376 ? -72.539 -2.099 81.231 1.00 83.31 376 HIS A N 1
ATOM 3006 C CA . HIS A 1 376 ? -71.924 -3.295 81.790 1.00 83.31 376 HIS A CA 1
ATOM 3007 C C . HIS A 1 376 ? -72.722 -4.534 81.423 1.00 83.31 376 HIS A C 1
ATOM 3009 O O . HIS A 1 376 ? -73.907 -4.640 81.743 1.00 83.31 376 HIS A O 1
ATOM 3015 N N . TYR A 1 377 ? -72.040 -5.488 80.812 1.00 77.81 377 TYR A N 1
ATOM 3016 C CA . TYR A 1 377 ? -72.577 -6.799 80.504 1.00 77.81 377 TYR A CA 1
ATOM 3017 C C . TYR A 1 377 ? -71.771 -7.851 81.247 1.00 77.81 377 TYR A C 1
ATOM 3019 O O . TYR A 1 377 ? -70.634 -7.620 81.652 1.00 77.81 377 TYR A O 1
ATOM 3027 N N . ASP A 1 378 ? -72.388 -8.997 81.439 1.00 78.19 378 ASP A N 1
ATOM 3028 C CA . ASP A 1 378 ? -71.818 -10.069 82.221 1.00 78.19 378 ASP A CA 1
ATOM 3029 C C . ASP A 1 378 ? -71.430 -11.202 81.237 1.00 78.19 378 ASP A C 1
ATOM 3031 O O . ASP A 1 378 ? -72.272 -11.636 80.443 1.00 78.19 378 ASP A O 1
ATOM 3035 N N . ASP A 1 379 ? -70.173 -11.660 81.251 1.00 76.12 379 ASP A N 1
ATOM 3036 C CA . ASP A 1 379 ? -69.633 -12.695 80.345 1.00 76.12 379 ASP A CA 1
ATOM 3037 C C . ASP A 1 379 ? -68.780 -13.720 81.120 1.00 76.12 379 ASP A C 1
ATOM 3039 O O . ASP A 1 379 ? -68.166 -13.414 82.139 1.00 76.12 379 ASP A O 1
ATOM 3043 N N . THR A 1 380 ? -68.722 -14.950 80.616 1.00 75.19 380 THR A N 1
ATOM 3044 C CA . THR A 1 380 ? -67.830 -16.027 81.094 1.00 75.19 380 THR A CA 1
ATOM 3045 C C . THR A 1 380 ? -66.365 -15.828 80.700 1.00 75.19 380 THR A C 1
ATOM 3047 O O . THR A 1 380 ? -65.482 -16.530 81.187 1.00 75.19 380 THR A O 1
ATOM 3050 N N . ARG A 1 381 ? -66.088 -14.885 79.797 1.00 80.62 381 ARG A N 1
ATOM 3051 C CA . ARG A 1 381 ? -64.740 -14.537 79.343 1.00 80.62 381 ARG A CA 1
ATOM 3052 C C . ARG A 1 381 ? -64.339 -13.177 79.866 1.00 80.62 381 ARG A C 1
ATOM 3054 O O . ARG A 1 381 ? -65.177 -12.289 79.926 1.00 80.62 381 ARG A O 1
ATOM 3061 N N . LYS A 1 382 ? -63.054 -12.972 80.162 1.00 82.94 382 LYS A N 1
ATOM 3062 C CA . LYS A 1 382 ? -62.549 -11.678 80.637 1.00 82.94 382 LYS A CA 1
ATOM 3063 C C . LYS A 1 382 ? -61.504 -11.052 79.715 1.00 82.94 382 LYS A C 1
ATOM 3065 O O . LYS A 1 382 ? -60.654 -11.774 79.189 1.00 82.94 382 LYS A O 1
ATOM 3070 N N . PRO A 1 383 ? -61.530 -9.719 79.539 1.00 83.06 383 PRO A N 1
ATOM 3071 C CA . PRO A 1 383 ? -60.549 -9.004 78.739 1.00 83.06 383 PRO A CA 1
ATOM 3072 C C . PRO A 1 383 ? -59.202 -8.943 79.467 1.00 83.06 383 PRO A C 1
ATOM 3074 O O . PRO A 1 383 ? -59.086 -8.361 80.546 1.00 83.06 383 PRO A O 1
ATOM 3077 N N . ILE A 1 384 ? -58.159 -9.501 78.856 1.00 82.56 384 ILE A N 1
ATOM 3078 C CA . ILE A 1 384 ? -56.769 -9.321 79.283 1.00 82.56 384 ILE A CA 1
ATOM 3079 C C . ILE A 1 384 ? -56.060 -8.449 78.255 1.00 82.56 384 ILE A C 1
ATOM 3081 O O . ILE A 1 384 ? -56.061 -8.736 77.057 1.00 82.56 384 ILE A O 1
ATOM 3085 N N . ARG A 1 385 ? -55.423 -7.377 78.735 1.00 81.69 385 ARG A N 1
ATOM 3086 C CA . ARG A 1 385 ? -54.554 -6.541 77.905 1.00 81.69 385 ARG A CA 1
ATOM 3087 C C . ARG A 1 385 ? -53.251 -7.290 77.667 1.00 81.69 385 ARG A C 1
ATOM 3089 O O . ARG A 1 385 ? -52.497 -7.527 78.609 1.00 81.69 385 ARG A O 1
ATOM 3096 N N . LYS A 1 386 ? -52.986 -7.645 76.415 1.00 82.31 386 LYS A N 1
ATOM 3097 C CA . LYS A 1 386 ? -51.709 -8.214 75.992 1.00 82.31 386 LYS A CA 1
ATOM 3098 C C . LYS A 1 386 ? -51.012 -7.261 75.038 1.00 82.31 386 LYS A C 1
ATOM 3100 O O . LYS A 1 386 ? -51.633 -6.465 74.333 1.00 82.31 386 LYS A O 1
ATOM 3105 N N . THR A 1 387 ? -49.695 -7.363 75.018 1.00 78.19 387 THR A N 1
ATOM 3106 C CA . THR A 1 387 ? -48.862 -6.707 74.022 1.00 78.19 387 THR A CA 1
ATOM 3107 C C . THR A 1 387 ? -48.406 -7.755 73.021 1.00 78.19 387 THR A C 1
ATOM 3109 O O . THR A 1 387 ? -48.084 -8.889 73.385 1.00 78.19 387 THR A O 1
ATOM 3112 N N . LYS A 1 388 ? -48.412 -7.408 71.736 1.00 79.94 388 LYS A N 1
ATOM 3113 C CA . LYS A 1 388 ? -47.730 -8.200 70.713 1.00 79.94 388 LYS A CA 1
ATOM 3114 C C . LYS A 1 388 ? -46.809 -7.288 69.933 1.00 79.94 388 LYS A C 1
ATOM 3116 O O . LYS A 1 388 ? -47.169 -6.175 69.554 1.00 79.94 388 LYS A O 1
ATOM 3121 N N . THR A 1 389 ? -45.611 -7.792 69.704 1.00 78.12 389 THR A N 1
ATOM 3122 C CA . THR A 1 389 ? -44.642 -7.179 68.815 1.00 78.12 389 THR A CA 1
ATOM 3123 C C . THR A 1 389 ? -45.058 -7.479 67.382 1.00 78.12 389 THR A C 1
ATOM 3125 O O . THR A 1 389 ? -45.108 -8.645 66.988 1.00 78.12 389 THR A O 1
ATOM 3128 N N . VAL A 1 390 ? -45.381 -6.444 66.612 1.00 78.56 390 VAL A N 1
ATOM 3129 C CA . VAL A 1 390 ? -45.649 -6.562 65.175 1.00 78.56 390 VAL A CA 1
ATOM 3130 C C . VAL A 1 390 ? -44.574 -5.813 64.397 1.00 78.56 390 VAL A C 1
ATOM 3132 O O . VAL A 1 390 ? -44.044 -4.802 64.865 1.00 78.56 390 VAL A O 1
ATOM 3135 N N . GLN A 1 391 ? -44.223 -6.336 63.225 1.00 77.00 391 GLN A N 1
ATOM 3136 C CA . GLN A 1 391 ? -43.359 -5.632 62.285 1.00 77.00 391 GLN A CA 1
ATOM 3137 C C . GLN A 1 391 ? -44.232 -4.729 61.417 1.00 77.00 391 GLN A C 1
ATOM 3139 O O . GLN A 1 391 ? -45.126 -5.209 60.722 1.00 77.00 391 GLN A O 1
ATOM 3144 N N . GLU A 1 392 ? -43.989 -3.427 61.493 1.00 82.31 392 GLU A N 1
ATOM 3145 C CA . GLU A 1 392 ? -44.603 -2.421 60.632 1.00 82.31 392 GLU A CA 1
ATOM 3146 C C . GLU A 1 392 ? -43.625 -2.097 59.499 1.00 82.31 392 GLU A C 1
ATOM 3148 O O . GLU A 1 392 ? -42.422 -1.938 59.725 1.00 82.31 392 GLU A O 1
ATOM 3153 N N . ILE A 1 393 ? -44.133 -2.041 58.270 1.00 84.19 393 ILE A N 1
ATOM 3154 C CA . ILE A 1 393 ? -43.349 -1.642 57.102 1.00 84.19 393 ILE A CA 1
ATOM 3155 C C . ILE A 1 393 ? -43.409 -0.119 57.004 1.00 84.19 393 ILE A C 1
ATOM 3157 O O . ILE A 1 393 ? -44.486 0.470 57.014 1.00 84.19 393 ILE A O 1
ATOM 3161 N N . LEU A 1 394 ? -42.249 0.518 56.892 1.00 86.50 394 LEU A N 1
ATOM 3162 C CA . LEU A 1 394 ? -42.148 1.939 56.592 1.00 86.50 394 LEU A CA 1
ATOM 3163 C C . LEU A 1 394 ? -42.312 2.122 55.079 1.00 86.50 394 LEU A C 1
ATOM 3165 O O . LEU A 1 394 ? -41.335 2.030 54.334 1.00 86.50 394 LEU A O 1
ATOM 3169 N N . ASP A 1 395 ? -43.544 2.362 54.625 1.00 88.00 395 ASP A N 1
ATOM 3170 C CA . ASP A 1 395 ? -43.902 2.398 53.197 1.00 88.00 395 ASP A CA 1
ATOM 3171 C C . ASP A 1 395 ? -43.014 3.336 52.365 1.00 88.00 395 ASP A C 1
ATOM 3173 O O . ASP A 1 395 ? -42.617 2.991 51.254 1.00 88.00 395 ASP A O 1
ATOM 3177 N N . SER A 1 396 ? -42.627 4.492 52.912 1.00 86.25 396 SER A N 1
ATOM 3178 C CA . SER A 1 396 ? -41.726 5.436 52.236 1.00 86.25 396 SER A CA 1
ATOM 3179 C C . SER A 1 396 ? -40.304 4.891 52.058 1.00 86.25 396 SER A C 1
ATOM 3181 O O . SER A 1 396 ? -39.695 5.097 51.009 1.00 86.25 396 SER A O 1
ATOM 3183 N N . VAL A 1 397 ? -39.778 4.166 53.051 1.00 87.50 397 VAL A N 1
ATOM 3184 C CA . VAL A 1 397 ? -38.444 3.543 53.001 1.00 87.50 397 VAL A CA 1
ATOM 3185 C C . VAL A 1 397 ? -38.462 2.343 52.059 1.00 87.50 397 VAL A C 1
ATOM 3187 O O . VAL A 1 397 ? -37.538 2.172 51.268 1.00 87.50 397 VAL A O 1
ATOM 3190 N N . LYS A 1 398 ? -39.541 1.551 52.083 1.00 89.94 398 LYS A N 1
ATOM 3191 C CA . LYS A 1 398 ? -39.738 0.443 51.147 1.00 89.94 398 LYS A CA 1
ATOM 3192 C C . LYS A 1 398 ? -39.838 0.934 49.701 1.00 89.94 398 LYS A C 1
ATOM 3194 O O . LYS A 1 398 ? -39.152 0.398 48.840 1.00 89.94 398 LYS A O 1
ATOM 3199 N N . ALA A 1 399 ? -40.607 1.991 49.439 1.00 91.12 399 ALA A N 1
ATOM 3200 C CA . ALA A 1 399 ? -40.689 2.586 48.107 1.00 91.12 399 ALA A CA 1
ATOM 3201 C C . ALA A 1 399 ? -39.321 3.099 47.613 1.00 91.12 399 ALA A C 1
ATOM 3203 O O . ALA A 1 399 ? -38.984 2.925 46.441 1.00 91.12 399 ALA A O 1
ATOM 3204 N N . ALA A 1 400 ? -38.507 3.689 48.499 1.00 89.88 400 ALA A N 1
ATOM 3205 C CA . ALA A 1 400 ? -37.140 4.098 48.174 1.00 89.88 400 ALA A CA 1
ATOM 3206 C C . ALA A 1 400 ? -36.226 2.895 47.875 1.00 89.88 400 ALA A C 1
ATOM 3208 O O . ALA A 1 400 ? -35.478 2.929 46.898 1.00 89.88 400 ALA A O 1
ATOM 3209 N N . TYR A 1 401 ? -36.323 1.818 48.662 1.00 91.69 401 TYR A N 1
ATOM 3210 C CA . TYR A 1 401 ? -35.603 0.565 48.421 1.00 91.69 401 TYR A CA 1
ATOM 3211 C C . TYR A 1 401 ? -35.965 -0.045 47.059 1.00 91.69 401 TYR A C 1
ATOM 3213 O O . TYR A 1 401 ? -35.075 -0.271 46.238 1.00 91.69 401 TYR A O 1
ATOM 3221 N N . ASP A 1 402 ? -37.259 -0.236 46.786 1.00 92.06 402 ASP A N 1
ATOM 3222 C CA . ASP A 1 402 ? -37.756 -0.830 45.540 1.00 92.06 402 ASP A CA 1
ATOM 3223 C C . ASP A 1 402 ? -37.336 0.013 44.319 1.00 92.06 402 ASP A C 1
ATOM 3225 O O . ASP A 1 402 ? -36.893 -0.526 43.302 1.00 92.06 402 ASP A O 1
ATOM 3229 N N . SER A 1 403 ? -37.385 1.347 44.436 1.00 93.44 403 SER A N 1
ATOM 3230 C CA . SER A 1 403 ? -36.902 2.272 43.400 1.00 93.44 403 SER A CA 1
ATOM 3231 C C . SER A 1 403 ? -35.403 2.107 43.121 1.00 93.44 403 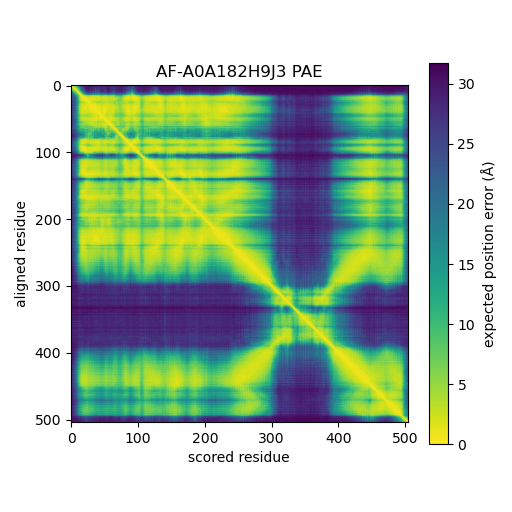SER A C 1
ATOM 3233 O O . SER A 1 403 ? -34.988 2.069 41.960 1.00 93.44 403 SER A O 1
ATOM 3235 N N . SER A 1 404 ? -34.575 1.985 44.162 1.00 92.19 404 SER A N 1
ATOM 3236 C CA . SER A 1 404 ? -33.130 1.781 44.009 1.00 92.19 404 SER A CA 1
ATOM 3237 C C . SER A 1 404 ? -32.792 0.408 43.422 1.00 92.19 404 SER A C 1
ATOM 3239 O O . SER A 1 404 ? -31.885 0.316 42.594 1.00 92.19 404 SER A O 1
ATOM 3241 N N . VAL A 1 405 ? -33.544 -0.643 43.768 1.00 93.38 405 VAL A N 1
ATOM 3242 C CA . VAL A 1 405 ? -33.403 -1.975 43.151 1.00 93.38 405 VAL A CA 1
ATOM 3243 C C . VAL A 1 405 ? -33.702 -1.913 41.652 1.00 93.38 405 VAL A C 1
ATOM 3245 O O . VAL A 1 405 ? -32.860 -2.329 40.857 1.00 93.38 405 VAL A O 1
ATOM 3248 N N . GLN A 1 406 ? -34.825 -1.305 41.251 1.00 94.31 406 GLN A N 1
ATOM 3249 C CA . GLN A 1 406 ? -35.173 -1.139 39.832 1.00 94.31 406 GLN A CA 1
ATOM 3250 C C . GLN A 1 406 ? -34.120 -0.330 39.060 1.00 94.31 406 GLN A C 1
ATOM 3252 O O . GLN A 1 406 ? -33.747 -0.691 37.943 1.00 94.31 406 GLN A O 1
ATOM 3257 N N . LYS A 1 407 ? -33.593 0.751 39.654 1.00 93.88 407 LYS A N 1
ATOM 3258 C CA . LYS A 1 407 ? -32.494 1.529 39.054 1.00 93.88 407 LYS A CA 1
ATOM 3259 C C . LYS A 1 407 ? -31.238 0.680 38.861 1.00 93.88 407 LYS A C 1
ATOM 3261 O O . LYS A 1 407 ? -30.611 0.768 37.807 1.00 93.88 407 LYS A O 1
ATOM 3266 N N . ASN A 1 408 ? -30.873 -0.141 39.847 1.00 93.25 408 ASN A N 1
ATOM 3267 C CA . ASN A 1 408 ? -29.714 -1.024 39.739 1.00 93.25 408 ASN A CA 1
ATOM 3268 C C . ASN A 1 408 ? -29.902 -2.090 38.648 1.00 93.25 408 ASN A C 1
ATOM 3270 O O . ASN A 1 408 ? -28.975 -2.322 37.878 1.00 93.25 408 ASN A O 1
ATOM 3274 N N . GLU A 1 409 ? -31.087 -2.696 38.533 1.00 93.44 409 GLU A N 1
ATOM 3275 C CA . GLU A 1 409 ? -31.400 -3.645 37.453 1.00 93.44 409 GLU A CA 1
ATOM 3276 C C . GLU A 1 409 ? -31.290 -2.990 36.067 1.00 93.44 409 GLU A C 1
ATOM 3278 O O . GLU A 1 409 ? -30.652 -3.535 35.165 1.00 93.44 409 GLU A O 1
ATOM 3283 N N . ALA A 1 410 ? -31.831 -1.778 35.901 1.00 93.31 410 ALA A N 1
ATOM 3284 C CA . ALA A 1 410 ? -31.705 -1.022 34.655 1.00 93.31 410 ALA A CA 1
ATOM 3285 C C . ALA A 1 410 ? -30.236 -0.707 34.308 1.00 93.31 410 ALA A C 1
ATOM 3287 O O . ALA A 1 410 ? -29.824 -0.874 33.158 1.00 93.31 410 ALA A O 1
ATOM 3288 N N . MET A 1 411 ? -29.426 -0.309 35.298 1.00 93.94 411 MET A N 1
ATOM 3289 C CA . MET A 1 411 ? -27.986 -0.087 35.118 1.00 93.94 411 MET A CA 1
ATOM 3290 C C . MET A 1 411 ? -27.241 -1.376 34.752 1.00 93.94 411 MET A C 1
ATOM 3292 O O . MET A 1 411 ? -26.380 -1.342 33.876 1.00 93.94 411 MET A O 1
ATOM 3296 N N . GLN A 1 412 ? -27.576 -2.516 35.366 1.00 92.94 412 GLN A N 1
ATOM 3297 C CA . GLN A 1 412 ? -26.973 -3.810 35.024 1.00 92.94 412 GLN A CA 1
ATOM 3298 C C . GLN A 1 412 ? -27.260 -4.208 33.577 1.00 92.94 412 GLN A C 1
ATOM 3300 O O . GLN A 1 412 ? -26.339 -4.616 32.869 1.00 92.94 412 GLN A O 1
ATOM 3305 N N . ASN A 1 413 ? -28.500 -4.032 33.117 1.00 93.38 413 ASN A N 1
ATOM 3306 C CA . ASN A 1 413 ? -28.865 -4.287 31.725 1.00 93.38 413 ASN A CA 1
ATOM 3307 C C . ASN A 1 413 ? -28.091 -3.373 30.763 1.00 93.38 413 ASN A C 1
ATOM 3309 O O . ASN A 1 413 ? -27.574 -3.845 29.752 1.00 93.38 413 ASN A O 1
ATOM 3313 N N . HIS A 1 414 ? -27.945 -2.087 31.101 1.00 93.75 414 HIS A N 1
ATOM 3314 C CA . HIS A 1 414 ? -27.173 -1.137 30.298 1.00 93.75 414 HIS A CA 1
ATOM 3315 C C . HIS A 1 414 ? -25.682 -1.515 30.233 1.00 93.75 414 HIS A C 1
ATOM 3317 O O . HIS A 1 414 ? -25.102 -1.561 29.151 1.00 93.75 414 HIS A O 1
ATOM 3323 N N . ILE A 1 415 ? -25.068 -1.855 31.372 1.00 92.62 415 ILE A N 1
ATOM 3324 C CA . ILE A 1 415 ? -23.680 -2.344 31.436 1.00 92.62 415 ILE A CA 1
ATOM 3325 C C . ILE A 1 415 ? -23.522 -3.622 30.601 1.00 92.62 415 ILE A C 1
ATOM 3327 O O . ILE A 1 415 ? -22.525 -3.780 29.897 1.00 92.62 415 ILE A O 1
ATOM 3331 N N . GLY A 1 416 ? -24.500 -4.531 30.662 1.00 92.44 416 GLY A N 1
ATOM 3332 C CA . GLY A 1 416 ? -24.554 -5.725 29.822 1.00 92.44 416 GLY A CA 1
ATOM 3333 C C . GLY A 1 416 ? -24.514 -5.385 28.331 1.00 92.44 416 GLY A C 1
ATOM 3334 O O . GLY A 1 416 ? -23.687 -5.942 27.614 1.00 92.44 416 GLY A O 1
ATOM 3335 N N . GLY A 1 417 ? -25.338 -4.428 27.893 1.00 94.44 417 GLY A N 1
ATOM 3336 C CA . GLY A 1 417 ? -25.355 -3.925 26.516 1.00 94.44 417 GLY A CA 1
ATOM 3337 C C . GLY A 1 417 ? -24.004 -3.363 26.070 1.00 94.44 417 GLY A C 1
ATOM 3338 O O . GLY A 1 417 ? -23.454 -3.828 25.075 1.00 94.44 417 GLY A O 1
ATOM 3339 N N . ILE A 1 418 ? -23.405 -2.465 26.861 1.00 92.12 418 ILE A N 1
ATOM 3340 C CA . ILE A 1 418 ? -22.087 -1.893 26.536 1.00 92.12 418 ILE A CA 1
ATOM 3341 C C . ILE A 1 418 ? -21.014 -2.983 26.418 1.00 92.12 418 ILE A C 1
ATOM 3343 O O . ILE A 1 418 ? -20.199 -2.947 25.500 1.00 92.12 418 ILE A O 1
ATOM 3347 N N . ASN A 1 419 ? -21.005 -3.979 27.311 1.00 90.50 419 ASN A N 1
ATOM 3348 C CA . ASN A 1 419 ? -20.037 -5.077 27.225 1.00 90.50 419 ASN A CA 1
ATOM 3349 C C . ASN A 1 419 ? -20.200 -5.896 25.931 1.00 90.50 419 ASN A C 1
ATOM 3351 O O . ASN A 1 419 ? -19.198 -6.329 25.359 1.00 90.50 419 ASN A O 1
ATOM 3355 N N . VAL A 1 420 ? -21.437 -6.106 25.466 1.00 94.62 420 VAL A N 1
ATOM 3356 C CA . VAL A 1 420 ? -21.716 -6.775 24.184 1.00 94.62 420 VAL A CA 1
ATOM 3357 C C . VAL A 1 420 ? -21.200 -5.934 23.015 1.00 94.62 420 VAL A C 1
ATOM 3359 O O . VAL A 1 420 ? -20.496 -6.468 22.156 1.00 94.62 420 VAL A O 1
ATOM 3362 N N . ASP A 1 421 ? -21.463 -4.628 23.016 1.00 92.75 421 ASP A N 1
ATOM 3363 C CA . ASP A 1 421 ? -20.984 -3.713 21.974 1.00 92.75 421 ASP A CA 1
ATOM 3364 C C . ASP A 1 421 ? -19.450 -3.663 21.934 1.00 92.75 421 ASP A C 1
ATOM 3366 O O . ASP A 1 421 ? -18.836 -3.784 20.873 1.00 92.75 421 ASP A O 1
ATOM 3370 N N . MET A 1 422 ? -18.798 -3.592 23.098 1.00 87.94 422 MET A N 1
ATOM 3371 C CA . MET A 1 422 ? -17.339 -3.662 23.205 1.00 87.94 422 MET A CA 1
ATOM 3372 C C . MET A 1 422 ? -16.775 -4.993 22.689 1.00 87.94 422 MET A C 1
ATOM 3374 O O . MET A 1 422 ? -15.710 -5.009 22.065 1.00 87.94 422 MET A O 1
ATOM 3378 N N . ALA A 1 423 ? -17.453 -6.119 22.930 1.00 90.12 423 ALA A N 1
ATOM 3379 C CA . ALA A 1 423 ? -17.041 -7.414 22.393 1.00 90.12 423 ALA A CA 1
ATOM 3380 C C . ALA A 1 423 ? -17.158 -7.453 20.859 1.00 90.12 423 ALA A C 1
ATOM 3382 O O . ALA A 1 423 ? -16.241 -7.932 20.188 1.00 90.12 423 ALA A O 1
ATOM 3383 N N . ALA A 1 424 ? -18.234 -6.891 20.299 1.00 92.62 424 ALA A N 1
ATOM 3384 C CA . ALA A 1 424 ? -18.428 -6.783 18.854 1.00 92.62 424 ALA A CA 1
ATOM 3385 C C . ALA A 1 424 ? -17.352 -5.905 18.190 1.00 92.62 424 ALA A C 1
ATOM 3387 O O . ALA A 1 424 ? -16.778 -6.298 17.173 1.00 92.62 424 ALA A O 1
ATOM 3388 N N . LEU A 1 425 ? -17.013 -4.763 18.796 1.00 90.12 425 LEU A N 1
ATOM 3389 C CA . LEU A 1 425 ? -15.938 -3.884 18.325 1.00 90.12 425 LEU A CA 1
ATOM 3390 C C . LEU A 1 425 ? -14.570 -4.575 18.358 1.00 90.12 425 LEU A C 1
ATOM 3392 O O . LEU A 1 425 ? -13.799 -4.474 17.406 1.00 90.12 425 LEU A O 1
ATOM 3396 N N . ASN A 1 426 ? -14.270 -5.325 19.422 1.00 86.62 426 ASN A N 1
ATOM 3397 C CA . ASN A 1 426 ? -13.027 -6.094 19.493 1.00 86.62 426 ASN A CA 1
ATOM 3398 C C . ASN A 1 426 ? -12.945 -7.172 18.404 1.00 86.62 426 ASN A C 1
ATOM 3400 O O . ASN A 1 426 ? -11.887 -7.325 17.794 1.00 86.62 426 ASN A O 1
ATOM 3404 N N . ALA A 1 427 ? -14.050 -7.864 18.113 1.00 91.00 427 ALA A N 1
ATOM 3405 C CA . ALA A 1 427 ? -14.110 -8.832 17.020 1.00 91.00 427 ALA A CA 1
ATOM 3406 C C . ALA A 1 427 ? -13.928 -8.168 15.640 1.00 91.00 427 ALA A C 1
ATOM 3408 O O . ALA A 1 427 ? -13.235 -8.713 14.780 1.00 91.00 427 ALA A O 1
ATOM 3409 N N . ALA A 1 428 ? -14.502 -6.977 15.431 1.00 91.25 428 ALA A N 1
ATOM 3410 C CA . ALA A 1 428 ? -14.309 -6.202 14.204 1.00 91.25 428 ALA A CA 1
ATOM 3411 C C . ALA A 1 428 ? -12.841 -5.788 14.019 1.00 91.25 428 ALA A C 1
ATOM 3413 O O . ALA A 1 428 ? -12.273 -5.970 12.942 1.00 91.25 428 ALA A O 1
ATOM 3414 N N . LEU A 1 429 ? -12.194 -5.312 15.085 1.00 87.44 429 LEU A N 1
ATOM 3415 C CA . LEU A 1 429 ? -10.770 -4.981 15.075 1.00 87.44 429 LEU A CA 1
ATOM 3416 C C . LEU A 1 429 ? -9.890 -6.189 14.722 1.00 87.44 429 LEU A C 1
ATOM 3418 O O . LEU A 1 429 ? -8.984 -6.062 13.898 1.00 87.44 429 LEU A O 1
ATOM 3422 N N . ASP A 1 430 ? -10.180 -7.369 15.276 1.00 88.06 430 ASP A N 1
ATOM 3423 C CA . ASP A 1 430 ? -9.451 -8.600 14.943 1.00 88.06 430 ASP A CA 1
ATOM 3424 C C . ASP A 1 430 ? -9.643 -8.997 13.463 1.00 88.06 430 ASP A C 1
ATOM 3426 O O . ASP A 1 430 ? -8.703 -9.452 12.803 1.00 88.06 430 ASP A O 1
ATOM 3430 N N . ALA A 1 431 ? -10.834 -8.769 12.899 1.00 92.31 431 ALA A N 1
ATOM 3431 C CA . ALA A 1 431 ? -11.102 -8.988 11.477 1.00 92.31 431 ALA A CA 1
ATOM 3432 C C . ALA A 1 431 ? -10.333 -8.006 10.568 1.00 92.31 431 ALA A C 1
ATOM 3434 O O . ALA A 1 431 ? -9.814 -8.409 9.516 1.00 92.31 431 ALA A O 1
ATOM 3435 N N . HIS A 1 432 ? -10.208 -6.739 10.974 1.00 90.38 432 HIS A N 1
ATOM 3436 C CA . HIS A 1 432 ? -9.389 -5.744 10.273 1.00 90.38 432 HIS A CA 1
ATOM 3437 C C . HIS A 1 432 ? -7.903 -6.140 10.284 1.00 90.38 432 HIS A C 1
ATOM 3439 O O . HIS A 1 432 ? -7.258 -6.159 9.232 1.00 90.38 432 HIS A O 1
ATOM 3445 N N . GLU A 1 433 ? -7.369 -6.559 11.437 1.00 87.00 433 GLU A N 1
ATOM 3446 C CA . GLU A 1 433 ? -5.993 -7.065 11.562 1.00 87.00 433 GLU A CA 1
ATOM 3447 C C . GLU A 1 433 ? -5.734 -8.282 10.659 1.00 87.00 433 GLU A C 1
ATOM 3449 O O . GLU A 1 433 ? -4.717 -8.344 9.958 1.00 87.00 433 GLU A O 1
ATOM 3454 N N . ALA A 1 434 ? -6.666 -9.240 10.622 1.00 90.19 434 ALA A N 1
ATOM 3455 C CA . ALA A 1 434 ? -6.569 -10.413 9.755 1.00 90.19 434 ALA A CA 1
ATOM 3456 C C . ALA A 1 434 ? -6.554 -10.030 8.264 1.00 90.19 434 ALA A C 1
ATOM 3458 O O . ALA A 1 434 ? -5.784 -10.590 7.476 1.00 90.19 434 ALA A O 1
ATOM 3459 N N . THR A 1 435 ? -7.360 -9.037 7.879 1.00 92.19 435 THR A N 1
ATOM 3460 C CA . THR A 1 435 ? -7.411 -8.517 6.507 1.00 92.19 435 THR A CA 1
ATOM 3461 C C . THR A 1 435 ? -6.096 -7.848 6.113 1.00 92.19 435 THR A C 1
ATOM 3463 O O . THR A 1 435 ? -5.578 -8.118 5.025 1.00 92.19 435 THR A O 1
ATOM 3466 N N . ILE A 1 436 ? -5.509 -7.041 7.004 1.00 89.38 436 ILE A N 1
ATOM 3467 C CA . ILE A 1 436 ? -4.189 -6.427 6.794 1.00 89.38 436 ILE A CA 1
ATOM 3468 C C . ILE A 1 436 ? -3.128 -7.514 6.617 1.00 89.38 436 ILE A C 1
ATOM 3470 O O . ILE A 1 436 ? -2.394 -7.487 5.629 1.00 89.38 436 ILE A O 1
ATOM 3474 N N . ARG A 1 437 ? -3.086 -8.518 7.507 1.00 89.38 437 ARG A N 1
ATOM 3475 C CA . ARG A 1 437 ? -2.137 -9.642 7.408 1.00 89.38 437 ARG A CA 1
ATOM 3476 C C . ARG A 1 437 ? -2.237 -10.341 6.051 1.00 89.38 437 ARG A C 1
ATOM 3478 O O . ARG A 1 437 ? -1.208 -10.563 5.413 1.00 89.38 437 ARG A O 1
ATOM 3485 N N . LYS A 1 438 ? -3.455 -10.642 5.594 1.00 92.25 438 LYS A N 1
ATOM 3486 C CA . LYS A 1 438 ? -3.692 -11.263 4.285 1.00 92.25 438 LYS A CA 1
ATOM 3487 C C . LYS A 1 438 ? -3.195 -10.379 3.138 1.00 92.25 438 LYS A C 1
ATOM 3489 O O . LYS A 1 438 ? -2.492 -10.864 2.261 1.00 92.25 438 LYS A O 1
ATOM 3494 N N . CYS A 1 439 ? -3.494 -9.080 3.161 1.00 92.25 439 CYS A N 1
ATOM 3495 C CA . CYS A 1 439 ? -3.025 -8.160 2.122 1.00 92.25 439 CYS A CA 1
ATOM 3496 C C . CYS A 1 439 ? -1.494 -8.063 2.081 1.00 92.25 439 CYS A C 1
ATOM 3498 O O . CYS A 1 439 ? -0.911 -8.063 0.999 1.00 92.25 439 CYS A O 1
ATOM 3500 N N . CYS A 1 440 ? -0.836 -8.033 3.243 1.00 89.75 440 CYS A N 1
ATOM 3501 C CA . CYS A 1 440 ? 0.622 -8.039 3.340 1.00 89.75 440 CYS A CA 1
ATOM 3502 C C . CYS A 1 440 ? 1.236 -9.327 2.764 1.00 89.75 440 CYS A C 1
ATOM 3504 O O . CYS A 1 440 ? 2.257 -9.264 2.080 1.00 89.75 440 CYS A O 1
ATOM 3506 N N . GLN A 1 441 ? 0.612 -10.483 3.013 1.00 90.50 441 GLN A N 1
ATOM 3507 C CA . GLN A 1 441 ? 1.024 -11.768 2.436 1.00 90.50 441 GLN A CA 1
ATOM 3508 C C . GLN A 1 441 ? 0.841 -11.791 0.915 1.00 90.50 441 GLN A C 1
ATOM 3510 O O . GLN A 1 441 ? 1.780 -12.130 0.200 1.00 90.50 441 GLN A O 1
ATOM 3515 N N . ASP A 1 442 ? -0.323 -11.369 0.418 1.00 92.00 442 ASP A N 1
ATOM 3516 C CA . ASP A 1 442 ? -0.615 -11.303 -1.018 1.00 92.00 442 ASP A CA 1
ATOM 3517 C C . ASP A 1 442 ? 0.401 -10.403 -1.745 1.00 92.00 442 ASP A C 1
ATOM 3519 O O . ASP A 1 442 ? 0.977 -10.799 -2.758 1.00 92.00 442 ASP A O 1
ATOM 3523 N N . LEU A 1 443 ? 0.701 -9.223 -1.184 1.00 91.69 443 LEU A N 1
ATOM 3524 C CA . LEU A 1 443 ? 1.708 -8.307 -1.729 1.00 91.69 443 LEU A CA 1
ATOM 3525 C C . LEU A 1 443 ? 3.105 -8.930 -1.764 1.00 91.69 443 LEU A C 1
ATOM 3527 O O . LEU A 1 443 ? 3.824 -8.756 -2.745 1.00 91.69 443 LEU A O 1
ATOM 3531 N N . LYS A 1 444 ? 3.487 -9.679 -0.724 1.00 90.44 444 LYS A N 1
ATOM 3532 C CA . LYS A 1 444 ? 4.772 -10.391 -0.678 1.00 90.44 444 LYS A CA 1
ATOM 3533 C C . LYS A 1 444 ? 4.858 -11.554 -1.659 1.00 90.44 444 LYS A C 1
ATOM 3535 O O . LYS A 1 444 ? 5.952 -11.831 -2.141 1.00 90.44 444 LYS A O 1
ATOM 3540 N N . ASN A 1 445 ? 3.742 -12.218 -1.947 1.00 91.50 445 ASN A N 1
ATOM 3541 C CA . ASN A 1 445 ? 3.688 -13.303 -2.926 1.00 91.50 445 ASN A CA 1
ATOM 3542 C C . ASN A 1 445 ? 3.857 -12.781 -4.357 1.00 91.50 445 ASN A C 1
ATOM 3544 O O . ASN A 1 445 ? 4.461 -13.448 -5.190 1.00 91.50 445 ASN A O 1
ATOM 3548 N N . VAL A 1 446 ? 3.331 -11.587 -4.628 1.00 91.75 446 VAL A N 1
ATOM 3549 C CA . VAL A 1 446 ? 3.416 -10.929 -5.935 1.00 91.75 446 VAL A CA 1
ATOM 3550 C C . VAL A 1 446 ? 4.752 -10.203 -6.136 1.00 91.75 446 VAL A C 1
ATOM 3552 O O . VAL A 1 446 ? 5.337 -10.230 -7.220 1.00 91.75 446 VAL A O 1
ATOM 3555 N N . CYS A 1 447 ? 5.232 -9.532 -5.092 1.00 91.69 447 CYS A N 1
ATOM 3556 C CA . CYS A 1 447 ? 6.484 -8.794 -5.073 1.00 91.69 447 CYS A CA 1
ATOM 3557 C C . CYS A 1 447 ? 7.268 -9.181 -3.817 1.00 91.69 447 CYS A C 1
ATOM 3559 O O . CYS A 1 447 ? 7.116 -8.597 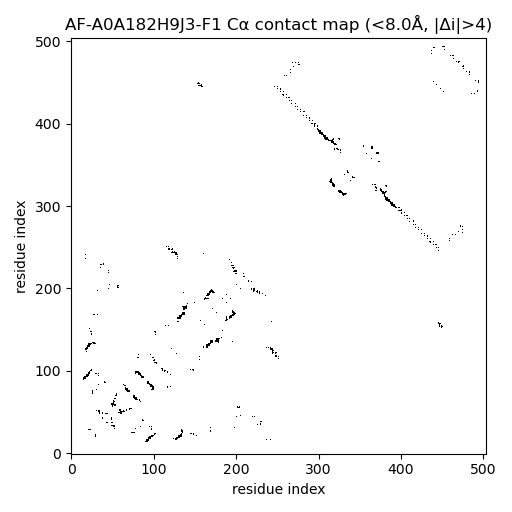-2.738 1.00 91.69 447 CYS A O 1
ATOM 3561 N N . SER A 1 448 ? 8.167 -10.155 -3.949 1.00 89.88 448 SER A N 1
ATOM 3562 C CA . SER A 1 448 ? 8.987 -10.634 -2.834 1.00 89.88 448 SER A CA 1
ATOM 3563 C C . SER A 1 448 ? 9.795 -9.513 -2.175 1.00 89.88 448 SER A C 1
ATOM 3565 O O . SER A 1 448 ? 10.100 -9.566 -0.973 1.00 89.88 448 SER A O 1
ATOM 3567 N N . GLN A 1 449 ? 10.186 -8.499 -2.951 1.00 89.00 449 GLN A N 1
ATOM 3568 C CA . GLN A 1 449 ? 10.980 -7.354 -2.508 1.00 89.00 449 GLN A CA 1
ATOM 3569 C C . GLN A 1 449 ? 10.144 -6.204 -1.922 1.00 89.00 449 GLN A C 1
ATOM 3571 O O . GLN A 1 449 ? 10.732 -5.237 -1.444 1.00 89.00 449 GLN A O 1
ATOM 3576 N N . PHE A 1 450 ? 8.812 -6.319 -1.871 1.00 88.56 450 PHE A N 1
ATOM 3577 C CA . PHE A 1 450 ? 7.931 -5.287 -1.319 1.00 88.56 450 PHE A CA 1
ATOM 3578 C C . PHE A 1 450 ? 8.344 -4.891 0.106 1.00 88.56 450 PHE A C 1
ATOM 3580 O O . PHE A 1 450 ? 8.487 -5.753 0.981 1.00 88.56 450 PHE A O 1
ATOM 3587 N N . ASN A 1 451 ? 8.556 -3.600 0.357 1.00 85.50 451 ASN A N 1
ATOM 3588 C CA . ASN A 1 451 ? 9.035 -3.105 1.646 1.00 85.50 451 ASN A CA 1
ATOM 3589 C C . ASN A 1 451 ? 7.860 -2.736 2.562 1.00 85.50 451 ASN A C 1
ATOM 3591 O O . ASN A 1 451 ? 7.476 -1.575 2.666 1.00 85.50 451 ASN A O 1
ATOM 3595 N N . LEU A 1 452 ? 7.312 -3.747 3.243 1.00 83.81 452 LEU A N 1
ATOM 3596 C CA . LEU A 1 452 ? 6.193 -3.593 4.182 1.00 83.81 452 LEU A CA 1
ATOM 3597 C C . LEU A 1 452 ? 6.481 -2.585 5.300 1.00 83.81 452 LEU A C 1
ATOM 3599 O O . LEU A 1 452 ? 5.596 -1.820 5.668 1.00 83.81 452 LEU A O 1
ATOM 3603 N N . VAL A 1 453 ? 7.708 -2.588 5.833 1.00 81.19 453 VAL A N 1
ATOM 3604 C CA . VAL A 1 453 ? 8.110 -1.687 6.922 1.00 81.19 453 VAL A CA 1
ATOM 3605 C C . VAL A 1 453 ? 7.973 -0.243 6.467 1.00 81.19 453 VAL A C 1
ATOM 3607 O O . VAL A 1 453 ? 7.311 0.545 7.134 1.00 81.19 453 VAL A O 1
ATOM 3610 N N . LYS A 1 454 ? 8.555 0.096 5.310 1.00 79.44 454 LYS A N 1
ATOM 3611 C CA . LYS A 1 454 ? 8.489 1.458 4.779 1.00 79.44 454 LYS A CA 1
ATOM 3612 C C . LYS A 1 454 ? 7.049 1.871 4.481 1.00 79.44 454 LYS A C 1
ATOM 3614 O O . LYS A 1 454 ? 6.615 2.910 4.969 1.00 79.44 454 LYS A O 1
ATOM 3619 N N . GLU A 1 455 ? 6.318 1.041 3.744 1.00 75.50 455 GLU A N 1
ATOM 3620 C CA . GLU A 1 455 ? 4.953 1.336 3.281 1.00 75.50 455 GLU A CA 1
ATOM 3621 C C . GLU A 1 455 ? 3.971 1.565 4.433 1.00 75.50 455 GLU A C 1
ATOM 3623 O O . GLU A 1 455 ? 3.062 2.384 4.334 1.00 75.50 455 GLU A O 1
ATOM 3628 N N . LEU A 1 456 ? 4.169 0.876 5.558 1.00 78.38 456 LEU A N 1
ATOM 3629 C CA . LEU A 1 456 ? 3.286 1.004 6.714 1.00 78.38 456 LEU A CA 1
ATOM 3630 C C . LEU A 1 456 ? 3.818 1.961 7.782 1.00 78.38 456 LEU A C 1
ATOM 3632 O O . LEU A 1 456 ? 3.031 2.398 8.614 1.00 78.38 456 LEU A O 1
ATOM 3636 N N . SER A 1 457 ? 5.099 2.347 7.746 1.00 77.19 457 SER A N 1
ATOM 3637 C CA . SER A 1 457 ? 5.726 3.216 8.757 1.00 77.19 457 SER A CA 1
ATOM 3638 C C . SER A 1 457 ? 4.988 4.539 8.973 1.00 77.19 457 SER A C 1
ATOM 3640 O O . SER A 1 457 ? 4.710 4.904 10.114 1.00 77.19 457 SER A O 1
ATOM 3642 N N . GLY A 1 458 ? 4.617 5.233 7.892 1.00 71.56 458 GLY A N 1
ATOM 3643 C CA . GLY A 1 458 ? 3.917 6.515 7.979 1.00 71.56 458 GLY A CA 1
ATOM 3644 C C . GLY A 1 458 ? 2.549 6.381 8.645 1.00 71.56 458 GLY A C 1
ATOM 3645 O O . GLY A 1 458 ? 2.191 7.181 9.505 1.00 71.56 458 GLY A O 1
ATOM 3646 N N . ILE A 1 459 ? 1.813 5.324 8.300 1.00 71.44 459 ILE A N 1
ATOM 3647 C CA . ILE A 1 459 ? 0.475 5.066 8.838 1.00 71.44 459 ILE A CA 1
ATOM 3648 C C . ILE A 1 459 ? 0.562 4.584 10.287 1.00 71.44 459 ILE A C 1
ATOM 3650 O O . ILE A 1 459 ? -0.183 5.069 11.130 1.00 71.44 459 ILE A O 1
ATOM 3654 N N . ILE A 1 460 ? 1.506 3.694 10.603 1.00 80.31 460 ILE A N 1
ATOM 3655 C CA . ILE A 1 460 ? 1.779 3.248 11.975 1.00 80.31 460 ILE A CA 1
ATOM 3656 C C . ILE A 1 460 ? 2.122 4.445 12.863 1.00 80.31 460 ILE A C 1
ATOM 3658 O O . ILE A 1 460 ? 1.555 4.563 13.941 1.00 80.31 460 ILE A O 1
ATOM 3662 N N . GLY A 1 461 ? 2.945 5.385 12.390 1.00 80.75 461 GLY A N 1
ATOM 3663 C CA . GLY A 1 461 ? 3.251 6.607 13.137 1.00 80.75 461 GLY A CA 1
ATOM 3664 C C . GLY A 1 461 ? 2.025 7.499 13.378 1.00 80.75 461 GLY A C 1
ATOM 3665 O O . GLY A 1 461 ? 1.909 8.123 14.432 1.00 80.75 461 GLY A O 1
ATOM 3666 N N . VAL A 1 462 ? 1.073 7.549 12.437 1.00 77.38 462 VAL A N 1
ATOM 3667 C CA . VAL A 1 462 ? -0.229 8.208 12.659 1.00 77.38 462 VAL A CA 1
ATOM 3668 C C . VAL A 1 462 ? -1.039 7.459 13.716 1.00 77.38 462 VAL A C 1
ATOM 3670 O O . VAL A 1 462 ? -1.642 8.095 14.580 1.00 77.38 462 VAL A O 1
ATOM 3673 N N . MET A 1 463 ? -1.024 6.124 13.689 1.00 78.31 463 MET A N 1
ATOM 3674 C CA . MET A 1 463 ? -1.738 5.317 14.673 1.00 78.31 463 MET A CA 1
ATOM 3675 C C . MET A 1 463 ? -1.161 5.441 16.080 1.00 78.31 463 MET A C 1
ATOM 3677 O O . MET A 1 463 ? -1.928 5.544 17.031 1.00 78.31 463 MET A O 1
ATOM 3681 N N . GLU A 1 464 ? 0.163 5.468 16.219 1.00 85.06 464 GLU A N 1
ATOM 3682 C CA . GLU A 1 464 ? 0.849 5.666 17.500 1.00 85.06 464 GLU A CA 1
ATOM 3683 C C . GLU A 1 464 ? 0.477 7.025 18.103 1.00 85.06 464 GLU A C 1
ATOM 3685 O O . GLU A 1 464 ? 0.022 7.088 19.243 1.00 85.06 464 GLU A O 1
ATOM 3690 N N . LYS A 1 465 ? 0.525 8.105 17.310 1.00 84.38 465 LYS A N 1
ATOM 3691 C CA . LYS A 1 465 ? 0.077 9.437 17.758 1.00 84.38 465 LYS A CA 1
ATOM 3692 C C . LYS A 1 465 ? -1.399 9.464 18.152 1.00 84.38 465 LYS A C 1
ATOM 3694 O O . LYS A 1 465 ? -1.772 10.110 19.128 1.00 84.38 465 LYS A O 1
ATOM 3699 N N . ALA A 1 466 ? -2.258 8.792 17.386 1.00 77.31 466 ALA A N 1
ATOM 3700 C CA . ALA A 1 466 ? -3.675 8.693 17.718 1.00 77.31 466 ALA A CA 1
ATOM 3701 C C . ALA A 1 466 ? -3.887 7.923 19.031 1.00 77.31 466 ALA A C 1
ATOM 3703 O O . ALA A 1 466 ? -4.673 8.362 19.867 1.00 77.31 466 ALA A O 1
ATOM 3704 N N . ALA A 1 467 ? -3.143 6.833 19.245 1.00 81.81 467 ALA A N 1
ATOM 3705 C CA . ALA A 1 467 ? -3.180 6.045 20.471 1.00 81.81 467 ALA A CA 1
ATOM 3706 C C . ALA A 1 467 ? -2.733 6.862 21.697 1.00 81.81 467 ALA A C 1
ATOM 3708 O O . ALA A 1 467 ? -3.375 6.800 22.747 1.00 81.81 467 ALA A O 1
ATOM 3709 N N . GLU A 1 468 ? -1.687 7.680 21.567 1.00 84.62 468 GLU A N 1
ATOM 3710 C CA . GLU A 1 468 ? -1.214 8.574 22.634 1.00 84.62 468 GLU A CA 1
ATOM 3711 C C . GLU A 1 468 ? -2.280 9.590 23.073 1.00 84.62 468 GLU A C 1
ATOM 3713 O O . GLU A 1 468 ? -2.416 9.863 24.269 1.00 84.62 468 GLU A O 1
ATOM 3718 N N . ASN A 1 469 ? -3.086 10.085 22.129 1.00 82.94 469 ASN A N 1
ATOM 3719 C CA . ASN A 1 469 ? -4.157 11.050 22.386 1.00 82.94 469 ASN A CA 1
ATOM 3720 C C . ASN A 1 469 ? -5.401 10.444 23.066 1.00 82.94 469 ASN A C 1
ATOM 3722 O O . ASN A 1 469 ? -6.280 11.190 23.510 1.00 82.94 469 ASN A O 1
ATOM 3726 N N . LEU A 1 470 ? -5.495 9.114 23.182 1.00 77.88 470 LEU A N 1
ATOM 3727 C CA . LEU A 1 470 ? -6.606 8.459 23.875 1.00 77.88 470 LEU A CA 1
ATOM 3728 C C . LEU A 1 470 ? -6.554 8.797 25.372 1.00 77.88 470 LEU A C 1
ATOM 3730 O O . LEU A 1 470 ? -5.509 8.676 26.015 1.00 77.88 470 LEU A O 1
ATOM 3734 N N . LYS A 1 471 ? -7.688 9.195 25.963 1.00 78.75 471 LYS A N 1
ATOM 3735 C CA . LYS A 1 471 ? -7.766 9.593 27.386 1.00 78.75 471 LYS A CA 1
ATOM 3736 C C . LYS A 1 471 ? -7.753 8.387 28.328 1.00 78.75 471 LYS A C 1
ATOM 3738 O O . LYS A 1 471 ? -7.181 8.457 29.412 1.00 78.75 471 LYS A O 1
ATOM 3743 N N . SER A 1 472 ? -8.379 7.285 27.912 1.00 75.94 472 SER A N 1
ATOM 3744 C CA . SER A 1 472 ? -8.467 6.054 28.702 1.00 75.94 472 SER A CA 1
ATOM 3745 C C . SER A 1 472 ? -7.150 5.276 28.654 1.00 75.94 472 SER A C 1
ATOM 3747 O O . SER A 1 472 ? -6.640 4.970 27.576 1.00 75.94 472 SER A O 1
ATOM 3749 N N . VAL A 1 473 ? -6.619 4.918 29.829 1.00 79.38 473 VAL A N 1
ATOM 3750 C CA . VAL A 1 473 ? -5.398 4.100 29.959 1.00 79.38 473 VAL A CA 1
ATOM 3751 C C . VAL A 1 473 ? -5.585 2.724 29.316 1.00 79.38 473 VAL A C 1
ATOM 3753 O O . VAL A 1 473 ? -4.688 2.248 28.624 1.00 79.38 473 VAL A O 1
ATOM 3756 N N . GLU A 1 474 ? -6.758 2.113 29.493 1.00 75.19 474 GLU A N 1
ATOM 3757 C CA . GLU A 1 474 ? -7.067 0.799 28.919 1.00 75.19 474 GLU A CA 1
ATOM 3758 C C . GLU A 1 474 ? -7.193 0.872 27.392 1.00 75.19 474 GLU A C 1
ATOM 3760 O O . GLU A 1 474 ? -6.622 0.044 26.686 1.00 75.19 474 GLU A O 1
ATOM 3765 N N . ALA A 1 475 ? -7.855 1.913 26.868 1.00 73.25 475 ALA A N 1
ATOM 3766 C CA . ALA A 1 475 ? -7.967 2.121 25.423 1.00 73.25 475 ALA A CA 1
ATOM 3767 C C . ALA A 1 475 ? -6.592 2.362 24.781 1.00 73.25 475 ALA A C 1
ATOM 3769 O O . ALA A 1 475 ? -6.284 1.777 23.745 1.00 73.25 475 ALA A O 1
ATOM 3770 N N . ARG A 1 476 ? -5.730 3.157 25.435 1.00 81.81 476 ARG A N 1
ATOM 3771 C CA . ARG A 1 476 ? -4.343 3.384 25.002 1.00 81.81 476 ARG A CA 1
ATOM 3772 C C . ARG A 1 476 ? -3.538 2.090 24.964 1.00 81.81 476 ARG A C 1
ATOM 3774 O O . ARG A 1 476 ? -2.839 1.830 23.989 1.00 81.81 476 ARG A O 1
ATOM 3781 N N . LYS A 1 477 ? -3.653 1.263 26.005 1.00 83.69 477 LYS A N 1
ATOM 3782 C CA . LYS A 1 477 ? -2.986 -0.041 26.064 1.00 83.69 477 LYS A CA 1
ATOM 3783 C C . LYS A 1 477 ? -3.464 -0.968 24.943 1.00 83.69 477 LYS A C 1
ATOM 3785 O O . LYS A 1 477 ? -2.629 -1.518 24.234 1.00 83.69 477 LYS A O 1
ATOM 3790 N N . ASN A 1 478 ? -4.779 -1.079 24.736 1.00 78.44 478 ASN A N 1
ATOM 3791 C CA . ASN A 1 478 ? -5.358 -1.888 23.661 1.00 78.44 478 ASN A CA 1
ATOM 3792 C C . ASN A 1 478 ? -4.853 -1.426 22.284 1.00 78.44 478 ASN A C 1
ATOM 3794 O O . ASN A 1 478 ? -4.357 -2.237 21.507 1.00 78.44 478 ASN A O 1
ATOM 3798 N N . ALA A 1 479 ? -4.884 -0.117 22.018 1.00 80.75 479 ALA A N 1
ATOM 3799 C CA . ALA A 1 479 ? -4.385 0.457 20.772 1.00 80.75 479 ALA A CA 1
ATOM 3800 C C . ALA A 1 479 ? -2.900 0.128 20.528 1.00 80.75 479 ALA A C 1
ATOM 3802 O O . ALA A 1 479 ? -2.542 -0.332 19.443 1.00 80.75 479 ALA A O 1
ATOM 3803 N N . HIS A 1 480 ? -2.040 0.288 21.540 1.00 86.06 480 HIS A N 1
ATOM 3804 C CA . HIS A 1 480 ? -0.620 -0.067 21.439 1.00 86.06 480 HIS A CA 1
ATOM 3805 C C . HIS A 1 480 ? -0.389 -1.568 21.238 1.00 86.06 480 HIS A C 1
ATOM 3807 O O . HIS A 1 480 ? 0.455 -1.948 20.425 1.00 86.06 480 HIS A O 1
ATOM 3813 N N . ASP A 1 481 ? -1.143 -2.431 21.921 1.00 86.00 481 ASP A N 1
ATOM 3814 C CA . ASP A 1 481 ? -1.041 -3.882 21.738 1.00 86.00 481 ASP A CA 1
ATOM 3815 C C . ASP A 1 481 ? -1.398 -4.285 20.296 1.00 86.00 481 ASP A C 1
ATOM 3817 O O . ASP A 1 481 ? -0.738 -5.146 19.709 1.00 86.00 481 ASP A O 1
ATOM 3821 N N . ARG A 1 482 ? -2.385 -3.621 19.682 1.00 81.88 482 ARG A N 1
ATOM 3822 C CA . ARG A 1 482 ? -2.768 -3.843 18.277 1.00 81.88 482 ARG A CA 1
ATOM 3823 C C . ARG A 1 482 ? -1.721 -3.338 17.291 1.00 81.88 482 ARG A C 1
ATOM 3825 O O . ARG A 1 482 ? -1.331 -4.074 16.383 1.00 81.88 482 ARG A O 1
ATOM 3832 N N . ILE A 1 483 ? -1.195 -2.131 17.502 1.00 84.94 483 ILE A N 1
ATOM 3833 C CA . ILE A 1 483 ? -0.077 -1.597 16.707 1.00 84.94 483 ILE A CA 1
ATOM 3834 C C . ILE A 1 483 ? 1.107 -2.569 16.755 1.00 84.94 483 ILE A C 1
ATOM 3836 O O . ILE A 1 483 ? 1.664 -2.931 15.716 1.00 84.94 483 ILE A O 1
ATOM 3840 N N . ARG A 1 484 ? 1.427 -3.087 17.945 1.00 87.38 484 ARG A N 1
ATOM 3841 C CA . ARG A 1 484 ? 2.493 -4.071 18.135 1.00 87.38 484 ARG A CA 1
ATOM 3842 C C . ARG A 1 484 ? 2.223 -5.378 17.392 1.00 87.38 484 ARG A C 1
ATOM 3844 O O . ARG A 1 484 ? 3.144 -5.919 16.785 1.00 87.38 484 ARG A O 1
ATOM 3851 N N . LYS A 1 485 ? 0.989 -5.896 17.394 1.00 85.06 485 LYS A N 1
ATOM 3852 C CA . LYS A 1 485 ? 0.628 -7.085 16.597 1.00 85.06 485 LYS A CA 1
ATOM 3853 C C . LYS A 1 485 ? 0.868 -6.854 15.105 1.00 85.06 485 LYS A C 1
ATOM 3855 O O . LYS A 1 485 ? 1.449 -7.720 14.455 1.00 85.06 485 LYS A O 1
ATOM 3860 N N . ILE A 1 486 ? 0.471 -5.696 14.572 1.00 83.44 486 ILE A N 1
ATOM 3861 C CA . ILE A 1 486 ? 0.693 -5.332 13.163 1.00 83.44 486 ILE A CA 1
ATOM 3862 C C . ILE A 1 486 ? 2.197 -5.247 12.862 1.00 83.44 486 ILE A C 1
ATOM 3864 O O . ILE A 1 486 ? 2.658 -5.831 11.880 1.00 83.44 486 ILE A O 1
ATOM 3868 N N . GLN A 1 487 ? 2.979 -4.601 13.732 1.00 86.00 487 GLN A N 1
ATOM 3869 C CA . GLN A 1 487 ? 4.441 -4.535 13.617 1.00 86.00 487 GLN A CA 1
ATOM 3870 C C . GLN A 1 487 ? 5.086 -5.930 13.633 1.00 86.00 487 GLN A C 1
ATOM 3872 O O . GLN A 1 487 ? 5.960 -6.208 12.816 1.00 86.00 487 GLN A O 1
ATOM 3877 N N . LEU A 1 488 ? 4.614 -6.843 14.489 1.00 85.44 488 LEU A N 1
ATOM 3878 C CA . LEU A 1 488 ? 5.088 -8.230 14.511 1.00 85.44 488 LEU A CA 1
ATOM 3879 C C . LEU A 1 488 ? 4.811 -8.953 13.188 1.00 85.44 488 LEU A C 1
ATOM 3881 O O . LEU A 1 488 ? 5.690 -9.651 12.693 1.00 85.44 488 LEU A O 1
ATOM 3885 N N . VAL A 1 489 ? 3.639 -8.751 12.573 1.00 79.94 489 VAL A N 1
ATOM 3886 C CA . VAL A 1 489 ? 3.332 -9.319 11.244 1.00 79.94 489 VAL A CA 1
ATOM 3887 C C . VAL A 1 489 ? 4.320 -8.817 10.195 1.00 79.94 489 VAL A C 1
ATOM 3889 O O . VAL A 1 489 ? 4.820 -9.587 9.375 1.00 79.94 489 VAL A O 1
ATOM 3892 N N . ILE A 1 490 ? 4.601 -7.515 10.210 1.00 83.06 490 ILE A N 1
ATOM 3893 C CA . ILE A 1 490 ? 5.542 -6.886 9.282 1.00 83.06 490 ILE A CA 1
ATOM 3894 C C . ILE A 1 490 ? 6.937 -7.483 9.468 1.00 83.06 490 ILE A C 1
ATOM 3896 O O . ILE A 1 490 ? 7.585 -7.852 8.485 1.00 83.06 490 ILE A O 1
ATOM 3900 N N . ASP A 1 491 ? 7.378 -7.629 10.713 1.00 83.06 491 ASP A N 1
ATOM 3901 C CA . ASP A 1 491 ? 8.663 -8.219 11.060 1.00 83.06 491 ASP A CA 1
ATOM 3902 C C . ASP A 1 491 ? 8.759 -9.686 10.634 1.00 83.06 491 ASP A C 1
ATOM 3904 O O . ASP A 1 491 ? 9.752 -10.073 10.016 1.00 83.06 491 ASP A O 1
ATOM 3908 N N . GLU A 1 492 ? 7.732 -10.497 10.898 1.00 83.25 492 GLU A N 1
ATOM 3909 C CA . GLU A 1 492 ? 7.638 -11.898 10.466 1.00 83.25 492 GLU A CA 1
ATOM 3910 C C . GLU A 1 492 ? 7.792 -12.018 8.943 1.00 83.25 492 GLU A C 1
ATOM 3912 O O . GLU A 1 492 ? 8.645 -12.762 8.447 1.00 83.25 492 GLU A O 1
ATOM 3917 N N . LEU A 1 493 ? 7.012 -11.238 8.189 1.00 79.81 493 LEU A N 1
ATOM 3918 C CA . LEU A 1 493 ? 7.012 -11.262 6.724 1.00 79.81 493 LEU A CA 1
ATOM 3919 C C . LEU A 1 493 ? 8.287 -10.664 6.115 1.00 79.81 493 LEU A C 1
ATOM 3921 O O . LEU A 1 493 ? 8.667 -11.007 4.992 1.00 79.81 493 LEU A O 1
ATOM 3925 N N . THR A 1 494 ? 8.971 -9.782 6.842 1.00 79.31 494 THR A N 1
ATOM 3926 C CA . THR A 1 494 ? 10.253 -9.210 6.415 1.00 79.31 494 THR A CA 1
ATOM 3927 C C . THR A 1 494 ? 11.408 -10.177 6.699 1.00 79.31 494 THR A C 1
ATOM 3929 O O . THR A 1 494 ? 12.273 -10.368 5.841 1.00 79.31 494 THR A O 1
ATOM 3932 N N . ARG A 1 495 ? 11.402 -10.853 7.858 1.00 71.12 495 ARG A N 1
ATOM 3933 C CA . ARG A 1 495 ? 12.447 -11.799 8.294 1.00 71.12 495 ARG A CA 1
ATOM 3934 C C . ARG A 1 495 ? 12.317 -13.196 7.690 1.00 71.12 495 ARG A C 1
ATOM 3936 O O . ARG A 1 495 ? 13.331 -13.883 7.594 1.00 71.12 495 ARG A O 1
ATOM 3943 N N . GLY A 1 496 ? 11.132 -13.620 7.239 1.00 57.94 496 GLY A N 1
ATOM 3944 C CA . GLY A 1 496 ? 10.899 -14.940 6.626 1.00 57.94 496 GLY A CA 1
ATOM 3945 C C . GLY A 1 496 ? 11.820 -15.277 5.439 1.00 57.94 496 GLY A C 1
ATOM 3946 O O . GLY A 1 496 ? 12.041 -16.448 5.136 1.00 57.94 496 GLY A O 1
ATOM 3947 N N . LYS A 1 497 ? 12.460 -14.273 4.822 1.00 47.09 497 LYS A N 1
ATOM 3948 C CA . LYS A 1 497 ? 13.529 -14.455 3.822 1.00 47.09 497 LYS A CA 1
ATOM 3949 C C . LYS A 1 497 ? 14.851 -15.002 4.378 1.00 47.09 497 LYS A C 1
ATOM 3951 O O . LYS A 1 497 ? 15.605 -15.605 3.616 1.00 47.09 497 LYS A O 1
ATOM 3956 N N . ASN A 1 498 ? 15.145 -14.816 5.664 1.00 39.88 498 ASN A N 1
ATOM 3957 C CA . ASN A 1 498 ? 16.421 -15.228 6.256 1.00 39.88 498 ASN A CA 1
ATOM 3958 C C . ASN A 1 498 ? 16.437 -16.701 6.694 1.00 39.88 498 ASN A C 1
ATOM 3960 O O . ASN A 1 498 ? 17.510 -17.288 6.765 1.00 39.88 498 ASN A O 1
ATOM 3964 N N . VAL A 1 499 ? 15.277 -17.327 6.930 1.00 36.38 499 VAL A N 1
ATOM 3965 C CA . VAL A 1 499 ? 15.208 -18.719 7.423 1.00 36.38 499 VAL A CA 1
ATOM 3966 C C . VAL A 1 499 ? 15.202 -19.743 6.278 1.00 36.38 499 VAL A C 1
ATOM 3968 O O . VAL A 1 499 ? 15.823 -20.798 6.387 1.00 36.38 499 VAL A O 1
ATOM 3971 N N . VAL A 1 500 ? 14.607 -19.414 5.125 1.00 36.66 500 VAL A N 1
ATOM 3972 C CA . VAL A 1 500 ? 14.524 -20.343 3.974 1.00 36.66 500 VAL A CA 1
ATOM 3973 C C . VAL A 1 500 ? 15.858 -20.471 3.212 1.00 36.66 500 VAL A C 1
ATOM 3975 O O . VAL A 1 500 ? 16.051 -21.418 2.456 1.00 36.66 500 VAL A O 1
ATOM 3978 N N . LYS A 1 501 ? 16.824 -19.566 3.432 1.00 36.75 501 LYS A N 1
ATOM 3979 C CA . LYS A 1 501 ? 18.179 -19.658 2.848 1.00 36.75 501 LYS A CA 1
ATOM 3980 C C . LYS A 1 501 ? 19.213 -20.376 3.723 1.00 36.75 501 LYS A C 1
ATOM 3982 O O . LYS A 1 501 ? 20.321 -20.587 3.252 1.00 36.75 501 LYS A O 1
ATOM 3987 N N . ALA A 1 502 ? 18.872 -20.754 4.956 1.00 33.12 502 ALA A N 1
ATOM 3988 C CA . ALA A 1 502 ? 19.781 -21.470 5.860 1.00 33.12 502 ALA A CA 1
ATOM 3989 C C . ALA A 1 502 ? 19.562 -22.998 5.869 1.00 33.12 502 ALA A C 1
ATOM 3991 O O . ALA A 1 502 ? 20.199 -23.704 6.642 1.00 33.12 502 ALA A O 1
ATOM 3992 N N . SER A 1 503 ? 18.648 -23.510 5.038 1.00 34.31 503 SER A N 1
ATOM 3993 C CA . SER A 1 503 ? 18.235 -24.923 5.022 1.00 34.31 503 SER A CA 1
ATOM 3994 C C . SER A 1 503 ? 18.190 -25.540 3.615 1.00 34.31 503 SER A C 1
ATOM 3996 O O . SER A 1 503 ? 17.362 -26.410 3.344 1.00 34.31 503 SER A O 1
ATOM 3998 N N . LYS A 1 504 ? 19.095 -25.118 2.722 1.00 32.16 504 LYS A N 1
ATOM 3999 C CA . LYS A 1 504 ? 19.452 -25.862 1.504 1.00 32.16 504 LYS A CA 1
ATOM 4000 C C . LYS A 1 504 ? 20.934 -25.762 1.202 1.00 32.16 504 LYS A C 1
ATOM 4002 O O . LYS A 1 504 ? 21.453 -24.626 1.274 1.00 32.16 504 LYS A O 1
#

Sequence (504 aa):
MASTHKPQSTKPVPMEKYNILLIGETGSGKSTLVNYLTNFFLGGSLYHLKIAVPTKYYAVTESFEHSERDIEDSTKSQTIKPIEYDFKSDGLQFSFIDTPGLCDTASTQNDEDHITKILAAAEEAGTLAAIMIVINGTRSRATVDLSHSLNEMKSFVPDCLLDNLMIVLTNCNRATANFELKQLKPWKILDDNVFYMNNSALSKPQELWSKDEKLKQTIENEWTASMETMEKIKLRLKQIGLKVTNVFKEMRLKRNQIKSELFKILQEVEKLQNLQNDLNELKSAQQNVLNDIKMYSNYTQTKIVNYVEYVDSQYYSRICSNCQNVCHEDWAYICSITGYLIPTFAYQFCNMTSNIMRCAFLPCVCDICKCSPFMHYDDTRKPIRKTKTVQEILDSVKAAYDSSVQKNEAMQNHIGGINVDMAALNAALDAHEATIRKCCQDLKNVCSQFNLVKELSGIIGVMEKAAENLKSVEARKNAHDRIRKIQLVIDELTRGKNVVKASK

Secondary structure (DSSP, 8-state):
-----PPP--PPPPPPEEEEEEE-BTTSSHHHHHHHHHHHHHT-BTTB---SS--SS----S-----EE-TT-TTT-EE-S-EEEEEEETTEEEEEEE-PPB--SS-HHHHHHHHHHHHHHHHHTSEESEEEEEEETT--S--HHHHHHHHHHHHHS-GGGGGGEEEEEES--TTT----GGGGTTS---GGGEEE---GGGSS-HHHHTTSHHHHHHHHHHHHHHHHHHHHHHHHHHHSPPEE-HHHHHHHHHHHHHHHHHHHHHHHHHHHHHHHHHHHHHHHHHHHHHHHHHHTT--EEEEEEEEEEEEEEEEEEEEETTT--EEEEE-S-SSEETTEE--HHHHHHHHHHHHHHHHHHS-SS-TTT-S-GGGEEEEEEEEEEEEEEEEEE-HHHHHHHHHHHHHHHHHHHHHHHHHHHHHHHHHHHHHHHHHHHHHHHHHHHH-TT--HHHHHHHHHHHHHHHHHT-S-HHHHHHHHHHHHHHHHHHHHHHHHHHHTTS--

Mean predicted aligned error: 14.45 Å

Foldseek 3Di:
DDDDDDDDDDDDDDAAEAEEEEAEAQLLCLQLVLQLLQCLQVVHDLVRGAHQEQACADDHPDPFDFQWDPRVDSSQTWGPAWGWDWGDDPSHIYIYTRFTHADDVDDPVSRVVRLLRSLVVLQVVQKHLAYEYRGAQLDQDCDPRNLVRLLSVLQQDWPVRLQRYAYEHEQDDPVNGNDDCCSNPPRDDDPLRYFYAYSVSVVDHPVVQVVPPVSVVVVNVRSVRRSVRSVSVVVVSVVRDMDGSVLSVLLSVLLVLLVVLLVVLLVLLQVLLVLVVVLVVLVVVLVVLVVLLVVLVCQKDKDKDKDWDWAQACWWFWAQQVPQDGLDTDNQPAQDDPNDHDPPVVSVVVLVVVLVVCVVPHPQARPPPRHGSVRIDIGSIGIDIDIDIDIDGNVVSVVSNVVSVVVSVVSVVVSVVSVVVSVVSVVSSVVSLVSNLVSLVSSCVGRVSNQLCVSCVVSLVVLLVSLVPRPDPVSSVVSVVSSVSSVVSSVCSVCVVVPVVVPD

Radius of gyration: 53.39 Å; Cα contacts (8 Å, |Δi|>4): 720; chains: 1; bounding box: 124×52×163 Å